Protein AF-A0AAC9MTT9-F1 (afdb_monomer)

Sequence (416 aa):
MYYHVRITQKSTKKDEVKVDLTEEQMLQRVVVPYEQGESITISGKTITPNNIDRIRINRSKENAGEIIKQIKIEDRLSPIILLGGPSDEWRAADRAEDVTDQYIKGPPGYKRHLERGGKERLYFSEREYGTRPRRIEEITKEAWNGIVAAIDRRIDNGSFGHTYPLLCDDFEEPVIVGCNNRLFKQALIAEIPQISWPLNPNEIPPTPVVLDLLEFCYRVVAMPLQREYHAFYHHYHLEFRIKEGQKNFREEINRILARNELAYELDSSGHVQRLGPEISRQQLLAVPLFQTGDKELDELLESARRKYFSPDLEIRREALEKLWDAWERLKTIEIPGNKKASVKQLLNKTAPEPTIREVLDDEARVLTDIGNNFMIRHSEIGKVPLNRSEDIDYLFHRMFALILLILRTTNRLGKP

Solvent-accessible surface area (backbone atoms only — not comparable to full-atom values): 22727 Å² total; per-residue (Å²): 106,22,32,18,38,37,39,29,27,61,87,74,74,44,69,49,66,47,69,63,28,46,66,67,55,43,38,67,48,45,44,51,27,33,36,49,44,38,65,31,66,54,92,92,41,79,45,47,48,89,42,55,65,44,77,42,35,15,41,33,83,60,48,47,69,61,48,35,50,53,52,53,52,51,53,71,72,43,94,65,86,78,86,78,77,79,53,62,66,49,53,30,34,68,73,27,49,78,47,31,76,80,70,58,84,65,61,70,23,71,48,36,65,68,56,56,62,52,65,78,67,52,53,69,64,38,72,77,73,46,76,70,77,37,72,39,81,64,76,45,66,70,40,46,40,51,50,49,55,57,48,51,54,30,51,74,65,13,17,36,14,86,74,25,55,24,68,41,82,90,45,99,68,69,42,37,53,24,36,26,62,69,58,46,49,55,52,48,42,70,77,39,71,85,58,69,82,78,77,50,75,89,59,83,66,61,47,69,61,52,50,52,49,52,32,54,48,42,75,43,31,22,33,57,39,78,65,55,72,43,72,91,82,70,43,42,37,48,47,73,39,47,72,60,17,32,51,53,49,37,56,50,51,39,48,44,29,45,76,59,21,25,20,51,41,54,48,99,87,39,52,74,40,40,51,56,57,67,72,56,40,51,61,61,63,70,50,88,62,74,44,52,88,41,72,67,46,25,53,25,46,52,50,14,57,60,27,54,39,43,84,49,66,66,50,30,48,52,12,42,26,30,44,51,50,26,49,59,50,58,30,32,69,77,30,73,95,37,48,71,61,11,40,53,54,54,46,47,58,47,31,79,54,68,70,63,30,50,54,52,51,52,49,56,49,52,56,50,51,48,40,71,48,28,53,42,74,47,88,55,93,90,41,48,76,82,88,47,70,66,60,51,55,48,52,42,44,57,53,48,52,53,52,51,50,42,29,56,58,62,69,26,48,47,81,129

Organism: Neomoorella thermoacetica (NCBI:txid1525)

Nearest PDB structures (foldseek):
  3jbk-assembly1_M  TM=4.121E-01  e=1.468E+00  Homo sapiens
  6v0a-assembly3_E  TM=3.419E-01  e=7.530E+00  Trichlorobacter lovleyi SZ

Secondary structure (DSSP, 8-state):
-EEEEEEEETTT--EEEEEEE-HHHHIIIIIHHHHHTPPEEETTEEE-GGGEEEEEEEEESS-HHHHHHHHHHHHHH-S----S-S-HHHHHHHHSEE-HHHH--SSTTTTHHHHHHHHTT--HHHHHH-PPP--B-SPPHHHHHHHHHHHHHHHHTTTTTTTSEEEE-SSSSPEEEEE-HHHHHHHHHHH-TT--SS--TTSPPPHHHHHHHHHHHHHH--EEEEEEEETTTTEEEEEEEHHHHHHHHHHHHHHHHHHTTBSEEE-TTS-EEEPPPHHHHHHHHS-SS---S-HHHHHHHHHHHHHHT-S-HHHHHHHHHHHHHHHHHHTTSSSTT-HHHHHHHHHHHH--SHHHHHHHHHHHHHHHHHHHHBTTT---TTPBP---HHHHHHHHHHHHHHHHHHHHHTT-S---

Radius of gyration: 29.02 Å; Cα contacts (8 Å, |Δi|>4): 590; chains: 1; bounding box: 62×84×82 Å

Structure (mmCIF, N/CA/C/O backbone):
data_AF-A0AAC9MTT9-F1
#
_entry.id   AF-A0AAC9MTT9-F1
#
loop_
_atom_site.group_PDB
_atom_site.id
_atom_site.type_symbol
_atom_site.label_atom_id
_atom_site.label_alt_id
_atom_site.label_comp_id
_atom_site.label_asym_id
_atom_site.label_entity_id
_atom_site.label_seq_id
_atom_site.pdbx_PDB_ins_code
_atom_site.Cartn_x
_atom_site.Cartn_y
_atom_site.Cartn_z
_atom_site.occupancy
_atom_site.B_iso_or_equiv
_atom_site.auth_seq_id
_atom_site.auth_comp_id
_atom_site.auth_asym_id
_atom_site.auth_atom_id
_atom_site.pdbx_PDB_model_num
ATOM 1 N N . MET A 1 1 ? -13.665 23.214 18.348 1.00 90.25 1 MET A N 1
ATOM 2 C CA . MET A 1 1 ? -12.561 24.072 17.874 1.00 90.25 1 MET A CA 1
ATOM 3 C C . MET A 1 1 ? -13.092 24.899 16.727 1.00 90.25 1 MET A C 1
ATOM 5 O O . MET A 1 1 ? -13.903 24.379 15.969 1.00 90.25 1 MET A O 1
ATOM 9 N N . TYR A 1 2 ? -12.657 26.147 16.630 1.00 95.50 2 TYR A N 1
ATOM 10 C CA . TYR A 1 2 ? -13.014 27.064 15.556 1.00 95.50 2 TYR A CA 1
ATOM 11 C C . TYR A 1 2 ? -11.783 27.306 14.690 1.00 95.50 2 TYR A C 1
ATOM 13 O O . TYR A 1 2 ? -10.675 27.446 15.215 1.00 95.50 2 TYR A O 1
ATOM 21 N N . TYR A 1 3 ? -11.985 27.320 13.378 1.00 96.69 3 TYR A N 1
ATOM 22 C CA . TYR A 1 3 ? -10.941 27.572 12.397 1.00 96.69 3 TYR A CA 1
ATOM 23 C C . TYR A 1 3 ? -11.173 28.918 11.724 1.00 96.69 3 TYR A C 1
ATOM 25 O O . TYR A 1 3 ? -12.290 29.254 11.327 1.00 96.69 3 TYR A O 1
ATOM 33 N N . HIS A 1 4 ? -10.090 29.669 11.564 1.00 96.94 4 HIS A N 1
ATOM 34 C CA . HIS A 1 4 ? -10.088 30.999 10.977 1.00 96.94 4 HIS A CA 1
ATOM 35 C C . HIS A 1 4 ? -9.116 31.020 9.812 1.00 96.94 4 HIS A C 1
ATOM 37 O O . HIS A 1 4 ? -7.952 30.655 9.956 1.00 96.94 4 HIS A O 1
ATOM 43 N N . VAL A 1 5 ? -9.591 31.435 8.647 1.00 96.50 5 VAL A N 1
ATOM 44 C CA . VAL A 1 5 ? -8.824 31.420 7.406 1.00 96.50 5 VAL A CA 1
ATOM 45 C C . VAL A 1 5 ? -8.579 32.845 6.944 1.00 96.50 5 VAL A C 1
ATOM 47 O O . VAL A 1 5 ? -9.500 33.662 6.906 1.00 96.50 5 VAL A O 1
ATOM 50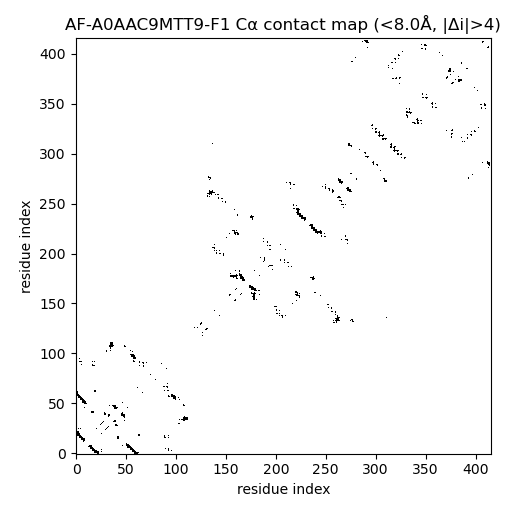 N N . ARG A 1 6 ? -7.338 33.121 6.545 1.00 95.56 6 ARG A N 1
ATOM 51 C CA . ARG A 1 6 ? -6.929 34.371 5.900 1.00 95.56 6 ARG A CA 1
ATOM 52 C C . ARG A 1 6 ? -6.265 34.054 4.569 1.00 95.56 6 ARG A C 1
ATOM 54 O O . ARG A 1 6 ? -5.259 33.346 4.538 1.00 95.56 6 ARG A O 1
ATOM 61 N N . ILE A 1 7 ? -6.819 34.568 3.474 1.00 95.62 7 ILE A N 1
ATOM 62 C CA . ILE A 1 7 ? -6.265 34.385 2.127 1.00 95.62 7 ILE A CA 1
ATOM 63 C C . ILE A 1 7 ? -5.758 35.721 1.602 1.00 95.62 7 ILE A C 1
ATOM 65 O O . ILE A 1 7 ? -6.548 36.595 1.244 1.00 95.62 7 ILE A O 1
ATOM 69 N N . THR A 1 8 ? -4.439 35.857 1.514 1.00 93.88 8 THR A N 1
ATOM 70 C CA . THR A 1 8 ? -3.775 37.000 0.889 1.00 93.88 8 THR A CA 1
ATOM 71 C C . THR A 1 8 ? -3.881 36.879 -0.630 1.00 93.88 8 THR A C 1
ATOM 73 O O . THR A 1 8 ? -3.471 35.869 -1.209 1.00 93.88 8 THR A O 1
ATOM 76 N N . GLN A 1 9 ? -4.403 37.913 -1.292 1.00 92.50 9 GLN A N 1
ATOM 77 C CA . GLN A 1 9 ? -4.467 37.977 -2.756 1.00 92.50 9 GLN A CA 1
ATOM 78 C C . GLN A 1 9 ? -3.248 38.685 -3.346 1.00 92.50 9 GLN A C 1
ATOM 80 O O . GLN A 1 9 ? -2.868 39.764 -2.889 1.00 92.50 9 GLN A O 1
ATOM 85 N N . LYS A 1 10 ? -2.682 38.134 -4.425 1.00 89.69 10 LYS A N 1
ATOM 86 C CA . LYS A 1 10 ? -1.546 38.745 -5.134 1.00 89.69 10 LYS A CA 1
ATOM 87 C C . LYS A 1 10 ? -1.903 40.110 -5.711 1.00 89.69 10 LYS A C 1
ATOM 89 O O . LYS A 1 10 ? -1.077 41.015 -5.649 1.00 89.69 10 LYS A O 1
ATOM 94 N N . SER A 1 11 ? -3.118 40.254 -6.245 1.00 89.25 11 SER A N 1
ATOM 95 C CA . SER A 1 11 ? -3.564 41.471 -6.930 1.00 89.25 11 SER A CA 1
ATOM 96 C C . SER A 1 11 ? -3.767 42.668 -6.001 1.00 89.25 11 SER A C 1
ATOM 98 O O . SER A 1 11 ? -3.410 43.785 -6.359 1.00 89.25 11 SER A O 1
ATOM 100 N N . THR A 1 12 ? -4.345 42.457 -4.817 1.00 89.12 12 THR A N 1
ATOM 101 C CA . THR A 1 12 ? -4.709 43.549 -3.897 1.00 89.12 12 THR A CA 1
ATOM 102 C C . THR A 1 12 ? -3.771 43.675 -2.708 1.00 89.12 12 THR A C 1
ATOM 104 O O . THR A 1 12 ? -3.822 44.692 -2.019 1.00 89.12 12 THR A O 1
ATOM 107 N N . LYS A 1 13 ? -2.969 42.638 -2.424 1.00 89.88 13 LYS A N 1
ATOM 108 C CA . LYS A 1 13 ? -2.185 42.496 -1.186 1.00 89.88 13 LYS A CA 1
ATOM 109 C C . LYS A 1 13 ? -3.030 42.630 0.088 1.00 89.88 13 LYS A C 1
ATOM 111 O O . LYS A 1 13 ? -2.504 42.930 1.154 1.00 89.88 13 LYS A O 1
ATOM 116 N N . LYS A 1 14 ? -4.341 42.389 -0.024 1.00 88.69 14 LYS A N 1
ATOM 117 C CA . LYS A 1 14 ? -5.285 42.347 1.094 1.00 88.69 14 LYS A CA 1
ATOM 118 C C . LYS A 1 14 ? -5.664 40.907 1.408 1.00 88.69 14 LYS A C 1
ATOM 120 O O . LYS A 1 14 ? -5.735 40.067 0.505 1.00 88.69 14 LYS A O 1
ATOM 125 N N . ASP A 1 15 ? -5.937 40.670 2.682 1.00 91.75 15 ASP A N 1
ATOM 126 C CA . ASP A 1 15 ? -6.438 39.395 3.175 1.00 91.75 15 ASP A CA 1
ATOM 127 C C . ASP A 1 15 ? -7.963 39.363 3.108 1.00 91.75 15 ASP A C 1
ATOM 129 O O . ASP A 1 15 ? -8.634 40.277 3.585 1.00 91.75 15 ASP A O 1
ATOM 133 N N . GLU A 1 16 ? -8.505 38.280 2.561 1.00 93.88 16 GLU A N 1
ATOM 134 C CA . GLU A 1 16 ? -9.899 37.901 2.783 1.00 93.88 16 GLU A CA 1
ATOM 135 C C . GLU A 1 16 ? -9.970 36.997 4.001 1.00 93.88 16 GLU A C 1
ATOM 137 O O . GLU A 1 16 ? -9.240 36.005 4.085 1.00 93.88 16 GLU A O 1
ATOM 142 N N . VAL A 1 17 ? -10.847 37.343 4.938 1.00 93.62 17 VAL A N 1
ATOM 143 C CA . VAL A 1 17 ? -10.949 36.667 6.229 1.00 93.62 17 VAL A CA 1
ATOM 144 C C . VAL A 1 17 ? -12.266 35.913 6.317 1.00 93.62 17 VAL A C 1
ATOM 146 O O . VAL A 1 17 ? -13.324 36.412 5.923 1.00 93.62 17 VAL A O 1
ATOM 149 N N . LYS A 1 18 ? -12.198 34.698 6.860 1.00 95.50 18 LYS A N 1
ATOM 150 C CA . LYS A 1 18 ? -13.367 33.957 7.317 1.00 95.50 18 LYS A CA 1
ATOM 151 C C . LYS A 1 18 ? -13.078 33.312 8.657 1.00 95.50 18 LYS A C 1
ATOM 153 O O . LYS A 1 18 ? -12.180 32.484 8.759 1.00 95.50 18 LYS A O 1
ATOM 158 N N . VAL A 1 19 ? -13.859 33.688 9.655 1.00 95.88 19 VAL A N 1
ATOM 159 C CA . VAL A 1 19 ? -13.763 33.174 11.021 1.00 95.88 19 VAL A CA 1
ATOM 160 C C . VAL A 1 19 ? -14.841 32.132 11.312 1.00 95.88 19 VAL A C 1
ATOM 162 O O . VAL A 1 19 ? -15.824 32.024 10.570 1.00 95.88 19 VAL A O 1
ATOM 165 N N . ASP A 1 20 ? -14.642 31.387 12.399 1.00 95.69 20 ASP A N 1
ATOM 166 C CA . ASP A 1 20 ? -15.608 30.456 12.998 1.00 95.69 20 ASP A CA 1
ATOM 167 C C . ASP A 1 20 ? -16.056 29.300 12.090 1.00 95.69 20 ASP A C 1
ATOM 169 O O . ASP A 1 20 ? -17.203 28.855 12.132 1.00 95.69 20 ASP A O 1
ATOM 173 N N . LEU A 1 21 ? -15.140 28.775 11.273 1.00 92.81 21 LEU A N 1
ATOM 174 C CA . LEU A 1 21 ? -15.379 27.572 10.479 1.00 92.81 21 LEU A CA 1
ATOM 175 C C . LEU A 1 21 ? -15.252 26.310 11.339 1.00 92.81 21 LEU A C 1
ATOM 177 O O . LEU A 1 21 ? -14.384 26.219 12.214 1.00 92.81 21 LEU A O 1
ATOM 181 N N . THR A 1 22 ? -16.070 25.299 11.039 1.00 93.88 22 THR A N 1
ATOM 182 C CA . THR A 1 22 ? -15.758 23.927 11.461 1.00 93.88 22 THR A CA 1
ATOM 183 C C . THR A 1 22 ? -14.552 23.407 10.678 1.00 93.88 22 THR A C 1
ATOM 185 O O . THR A 1 22 ? -14.238 23.908 9.595 1.00 93.88 22 THR A O 1
ATOM 188 N N . GLU A 1 23 ? -13.879 22.381 11.198 1.00 91.62 23 GLU A N 1
ATOM 189 C CA . GLU A 1 23 ? -12.766 21.748 10.481 1.00 91.62 23 GLU A CA 1
ATOM 190 C C . GLU A 1 23 ? -13.208 21.232 9.106 1.00 91.62 23 GLU A C 1
ATOM 192 O O . GLU A 1 23 ? -12.569 21.528 8.102 1.00 91.62 23 GLU A O 1
ATOM 197 N N . GLU A 1 24 ? -14.358 20.558 9.038 1.00 85.56 24 GLU A N 1
ATOM 198 C CA . GLU A 1 24 ? -14.934 20.070 7.782 1.00 85.56 24 GLU A CA 1
ATOM 199 C C . GLU A 1 24 ? -15.192 21.206 6.781 1.00 85.56 24 GLU A C 1
ATOM 201 O O . GLU A 1 24 ? -14.831 21.096 5.610 1.00 85.56 24 GLU A O 1
ATOM 206 N N . GLN A 1 25 ? -15.756 22.332 7.233 1.00 88.81 25 GLN A N 1
ATOM 207 C CA . GLN A 1 25 ? -15.991 23.491 6.371 1.00 88.81 25 GLN A CA 1
ATOM 208 C C . GLN A 1 25 ? -14.685 24.115 5.878 1.00 88.81 25 GLN A C 1
ATOM 210 O O . GLN A 1 25 ? -14.604 24.516 4.719 1.00 88.81 25 GLN A O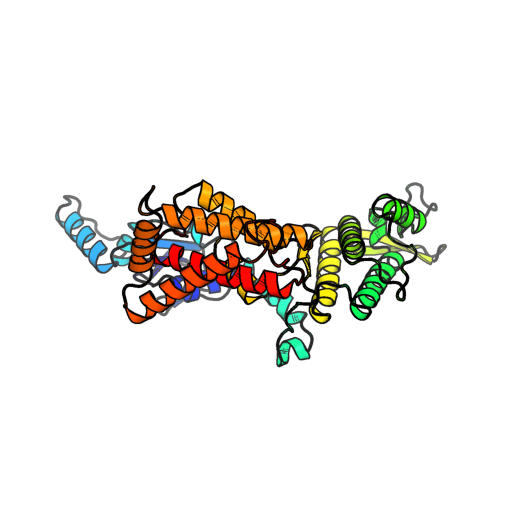 1
ATOM 215 N N . MET A 1 26 ? -13.671 24.215 6.738 1.00 93.94 26 MET A N 1
ATOM 216 C CA . MET A 1 26 ? -12.349 24.719 6.371 1.00 93.94 26 MET A CA 1
ATOM 217 C C . MET A 1 26 ? -11.689 23.799 5.333 1.00 93.94 26 MET A C 1
ATOM 219 O O . MET A 1 26 ? -11.213 24.275 4.299 1.00 93.94 26 MET A O 1
ATOM 223 N N . LEU A 1 27 ? -11.763 22.482 5.539 1.00 89.00 27 LEU A N 1
ATOM 224 C CA . LEU A 1 27 ? -11.246 21.490 4.603 1.00 89.00 27 LEU A CA 1
ATOM 225 C C . LEU A 1 27 ? -11.956 21.566 3.248 1.00 89.00 27 LEU A C 1
ATOM 227 O O . LEU A 1 27 ? -11.305 21.789 2.230 1.00 89.00 27 LEU A O 1
ATOM 231 N N . GLN A 1 28 ? -13.283 21.438 3.223 1.00 85.31 28 GLN A N 1
ATOM 232 C CA . GLN A 1 28 ? -14.061 21.369 1.981 1.00 85.31 28 GLN A CA 1
ATOM 233 C C . GLN A 1 28 ? -14.053 22.680 1.192 1.00 85.31 28 GLN A C 1
ATOM 235 O O . GLN A 1 28 ? -14.102 22.660 -0.035 1.00 85.31 28 GLN A O 1
ATOM 240 N N . ARG A 1 29 ? -14.018 23.832 1.871 1.00 90.69 29 ARG A N 1
ATOM 241 C CA . ARG A 1 29 ? -14.155 25.138 1.207 1.00 90.69 29 ARG A CA 1
ATOM 242 C C . ARG A 1 29 ? -12.828 25.799 0.874 1.00 90.69 29 ARG A C 1
ATOM 244 O O . ARG A 1 29 ? -12.824 26.704 0.043 1.00 90.69 29 ARG A O 1
ATOM 251 N N . VAL A 1 30 ? -11.737 25.409 1.535 1.00 93.12 30 VAL A N 1
ATOM 252 C CA . VAL A 1 30 ? -10.434 26.076 1.401 1.00 93.12 30 VAL A CA 1
ATOM 253 C C . VAL A 1 30 ? -9.348 25.090 1.016 1.00 93.12 30 VAL A C 1
ATOM 255 O O . VAL A 1 30 ? -8.761 25.244 -0.051 1.00 93.12 30 VAL A O 1
ATOM 258 N N . VAL A 1 31 ? -9.089 24.082 1.851 1.00 92.12 31 VAL A N 1
ATOM 259 C CA . VAL A 1 31 ? -7.943 23.181 1.656 1.00 92.12 31 VAL A CA 1
ATOM 260 C C . VAL A 1 31 ? -8.138 22.327 0.414 1.00 92.12 31 VAL A C 1
ATOM 262 O O . VAL A 1 31 ? -7.320 22.404 -0.491 1.00 92.12 31 VAL A O 1
ATOM 265 N N . VAL A 1 32 ? -9.240 21.584 0.305 1.00 87.38 32 VAL A N 1
ATOM 266 C CA . VAL A 1 32 ? -9.488 20.695 -0.841 1.00 87.38 32 VAL A CA 1
ATOM 267 C C . VAL A 1 32 ? -9.451 21.464 -2.174 1.00 87.38 32 VAL A C 1
ATOM 269 O O . VAL A 1 32 ? -8.659 21.079 -3.035 1.00 87.38 32 VAL A O 1
ATOM 272 N N . PRO A 1 33 ? -10.170 22.591 -2.359 1.00 90.00 33 PRO A N 1
ATOM 273 C CA . PRO A 1 33 ? -10.069 23.368 -3.595 1.00 90.00 33 PRO A CA 1
ATOM 274 C C . PRO A 1 33 ? -8.650 23.886 -3.858 1.00 90.00 33 PRO A C 1
ATOM 276 O O . PRO A 1 33 ? -8.175 23.843 -4.992 1.00 90.00 33 PRO A O 1
ATOM 279 N N . TYR A 1 34 ? -7.928 24.326 -2.822 1.00 92.00 34 TYR A N 1
ATOM 280 C CA . TYR A 1 34 ? -6.536 24.751 -2.958 1.00 92.00 34 TYR A CA 1
ATOM 281 C C . TYR A 1 34 ? -5.628 23.615 -3.450 1.00 92.00 34 TYR A C 1
ATOM 283 O O . TYR A 1 34 ? -4.857 23.805 -4.392 1.00 92.00 34 TYR A O 1
ATOM 291 N N . GLU A 1 35 ? -5.737 22.424 -2.858 1.00 89.19 35 GLU A N 1
ATOM 292 C CA . GLU A 1 35 ? -4.945 21.244 -3.220 1.00 89.19 35 GLU A CA 1
ATOM 293 C C . GLU A 1 35 ? -5.211 20.779 -4.658 1.00 89.19 35 GLU A C 1
ATOM 295 O O . GLU A 1 35 ? -4.285 20.335 -5.344 1.00 89.19 35 GLU A O 1
ATOM 300 N N . GLN A 1 36 ? -6.452 20.930 -5.129 1.00 84.50 36 GLN A N 1
ATOM 301 C CA . GLN A 1 36 ? -6.877 20.580 -6.490 1.00 84.50 36 GLN A CA 1
ATOM 302 C C . GLN A 1 36 ? -6.636 21.696 -7.517 1.00 84.50 36 GLN A C 1
ATOM 304 O O . GLN A 1 36 ? -6.701 21.465 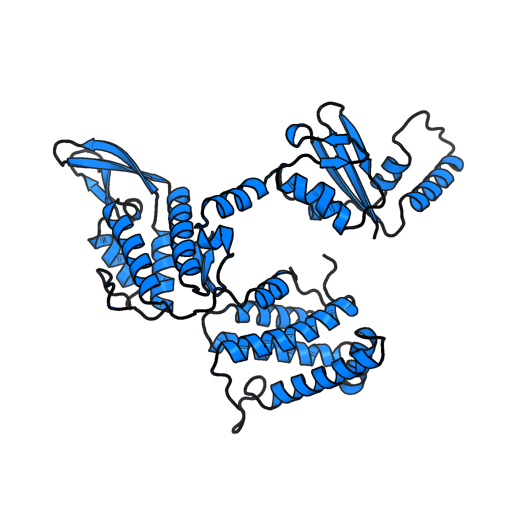-8.728 1.00 84.50 36 GLN A O 1
ATOM 309 N N . GLY A 1 37 ? -6.289 22.903 -7.063 1.00 87.56 37 GLY A N 1
ATOM 310 C CA . GLY A 1 37 ? -6.076 24.056 -7.935 1.00 87.56 37 GLY A CA 1
ATOM 311 C C . GLY A 1 37 ? -7.390 24.599 -8.498 1.00 87.56 37 GLY A C 1
ATOM 312 O O . GLY A 1 37 ? -7.444 25.017 -9.654 1.00 87.56 37 GLY A O 1
ATOM 313 N N . GLU A 1 38 ? -8.441 24.571 -7.686 1.00 90.12 38 GLU A N 1
ATOM 314 C CA . GLU A 1 38 ? -9.767 25.115 -7.957 1.00 90.12 38 GLU A CA 1
ATOM 315 C C . GLU A 1 38 ? -9.955 26.489 -7.294 1.00 90.12 38 GLU A C 1
ATOM 317 O O . GLU A 1 38 ? -9.209 26.894 -6.399 1.00 90.12 38 GLU A O 1
ATOM 322 N N . SER A 1 39 ? -10.955 27.243 -7.753 1.00 91.25 39 SER A N 1
ATOM 323 C CA . SER A 1 39 ? -11.273 28.555 -7.183 1.00 91.25 39 SER A CA 1
ATOM 324 C C . SER A 1 39 ? -11.901 28.423 -5.794 1.00 91.25 39 SER A C 1
ATOM 326 O O . SER A 1 39 ? -12.824 27.639 -5.590 1.00 91.25 39 SER A O 1
ATOM 328 N N . ILE A 1 40 ? -11.453 29.252 -4.852 1.00 92.50 40 ILE A N 1
ATOM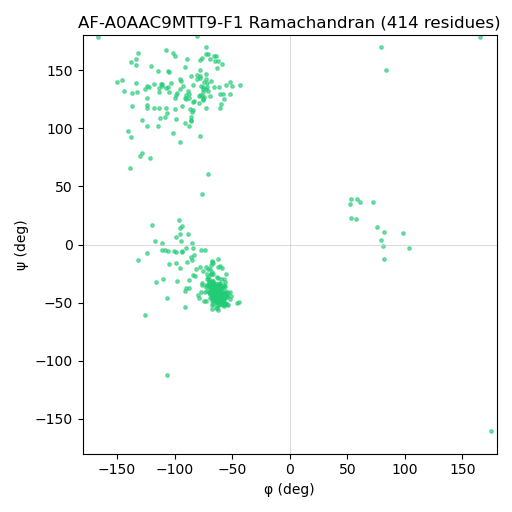 329 C CA . ILE A 1 40 ? -11.945 29.274 -3.469 1.00 92.50 40 ILE A CA 1
ATOM 330 C C . ILE A 1 40 ? -12.986 30.381 -3.320 1.00 92.50 40 ILE A C 1
ATOM 332 O O . ILE A 1 40 ? -12.720 31.527 -3.681 1.00 92.50 40 ILE A O 1
ATOM 336 N N . THR A 1 41 ? -14.153 30.069 -2.749 1.00 87.44 41 THR A N 1
ATOM 337 C CA . THR A 1 41 ? -15.192 31.074 -2.463 1.00 87.44 41 THR A CA 1
ATOM 338 C C . THR A 1 41 ? -15.312 31.336 -0.965 1.00 87.44 41 THR A C 1
ATOM 340 O O . THR A 1 41 ? -15.834 30.512 -0.205 1.00 87.44 41 THR A O 1
ATOM 343 N N . ILE A 1 42 ? -14.877 32.524 -0.542 1.00 84.75 42 ILE A N 1
ATOM 344 C CA . ILE A 1 42 ? -14.918 32.987 0.848 1.00 84.75 42 ILE A CA 1
ATOM 345 C C . ILE A 1 42 ? -15.644 34.329 0.923 1.00 84.75 42 ILE A C 1
ATOM 347 O O . ILE A 1 42 ? -15.391 35.223 0.125 1.00 84.75 42 ILE A O 1
ATOM 351 N N . SER A 1 43 ? -16.563 34.458 1.887 1.00 79.00 43 SER A N 1
ATOM 352 C CA . SER A 1 43 ? -17.296 35.706 2.169 1.00 79.00 43 SER A CA 1
ATOM 353 C C . SER A 1 43 ? -17.968 36.323 0.927 1.00 79.00 43 SER A C 1
ATOM 355 O O . SER A 1 43 ? -18.034 37.535 0.776 1.00 79.00 43 SER A O 1
ATOM 357 N N . GLY A 1 44 ? -18.457 35.468 0.015 1.00 78.88 44 GLY A N 1
ATOM 358 C CA . GLY A 1 44 ? -19.099 35.872 -1.243 1.00 78.88 44 GLY A CA 1
ATOM 359 C C . GLY A 1 44 ? -18.132 36.239 -2.376 1.00 78.88 44 GLY A C 1
ATOM 360 O O . GLY A 1 44 ? -18.577 36.519 -3.485 1.00 78.88 44 GLY A O 1
ATOM 361 N N . LYS A 1 45 ? -16.816 36.199 -2.138 1.00 85.12 45 LYS A N 1
ATOM 362 C CA . LYS A 1 45 ? -15.779 36.507 -3.124 1.00 85.12 45 LYS A CA 1
ATOM 363 C C . LYS A 1 45 ? -15.095 35.237 -3.619 1.00 85.12 45 LYS A C 1
ATOM 365 O O . LYS A 1 45 ? -14.666 34.398 -2.829 1.00 85.12 45 LYS A O 1
ATOM 370 N N . THR A 1 46 ? -14.972 35.116 -4.939 1.00 90.62 46 THR A N 1
ATOM 371 C CA . THR A 1 46 ? -14.237 34.023 -5.589 1.00 90.62 46 THR A CA 1
ATOM 372 C C . THR A 1 46 ? -12.779 34.428 -5.796 1.00 90.62 46 THR A C 1
ATOM 374 O O . THR A 1 46 ? -12.498 35.461 -6.403 1.00 90.62 46 THR A O 1
ATOM 377 N N . ILE A 1 47 ? -11.848 33.610 -5.310 1.00 90.75 47 ILE A N 1
ATOM 378 C CA . ILE A 1 47 ? -10.402 33.791 -5.442 1.00 90.75 47 ILE A CA 1
ATOM 379 C C . ILE A 1 47 ? -9.867 32.661 -6.321 1.00 90.75 47 ILE A C 1
ATOM 381 O O . ILE A 1 47 ? -9.972 31.486 -5.973 1.00 90.75 47 ILE A O 1
ATOM 385 N N . THR A 1 48 ? -9.300 33.010 -7.474 1.00 90.94 48 THR A N 1
ATOM 386 C CA . THR A 1 48 ? -8.713 32.029 -8.395 1.00 90.94 48 THR A CA 1
ATOM 387 C C . THR A 1 48 ? -7.335 31.568 -7.903 1.00 90.94 48 THR A C 1
ATOM 389 O O . THR A 1 48 ? -6.615 32.374 -7.309 1.00 90.94 48 THR A O 1
ATOM 392 N N . PRO A 1 49 ? -6.906 30.322 -8.197 1.00 88.56 49 PRO A N 1
ATOM 393 C CA . PRO A 1 49 ? -5.628 29.772 -7.724 1.00 88.56 49 PRO A CA 1
ATOM 394 C C . PRO A 1 49 ? -4.418 30.663 -8.023 1.00 88.56 49 PRO A C 1
ATOM 396 O O . PRO A 1 49 ? -3.559 30.874 -7.170 1.00 88.56 49 PRO A O 1
ATOM 399 N N . ASN A 1 50 ? -4.377 31.250 -9.222 1.00 89.12 50 ASN A N 1
ATOM 400 C CA . ASN A 1 50 ? -3.272 32.109 -9.650 1.00 89.12 50 ASN A CA 1
ATOM 401 C C . ASN A 1 50 ? -3.190 33.418 -8.851 1.00 89.12 50 ASN A C 1
ATOM 403 O O . ASN A 1 50 ? -2.104 33.988 -8.744 1.00 89.12 50 ASN A O 1
ATOM 407 N N . ASN A 1 51 ? -4.310 33.876 -8.281 1.00 91.31 51 ASN A N 1
ATOM 408 C CA . ASN A 1 51 ? -4.381 35.089 -7.472 1.00 91.31 51 ASN A CA 1
ATOM 409 C C . ASN A 1 51 ? -4.129 34.836 -5.974 1.00 91.31 51 ASN A C 1
ATOM 411 O O . ASN A 1 51 ? -4.102 35.787 -5.198 1.00 91.31 51 ASN A O 1
ATOM 415 N N . ILE A 1 52 ? -3.933 33.587 -5.546 1.00 92.50 52 ILE A N 1
ATOM 416 C CA . ILE A 1 52 ? -3.593 33.268 -4.155 1.00 92.50 52 ILE A CA 1
ATOM 417 C C . ILE A 1 52 ? -2.102 33.539 -3.938 1.00 92.50 52 ILE A C 1
ATOM 419 O O . ILE A 1 52 ? -1.258 32.972 -4.632 1.00 92.50 52 ILE A O 1
ATOM 423 N N . ASP A 1 53 ? -1.783 34.417 -2.987 1.00 92.31 53 ASP A N 1
ATOM 424 C CA . ASP A 1 53 ? -0.414 34.696 -2.533 1.00 92.31 53 ASP A CA 1
ATOM 425 C C . ASP A 1 53 ? -0.055 33.787 -1.354 1.00 92.31 53 ASP A C 1
ATOM 427 O O . ASP A 1 53 ? 0.910 33.029 -1.403 1.00 92.31 53 ASP A O 1
ATOM 431 N N . ARG A 1 54 ? -0.893 33.803 -0.310 1.00 92.81 54 ARG A N 1
ATOM 432 C CA . ARG A 1 54 ? -0.702 33.004 0.904 1.00 92.81 54 ARG A CA 1
ATOM 433 C C . ARG A 1 54 ? -2.041 32.645 1.533 1.00 92.81 54 ARG A C 1
ATOM 435 O O . ARG A 1 54 ? -2.934 33.484 1.597 1.00 92.81 54 ARG A O 1
ATOM 442 N N . ILE A 1 55 ? -2.159 31.417 2.026 1.00 95.25 55 ILE A N 1
ATOM 443 C CA . ILE A 1 55 ? -3.249 30.994 2.911 1.00 95.25 55 ILE A CA 1
ATOM 444 C C . ILE A 1 55 ? -2.670 30.876 4.317 1.00 95.25 55 ILE A C 1
ATOM 446 O O . ILE A 1 55 ? -1.573 30.346 4.478 1.00 95.25 55 ILE A O 1
ATOM 450 N N . ARG A 1 56 ? -3.390 31.385 5.315 1.00 96.94 56 ARG A N 1
ATOM 451 C CA . ARG A 1 56 ? -3.134 31.131 6.734 1.00 96.94 56 ARG A CA 1
ATOM 452 C C . ARG A 1 56 ? -4.374 30.522 7.365 1.00 96.94 56 ARG A C 1
ATOM 454 O O . ARG A 1 56 ? -5.482 30.997 7.106 1.00 96.94 56 ARG A O 1
ATOM 461 N N . ILE A 1 57 ? -4.178 29.485 8.166 1.00 96.81 57 ILE A N 1
ATOM 462 C CA . ILE A 1 57 ? -5.230 28.777 8.889 1.00 96.81 57 ILE A CA 1
ATOM 463 C C . ILE A 1 57 ? -4.855 28.813 10.362 1.00 96.81 57 ILE A C 1
ATOM 465 O O . ILE A 1 57 ? -3.832 28.266 10.762 1.00 96.81 57 ILE A O 1
ATOM 469 N N . ASN A 1 58 ? -5.695 29.453 11.163 1.00 97.62 58 ASN A N 1
ATOM 470 C CA . ASN A 1 58 ? -5.516 29.575 12.597 1.00 97.62 58 ASN A CA 1
ATOM 471 C C . ASN A 1 58 ? -6.631 28.817 13.338 1.00 97.62 58 ASN A C 1
ATOM 473 O O . ASN A 1 58 ? -7.756 28.719 12.845 1.00 97.62 58 ASN A O 1
ATOM 477 N N . ARG A 1 59 ? -6.335 28.286 14.526 1.00 97.00 59 ARG A N 1
ATOM 478 C CA . ARG A 1 59 ? -7.233 27.454 15.337 1.00 97.00 59 ARG A CA 1
ATOM 479 C C . ARG A 1 59 ? -7.414 28.038 16.735 1.00 97.00 59 ARG A C 1
ATOM 481 O O . ARG A 1 59 ? -6.450 28.425 17.393 1.00 97.00 59 ARG A O 1
ATOM 488 N N . SER A 1 60 ? -8.649 28.057 17.229 1.00 95.69 60 SER A N 1
ATOM 489 C CA . SER A 1 60 ? -8.964 28.500 18.592 1.00 95.69 60 SER A CA 1
ATOM 490 C C . SER A 1 60 ? -10.001 27.612 19.282 1.00 95.69 60 SER A C 1
ATOM 492 O O . SER A 1 60 ? -10.801 26.910 18.655 1.00 95.69 60 SER A O 1
ATOM 494 N N . LYS A 1 61 ? -9.985 27.637 20.621 1.00 94.31 61 LYS A N 1
ATOM 495 C CA . LYS A 1 61 ? -11.016 26.995 21.455 1.00 94.31 61 LYS A CA 1
ATOM 496 C C . LYS A 1 61 ? -12.301 27.818 21.494 1.00 94.31 61 LYS A C 1
ATOM 498 O O . LYS A 1 61 ? -13.388 27.252 21.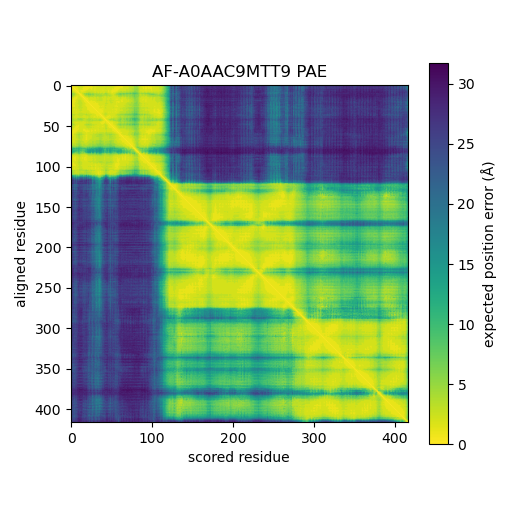430 1.00 94.31 61 LYS A O 1
ATOM 503 N N . GLU A 1 62 ? -12.149 29.132 21.587 1.00 93.94 62 GLU A N 1
ATOM 504 C CA . GLU A 1 62 ? -13.226 30.122 21.622 1.00 93.94 62 GLU A CA 1
ATOM 505 C C . GLU A 1 62 ? -13.554 30.594 20.203 1.00 93.94 62 GLU A C 1
ATOM 507 O O . GLU A 1 62 ? -12.688 30.549 19.326 1.00 93.94 62 GLU A O 1
ATOM 512 N N . ASN A 1 63 ? -14.791 31.028 19.964 1.00 95.62 63 ASN A N 1
ATOM 513 C CA . ASN A 1 63 ? -15.160 31.642 18.687 1.00 95.62 63 ASN A CA 1
ATOM 514 C C . ASN A 1 63 ? -14.527 33.040 18.552 1.00 95.62 63 ASN A C 1
ATOM 516 O O . ASN A 1 63 ? -14.081 33.635 19.537 1.00 95.62 63 ASN A O 1
ATOM 520 N N . ALA A 1 64 ? -14.499 33.586 17.338 1.00 94.31 64 ALA A N 1
ATOM 521 C CA . ALA A 1 64 ? -13.911 34.892 17.074 1.00 94.31 64 ALA A CA 1
ATOM 522 C C . ALA A 1 64 ? -14.608 36.007 17.861 1.00 94.31 64 ALA A C 1
ATOM 524 O O . ALA A 1 64 ? -13.940 36.929 18.313 1.00 94.31 64 ALA A O 1
ATOM 525 N N . GLY A 1 65 ? -15.919 35.908 18.098 1.00 94.00 65 GLY A N 1
ATOM 526 C CA . GLY A 1 65 ? -16.672 36.884 18.890 1.00 94.00 65 GLY A CA 1
ATOM 527 C C . GLY A 1 65 ? -16.123 37.088 20.307 1.00 94.00 65 GLY A C 1
ATOM 528 O O . GLY A 1 65 ? -15.981 38.230 20.746 1.00 94.00 65 GLY A O 1
ATOM 529 N N . GLU A 1 66 ? -15.771 36.011 21.013 1.00 94.06 66 GLU A N 1
ATOM 530 C CA . GLU A 1 66 ? -15.171 36.096 22.355 1.00 94.06 66 GLU A CA 1
ATOM 531 C C . GLU A 1 66 ? -13.747 36.666 22.317 1.00 94.06 66 GLU A C 1
ATOM 533 O O . GLU A 1 66 ? -13.410 37.551 23.107 1.00 94.06 66 GLU A O 1
ATOM 538 N N . ILE A 1 67 ? -12.941 36.258 21.333 1.00 92.94 67 ILE A N 1
ATOM 539 C CA . ILE A 1 67 ? -11.585 36.792 21.136 1.00 92.94 67 ILE A CA 1
ATOM 540 C C . ILE A 1 67 ? -11.643 38.302 20.841 1.00 92.94 67 ILE A C 1
ATOM 542 O O . ILE A 1 67 ? -10.873 39.083 21.400 1.00 92.94 67 ILE A O 1
ATOM 546 N N . ILE A 1 68 ? -12.601 38.745 20.021 1.00 94.62 68 ILE A N 1
ATOM 547 C CA . ILE A 1 68 ? -12.823 40.164 19.703 1.00 94.62 68 ILE A CA 1
ATOM 548 C C . ILE A 1 68 ? -13.194 40.960 20.957 1.00 94.62 68 ILE A C 1
ATOM 550 O O . ILE A 1 68 ? -12.730 42.090 21.119 1.00 94.62 68 ILE A O 1
ATOM 554 N N . LYS A 1 69 ? -14.010 40.405 21.863 1.00 93.69 69 LYS A N 1
ATOM 555 C CA . LYS A 1 69 ? -14.337 41.081 23.131 1.00 93.69 69 LYS A CA 1
ATOM 556 C C . LYS A 1 69 ? -13.084 41.316 23.968 1.00 93.69 69 LYS A C 1
ATOM 558 O O . LYS A 1 69 ? -12.907 42.426 24.463 1.00 93.69 69 LYS A O 1
ATOM 563 N N . GLN A 1 70 ? -12.217 40.310 24.088 1.00 91.62 70 GLN A N 1
ATOM 564 C CA . GLN A 1 70 ? -10.951 40.431 24.818 1.00 91.62 70 GLN A CA 1
ATOM 565 C C . GLN A 1 70 ? -10.054 41.505 24.190 1.00 91.62 70 GLN A C 1
ATOM 567 O O . GLN A 1 70 ? -9.602 42.406 24.893 1.00 91.62 70 GLN A O 1
ATOM 572 N N . ILE A 1 71 ? -9.901 41.486 22.860 1.00 90.06 71 ILE A N 1
ATOM 573 C CA . ILE A 1 71 ? -9.140 42.500 22.112 1.00 90.06 71 ILE A CA 1
ATOM 574 C C . ILE A 1 71 ? -9.681 43.913 22.386 1.00 90.06 71 ILE A C 1
ATOM 576 O O . ILE A 1 71 ? -8.915 44.825 22.675 1.00 90.06 71 ILE A O 1
ATOM 580 N N . LYS A 1 72 ? -11.005 44.107 22.362 1.00 89.06 72 LYS A N 1
ATOM 581 C CA . LYS A 1 72 ? -11.622 45.421 22.619 1.00 89.06 72 LYS A CA 1
ATOM 582 C C . LYS A 1 72 ? -11.446 45.906 24.052 1.00 89.06 72 LYS A C 1
ATOM 584 O O . LYS A 1 72 ? -11.393 47.113 24.279 1.00 89.06 72 LYS A O 1
ATOM 589 N N . ILE A 1 73 ? -11.416 44.994 25.022 1.00 89.75 73 ILE A N 1
ATOM 590 C CA . ILE A 1 73 ? -11.139 45.340 26.420 1.00 89.75 73 ILE A CA 1
ATOM 591 C C . ILE A 1 73 ? -9.688 45.811 26.549 1.00 89.75 73 ILE A C 1
ATOM 593 O O . ILE A 1 73 ? -9.452 46.864 27.133 1.00 89.75 73 ILE A O 1
ATOM 597 N N . GLU A 1 74 ? -8.740 45.086 25.955 1.00 86.19 74 GLU A N 1
ATOM 598 C CA . GLU A 1 74 ? -7.323 45.468 25.935 1.00 86.19 74 GLU A CA 1
ATOM 599 C C . GLU A 1 74 ? -7.099 46.817 25.241 1.00 86.19 74 GLU A C 1
ATOM 601 O O . GLU A 1 74 ? -6.421 47.681 25.793 1.00 86.19 74 GLU A O 1
ATOM 606 N N . ASP A 1 75 ? -7.735 47.046 24.089 1.00 86.62 75 ASP A N 1
ATOM 607 C CA . ASP A 1 75 ? -7.634 48.313 23.357 1.00 86.62 75 ASP A CA 1
ATOM 608 C C . ASP A 1 75 ? -8.149 49.502 24.187 1.00 86.62 75 ASP A C 1
ATOM 610 O O . ASP A 1 75 ? -7.566 50.581 24.146 1.00 86.62 75 ASP A O 1
ATOM 614 N N . ARG A 1 76 ? -9.221 49.317 24.975 1.00 85.69 76 ARG A N 1
ATOM 615 C CA . ARG A 1 76 ? -9.762 50.366 25.864 1.00 85.69 76 ARG A CA 1
ATOM 616 C C . ARG A 1 76 ? -8.856 50.679 27.049 1.00 85.69 76 ARG A C 1
ATOM 618 O O . ARG A 1 76 ? -8.908 51.790 27.567 1.00 85.69 76 ARG A O 1
ATOM 625 N N . LEU A 1 77 ? -8.093 49.692 27.511 1.00 86.75 77 LEU A N 1
ATOM 626 C CA . LEU A 1 77 ? -7.139 49.846 28.609 1.00 86.75 77 LEU A CA 1
ATOM 627 C C . LEU A 1 77 ? -5.779 50.369 28.120 1.00 86.75 77 LEU A C 1
ATOM 629 O O . LEU A 1 77 ? -4.959 50.793 28.933 1.00 86.75 77 LEU A O 1
ATOM 633 N N . SER A 1 78 ? -5.538 50.350 26.808 1.00 80.38 78 SER A N 1
ATOM 634 C CA . SER A 1 78 ? -4.303 50.826 26.197 1.00 80.38 78 SER A CA 1
ATOM 635 C C . SER A 1 78 ? -4.243 52.360 26.165 1.00 80.38 78 SER A C 1
ATOM 637 O O . SER A 1 78 ? -5.191 53.008 25.723 1.00 80.38 78 SER A O 1
ATOM 639 N N . PRO A 1 79 ? -3.108 52.975 26.546 1.00 74.50 79 PRO A N 1
ATOM 640 C CA . PRO A 1 79 ? -2.889 54.411 26.370 1.00 74.50 79 PRO A CA 1
ATOM 641 C C . PRO A 1 79 ? -2.622 54.803 24.901 1.00 74.50 79 PRO A C 1
ATOM 643 O O . PRO A 1 79 ? -2.476 55.987 24.600 1.00 74.50 79 PRO A O 1
ATOM 646 N N . ILE A 1 80 ? -2.529 53.830 23.983 1.00 73.12 80 ILE A N 1
ATOM 647 C CA . ILE A 1 80 ? -2.230 54.029 22.559 1.00 73.12 80 ILE A CA 1
ATOM 648 C C . ILE A 1 80 ? -3.533 53.985 21.750 1.00 73.12 80 ILE A C 1
ATOM 650 O O . ILE A 1 80 ? -4.177 52.942 21.659 1.00 73.12 80 ILE A O 1
ATOM 654 N N . ILE A 1 81 ? -3.887 55.100 21.101 1.00 67.38 81 ILE A N 1
ATOM 655 C CA . ILE A 1 81 ? -5.030 55.182 20.177 1.00 67.38 81 ILE A CA 1
ATOM 656 C C . ILE A 1 81 ? -4.575 54.749 18.778 1.00 67.38 81 ILE A C 1
ATOM 658 O O . ILE A 1 81 ? -3.825 55.463 18.111 1.00 67.38 81 ILE A O 1
ATOM 662 N N . LEU A 1 82 ? -5.042 53.586 18.320 1.00 61.69 82 LEU A N 1
ATOM 663 C CA . LEU A 1 82 ? -4.765 53.078 16.977 1.00 61.69 82 LEU A CA 1
ATOM 664 C C . LEU A 1 82 ? -5.786 53.647 15.970 1.00 61.69 82 LEU A C 1
ATOM 666 O O . LEU A 1 82 ? -6.950 53.246 15.955 1.00 61.69 82 LEU A O 1
ATOM 670 N N . LEU A 1 83 ? -5.364 54.594 15.127 1.00 55.97 83 LEU A N 1
ATOM 671 C CA . LEU A 1 83 ? -6.179 55.135 14.031 1.00 55.97 83 LEU A CA 1
ATOM 672 C C . LEU A 1 83 ? -5.939 54.330 12.746 1.00 55.97 83 LEU A C 1
ATOM 674 O O . LEU A 1 83 ? -4.924 54.501 12.073 1.00 55.97 83 LEU A O 1
ATOM 678 N N . GLY A 1 84 ? -6.905 53.475 12.403 1.00 69.06 84 GLY A N 1
ATOM 679 C CA . GLY A 1 84 ? -6.823 52.560 11.261 1.00 69.06 84 GLY A CA 1
ATOM 680 C C . GLY A 1 84 ? -6.080 51.259 11.592 1.00 69.06 84 GLY A C 1
ATOM 681 O O . GLY A 1 84 ? -5.217 51.216 12.462 1.00 69.06 84 GLY A O 1
ATOM 682 N N . GLY A 1 85 ? -6.444 50.165 10.921 1.00 77.19 85 GLY A N 1
ATOM 683 C CA . GLY A 1 85 ? -5.860 48.844 11.161 1.00 77.19 85 GLY A CA 1
ATOM 684 C C . GLY A 1 85 ? -6.674 47.707 10.534 1.00 77.19 85 GLY A C 1
ATOM 685 O O . GLY A 1 85 ? -7.708 47.965 9.910 1.00 77.19 85 GLY A O 1
ATOM 686 N N . PRO A 1 86 ? -6.210 46.452 10.668 1.00 85.81 86 PRO A N 1
ATOM 687 C CA . PRO A 1 86 ? -6.966 45.273 10.252 1.00 85.81 86 PRO A CA 1
ATOM 688 C C . PRO A 1 86 ? -8.314 45.174 10.979 1.00 85.81 86 PRO A C 1
ATOM 690 O O . PRO A 1 86 ? -8.463 45.687 12.089 1.00 85.81 86 PRO A O 1
ATOM 693 N N . SER A 1 87 ? -9.293 44.496 10.374 1.00 90.94 87 SER A N 1
ATOM 694 C CA . SER A 1 87 ? -10.605 44.296 10.999 1.00 90.94 87 SER A CA 1
ATOM 695 C C . SER A 1 87 ? -10.509 43.488 12.298 1.00 90.94 87 SER A C 1
ATOM 697 O O . SER A 1 87 ? -9.574 42.710 12.495 1.00 90.94 87 SER A O 1
ATOM 699 N N . ASP A 1 88 ? -11.514 43.622 13.167 1.00 92.38 88 ASP A N 1
ATOM 700 C CA . ASP A 1 88 ? -11.610 42.843 14.410 1.00 92.38 88 ASP A CA 1
ATOM 701 C C . ASP A 1 88 ? -11.523 41.328 14.147 1.00 92.38 88 ASP A C 1
ATOM 703 O O . ASP A 1 88 ? -10.809 40.615 14.847 1.00 92.38 88 ASP A O 1
ATOM 707 N N . GLU A 1 89 ? -12.187 40.843 13.092 1.00 92.94 89 GLU A N 1
ATOM 708 C CA . GLU A 1 89 ? -12.120 39.439 12.665 1.00 92.94 89 GLU A CA 1
ATOM 709 C C . GLU A 1 89 ? -10.714 39.033 12.217 1.00 92.94 89 GLU A C 1
ATOM 711 O O . GLU A 1 89 ? -10.253 37.942 12.546 1.00 92.94 89 GLU A O 1
ATOM 716 N N . TRP A 1 90 ? -10.007 39.912 11.495 1.00 95.00 90 TRP A N 1
ATOM 717 C CA . TRP A 1 90 ? -8.623 39.661 11.099 1.00 95.00 90 TRP A CA 1
ATOM 718 C C . TRP A 1 90 ? -7.729 39.522 12.333 1.00 95.00 90 TRP A C 1
ATOM 720 O O . TRP A 1 90 ? -6.950 38.576 12.421 1.00 95.00 90 TRP A O 1
ATOM 730 N N . ARG A 1 91 ? -7.873 40.432 13.307 1.00 94.00 91 ARG A N 1
ATOM 731 C CA . ARG A 1 91 ? -7.093 40.424 14.556 1.00 94.00 91 ARG A CA 1
ATOM 732 C C . ARG A 1 91 ? -7.404 39.192 15.403 1.00 94.00 91 ARG A C 1
ATOM 734 O O . ARG A 1 91 ? -6.495 38.604 15.980 1.00 94.00 91 ARG A O 1
ATOM 741 N N . ALA A 1 92 ? -8.667 38.771 15.445 1.00 94.44 92 ALA A N 1
ATOM 742 C CA . ALA A 1 92 ? -9.077 37.556 16.139 1.00 94.44 92 ALA A CA 1
ATOM 743 C C . ALA A 1 92 ? -8.496 36.293 15.492 1.00 94.44 92 ALA A C 1
ATOM 745 O O . ALA A 1 92 ? -7.985 35.426 16.198 1.00 94.44 92 ALA A O 1
ATOM 746 N N . ALA A 1 93 ? -8.516 36.215 14.158 1.00 94.00 93 ALA A N 1
ATOM 747 C CA . ALA A 1 93 ? -7.886 35.128 13.418 1.00 94.00 93 ALA A CA 1
ATOM 748 C C . ALA A 1 93 ? -6.364 35.092 13.635 1.00 94.00 93 ALA A C 1
ATOM 750 O O . ALA A 1 93 ? -5.804 34.016 13.811 1.00 94.00 93 ALA A O 1
ATOM 751 N N . ASP A 1 94 ? -5.696 36.249 13.650 1.00 94.81 94 ASP A N 1
ATOM 752 C CA . ASP A 1 94 ? -4.243 36.347 13.843 1.00 94.81 94 ASP A CA 1
ATOM 753 C C . ASP A 1 94 ? -3.778 35.950 15.246 1.00 94.81 94 ASP A C 1
ATOM 755 O O . ASP A 1 94 ? -2.711 35.364 15.403 1.00 94.81 94 ASP A O 1
ATOM 759 N N . ARG A 1 95 ? -4.600 36.218 16.263 1.00 93.69 95 ARG A N 1
ATOM 760 C CA . ARG A 1 95 ? -4.315 35.864 17.660 1.00 93.69 95 ARG A CA 1
ATOM 761 C C . ARG A 1 95 ? -4.447 34.363 17.948 1.00 93.69 95 ARG A C 1
ATOM 763 O O . ARG A 1 95 ? -3.949 33.889 18.967 1.00 93.69 95 ARG A O 1
ATOM 770 N N . ALA A 1 96 ? -5.150 33.628 17.091 1.00 94.69 96 ALA A N 1
ATOM 771 C CA . ALA A 1 96 ? -5.353 32.191 17.226 1.00 94.69 96 ALA A CA 1
ATOM 772 C C . ALA A 1 96 ? -4.110 31.384 16.788 1.00 94.69 96 ALA A C 1
ATOM 774 O O . ALA A 1 96 ? -3.272 31.863 16.027 1.00 94.69 96 ALA A O 1
ATOM 775 N N . GLU A 1 97 ? -3.996 30.137 17.253 1.00 96.44 97 GLU A N 1
ATOM 776 C CA . GLU A 1 97 ? -2.849 29.252 16.988 1.00 96.44 97 GLU A CA 1
ATOM 777 C C . GLU A 1 97 ? -2.680 29.020 15.480 1.00 96.44 97 GLU A C 1
ATOM 779 O O . GLU A 1 97 ? -3.604 28.521 14.844 1.00 96.44 97 GLU A O 1
ATOM 784 N N . ASP A 1 98 ? -1.530 29.367 14.894 1.00 95.00 98 ASP A N 1
ATOM 785 C CA . ASP A 1 98 ? -1.261 29.106 13.473 1.00 95.00 98 ASP A CA 1
ATOM 786 C C . ASP A 1 98 ? -1.021 27.606 13.245 1.00 95.00 98 ASP A C 1
ATOM 788 O O . ASP A 1 98 ? -0.076 27.019 13.770 1.00 95.00 98 ASP A O 1
ATOM 792 N N . VAL A 1 99 ? -1.898 26.990 12.456 1.00 95.31 99 VAL A N 1
ATOM 793 C CA . VAL A 1 99 ? -1.860 25.572 12.080 1.00 95.31 99 VAL A CA 1
ATOM 794 C C . VAL A 1 99 ? -1.736 25.400 10.564 1.00 95.31 99 VAL A C 1
ATOM 796 O O . VAL A 1 99 ? -2.003 24.325 10.033 1.00 95.31 99 VAL A O 1
ATOM 799 N N . THR A 1 100 ? -1.334 26.448 9.840 1.00 91.62 100 THR A N 1
ATOM 800 C CA . THR A 1 100 ? -1.280 26.469 8.369 1.00 91.62 100 THR A CA 1
ATOM 801 C C . THR A 1 100 ? -0.503 25.285 7.802 1.00 91.62 100 THR A C 1
ATOM 803 O O . THR A 1 100 ? -1.002 24.587 6.916 1.00 91.62 100 THR A O 1
ATOM 806 N N . ASP A 1 101 ? 0.675 25.008 8.359 1.00 89.19 101 ASP A N 1
ATOM 807 C CA . ASP A 1 101 ? 1.567 23.952 7.880 1.00 89.19 101 ASP A CA 1
ATOM 808 C C . ASP A 1 101 ? 0.997 22.546 8.100 1.00 89.19 101 ASP A C 1
ATOM 810 O O . ASP A 1 101 ? 1.478 21.593 7.491 1.00 89.19 101 ASP A O 1
ATOM 814 N N . GLN A 1 102 ? -0.040 22.380 8.930 1.00 91.12 102 GLN A N 1
ATOM 815 C CA . GLN A 1 102 ? -0.743 21.103 9.092 1.00 91.12 102 GLN A CA 1
ATOM 816 C C . GLN A 1 102 ? -1.598 20.774 7.861 1.00 91.12 102 GLN A C 1
ATOM 818 O O . GLN A 1 102 ? -1.725 19.600 7.517 1.00 91.12 102 GLN A O 1
ATOM 823 N N . TYR A 1 103 ? -2.099 21.789 7.149 1.00 90.12 103 TYR A N 1
ATOM 824 C CA . TYR A 1 103 ? -3.078 21.621 6.069 1.00 90.12 103 TYR A CA 1
ATOM 825 C C . TYR A 1 103 ? -2.561 22.034 4.680 1.00 90.12 103 TYR A C 1
ATOM 827 O O . TYR A 1 103 ? -2.949 21.437 3.681 1.00 90.12 103 TYR A O 1
ATOM 835 N N . ILE A 1 104 ? -1.675 23.029 4.581 1.00 92.31 104 ILE A N 1
ATOM 836 C CA . ILE A 1 104 ? -1.151 23.534 3.303 1.00 92.31 104 ILE A CA 1
ATOM 837 C C . ILE A 1 104 ? 0.255 22.969 3.070 1.00 92.31 104 ILE A C 1
ATOM 839 O O . ILE A 1 104 ? 1.238 23.492 3.582 1.00 92.31 104 ILE A O 1
ATOM 843 N N . LYS A 1 105 ? 0.357 21.872 2.306 1.00 88.88 105 LYS A N 1
ATOM 844 C CA . LYS A 1 105 ? 1.616 21.113 2.119 1.00 88.88 105 LYS A CA 1
ATOM 845 C C . LYS A 1 105 ? 2.368 21.396 0.816 1.00 88.88 105 LYS A C 1
ATOM 847 O O . LYS A 1 105 ? 3.456 20.866 0.609 1.00 88.88 105 LYS A O 1
ATOM 852 N N . GLY A 1 106 ? 1.799 22.188 -0.084 1.00 84.44 106 GLY A N 1
ATOM 853 C CA . GLY A 1 106 ? 2.370 22.430 -1.406 1.00 84.44 106 GLY A CA 1
ATOM 854 C C . GLY A 1 106 ? 1.716 23.617 -2.107 1.00 84.44 106 GLY A C 1
ATOM 855 O O . GLY A 1 106 ? 0.809 24.221 -1.540 1.00 84.44 106 GLY A O 1
ATOM 856 N N . PRO A 1 107 ? 2.164 23.976 -3.321 1.00 87.62 107 PRO A N 1
ATOM 857 C CA . PRO A 1 107 ? 1.569 25.062 -4.100 1.00 87.62 107 PRO A CA 1
ATOM 858 C C . PRO A 1 107 ? 0.129 24.731 -4.539 1.00 87.62 107 PRO A C 1
ATOM 860 O O . PRO A 1 107 ? -0.235 23.555 -4.583 1.00 87.62 107 PRO A O 1
ATOM 863 N N . PRO A 1 108 ? -0.690 25.726 -4.936 1.00 89.19 108 PRO A N 1
ATOM 864 C CA . PRO A 1 108 ? -2.045 25.467 -5.422 1.00 89.19 108 PRO A CA 1
ATOM 865 C C . PRO A 1 108 ? -2.053 24.407 -6.534 1.00 89.19 108 PRO A C 1
ATOM 867 O O . PRO A 1 108 ? -1.304 24.518 -7.507 1.00 89.19 108 PRO A O 1
ATOM 870 N N . GLY A 1 109 ? -2.899 23.385 -6.410 1.00 82.25 109 GLY A N 1
ATOM 871 C CA . GLY A 1 109 ? -3.009 22.311 -7.399 1.00 82.25 109 GLY A CA 1
ATOM 872 C C . GLY A 1 109 ? -1.972 21.194 -7.293 1.00 82.25 109 GLY A C 1
ATOM 873 O O . GLY A 1 109 ? -1.904 20.368 -8.203 1.00 82.25 109 GLY A O 1
ATOM 874 N N . TYR A 1 110 ? -1.179 21.116 -6.219 1.00 80.94 110 TYR A N 1
ATOM 875 C CA . TYR A 1 110 ? -0.166 20.064 -6.074 1.00 80.94 110 TYR A CA 1
ATOM 876 C C . TYR A 1 110 ? -0.736 18.628 -6.062 1.00 80.94 110 TYR A C 1
ATOM 878 O O . TYR A 1 110 ? 0.003 17.688 -6.356 1.00 80.94 110 TYR A O 1
ATOM 886 N N . LYS A 1 111 ? -2.044 18.443 -5.805 1.00 78.00 111 LYS A N 1
ATOM 887 C CA . LYS A 1 111 ? -2.743 17.147 -5.927 1.00 78.00 111 LYS A CA 1
ATOM 888 C C . LYS A 1 111 ? -3.524 16.965 -7.237 1.00 78.00 111 LYS A C 1
ATOM 890 O O . LYS A 1 111 ? -3.940 15.850 -7.543 1.00 78.00 111 LYS A O 1
ATOM 895 N N . ARG A 1 112 ? -3.631 17.994 -8.087 1.00 64.75 112 ARG A N 1
ATOM 896 C CA . ARG A 1 112 ? -4.436 17.986 -9.329 1.00 64.75 112 ARG A CA 1
ATOM 897 C C . ARG A 1 112 ? -4.071 16.862 -10.308 1.00 64.75 112 ARG A C 1
ATOM 899 O O . ARG A 1 112 ? -4.932 16.315 -10.996 1.00 64.75 112 ARG A O 1
ATOM 906 N N . HIS A 1 113 ? -2.786 16.519 -10.399 1.00 52.47 113 HIS A N 1
ATOM 907 C CA . HIS A 1 113 ? -2.299 15.460 -11.291 1.00 52.47 113 HIS A CA 1
ATOM 908 C C . HIS A 1 113 ? -2.537 14.043 -10.750 1.00 52.47 113 HIS A C 1
ATOM 910 O O . HIS A 1 113 ? -2.529 13.097 -11.539 1.00 52.47 113 HIS A O 1
ATOM 916 N N . LEU A 1 114 ? -2.774 13.892 -9.442 1.00 54.72 114 LEU A N 1
ATOM 917 C CA . LEU A 1 114 ? -3.044 12.599 -8.811 1.00 54.72 114 LEU A CA 1
ATOM 918 C C . LEU A 1 114 ? -4.452 12.093 -9.168 1.00 54.72 114 LEU A C 1
ATOM 920 O O . LEU A 1 114 ? -4.622 10.905 -9.427 1.00 54.72 114 LEU A O 1
ATOM 924 N N . GLU A 1 115 ? -5.442 12.986 -9.282 1.00 47.78 115 GLU A N 1
ATOM 925 C CA . GLU A 1 115 ? -6.835 12.604 -9.572 1.00 47.78 115 GLU A CA 1
ATOM 926 C C . GLU A 1 115 ? -7.182 12.574 -11.069 1.00 47.78 115 GLU A C 1
ATOM 928 O O . GLU A 1 115 ? -7.856 11.647 -11.531 1.00 47.78 115 GLU A O 1
ATOM 933 N N . ARG A 1 116 ? -6.688 13.536 -11.869 1.00 42.09 116 ARG A N 1
ATOM 934 C CA . ARG A 1 116 ? -6.928 13.550 -13.329 1.00 42.09 116 ARG A CA 1
ATOM 935 C C . ARG A 1 116 ? -6.312 12.342 -14.039 1.00 42.09 116 ARG A C 1
ATOM 937 O O . ARG A 1 116 ? -6.965 11.746 -14.891 1.00 42.09 116 ARG A O 1
ATOM 944 N N . GLY A 1 117 ? -5.107 11.932 -13.637 1.00 45.78 117 GLY A N 1
ATOM 945 C CA . GLY A 1 117 ? -4.457 10.737 -14.183 1.00 45.78 117 GLY A CA 1
ATOM 946 C C . GLY A 1 117 ? -5.166 9.428 -13.817 1.00 45.78 117 GLY A C 1
ATOM 947 O O . GLY A 1 117 ? -5.038 8.449 -14.546 1.00 45.78 117 GLY A O 1
ATOM 948 N N . GLY A 1 118 ? -5.932 9.406 -12.720 1.00 49.28 118 GLY A N 1
ATOM 949 C CA . GLY A 1 118 ? -6.716 8.246 -12.295 1.00 49.28 118 GLY A CA 1
ATOM 950 C C . GLY A 1 118 ? -7.968 8.031 -13.149 1.00 49.28 118 GLY A C 1
ATOM 951 O O . GLY A 1 118 ? -8.177 6.931 -13.653 1.00 49.28 118 GLY A O 1
ATOM 952 N N . LYS A 1 119 ? -8.772 9.083 -13.377 1.00 47.38 119 LYS A N 1
ATOM 953 C CA . LYS A 1 119 ? -10.046 8.982 -14.123 1.00 47.38 119 LYS A CA 1
ATOM 954 C C . LYS A 1 119 ? -9.882 8.748 -15.629 1.00 47.38 119 LYS A C 1
ATOM 956 O O . LYS A 1 119 ? -10.679 8.009 -16.200 1.00 47.38 119 LYS A O 1
ATOM 961 N N . GLU A 1 120 ? -8.856 9.311 -16.273 1.00 51.47 120 GLU A N 1
ATOM 962 C CA . GLU A 1 120 ? -8.601 9.106 -17.716 1.00 51.47 120 GLU A CA 1
ATOM 963 C C . GLU A 1 120 ? -8.181 7.666 -18.067 1.00 51.47 120 GLU A C 1
ATOM 965 O O . GLU A 1 120 ? -8.202 7.275 -19.233 1.00 51.47 120 GLU A O 1
ATOM 970 N N . ARG A 1 121 ? -7.810 6.854 -17.071 1.00 64.44 121 ARG A N 1
ATOM 971 C CA . ARG A 1 121 ? -7.260 5.503 -17.271 1.00 64.44 121 ARG A CA 1
ATOM 972 C C . ARG A 1 121 ? -8.224 4.372 -16.949 1.00 64.44 121 ARG A C 1
ATOM 974 O O . ARG A 1 121 ? -7.875 3.216 -17.200 1.00 64.44 121 ARG A O 1
ATOM 981 N N . LEU A 1 122 ? -9.398 4.703 -16.420 1.00 72.81 122 LEU A N 1
ATOM 982 C CA . LEU A 1 122 ? -10.453 3.743 -16.128 1.00 72.81 122 LEU A CA 1
ATOM 983 C C . LEU A 1 122 ? -11.143 3.309 -17.419 1.00 72.81 122 LEU A C 1
ATOM 985 O O . LEU A 1 122 ? -11.499 4.143 -18.259 1.00 72.81 122 LEU A O 1
ATOM 989 N N . TYR A 1 123 ? -11.378 2.009 -17.565 1.00 79.94 123 TYR A N 1
ATOM 990 C CA . TYR A 1 123 ? -12.218 1.488 -18.637 1.00 79.94 123 TYR A CA 1
ATOM 991 C C . TYR A 1 123 ? -13.694 1.788 -18.374 1.00 79.94 123 TYR A C 1
ATOM 993 O O . TYR A 1 123 ? -14.092 2.101 -17.255 1.00 79.94 123 TYR A O 1
ATOM 1001 N N . PHE A 1 124 ? -14.521 1.665 -19.417 1.00 81.00 124 PHE A N 1
ATOM 1002 C CA . PHE A 1 124 ? -15.960 1.937 -19.352 1.00 81.00 124 PHE A CA 1
ATOM 1003 C C . PHE A 1 124 ? -16.622 1.313 -18.116 1.00 81.00 124 PHE A C 1
ATOM 1005 O O . PHE A 1 124 ? -17.242 2.023 -17.338 1.00 81.00 124 PHE A O 1
ATOM 1012 N N . SER A 1 125 ? -16.400 0.019 -17.863 1.00 79.62 125 SER A N 1
ATOM 1013 C CA . SER A 1 125 ? -17.030 -0.671 -16.733 1.00 79.62 125 SER A CA 1
ATOM 1014 C C . SER A 1 125 ? -16.674 -0.075 -15.370 1.00 79.62 125 SER A C 1
ATOM 1016 O O . SER A 1 125 ? -17.500 -0.078 -14.472 1.00 79.62 125 SER A O 1
ATOM 1018 N N . GLU A 1 126 ? -15.452 0.428 -15.211 1.00 81.06 126 GLU A N 1
ATOM 1019 C CA . GLU A 1 126 ? -14.994 1.026 -13.954 1.00 81.06 126 GLU A CA 1
ATOM 1020 C C . GLU A 1 126 ? -15.568 2.429 -13.765 1.00 81.06 126 GLU A C 1
ATOM 1022 O O . GLU A 1 126 ? -15.851 2.829 -12.639 1.00 81.06 126 GLU A O 1
ATOM 1027 N N . ARG A 1 127 ? -15.761 3.169 -14.864 1.00 81.94 127 ARG A N 1
ATOM 1028 C CA . ARG A 1 127 ? -16.392 4.493 -14.832 1.00 81.94 127 ARG A CA 1
ATOM 1029 C C . ARG A 1 127 ? -17.891 4.410 -14.562 1.00 81.94 127 ARG A C 1
ATOM 1031 O O . ARG A 1 127 ? -18.393 5.222 -13.797 1.00 81.94 127 ARG A O 1
ATOM 1038 N N . GLU A 1 128 ? -18.574 3.434 -15.158 1.00 76.31 128 GLU A N 1
ATOM 1039 C CA . GLU A 1 128 ? -20.033 3.306 -15.051 1.00 76.31 128 GLU A CA 1
ATOM 1040 C C . GLU A 1 128 ? -20.483 2.504 -13.824 1.00 76.31 128 GLU A C 1
ATOM 1042 O O . GLU A 1 128 ? -21.486 2.839 -13.201 1.00 76.31 128 GLU A O 1
ATOM 1047 N N . TYR A 1 129 ? -19.752 1.445 -13.461 1.00 76.06 129 TYR A N 1
ATOM 1048 C CA . TYR A 1 129 ? -20.167 0.498 -12.416 1.00 76.06 129 TYR A CA 1
ATOM 1049 C C . TYR A 1 129 ? -19.216 0.460 -11.213 1.00 76.06 129 TYR A C 1
ATOM 1051 O O . TYR A 1 129 ? -19.426 -0.322 -10.287 1.00 76.06 129 TYR A O 1
ATOM 1059 N N . GLY A 1 130 ? -18.179 1.301 -11.209 1.00 74.06 130 GLY A N 1
ATOM 1060 C CA . GLY A 1 130 ? -17.152 1.314 -10.173 1.00 74.06 130 GLY A CA 1
ATOM 1061 C C . GLY A 1 130 ? -16.099 0.216 -10.339 1.00 74.06 130 GLY A C 1
ATOM 1062 O O . GLY A 1 130 ? -16.192 -0.690 -11.170 1.00 74.06 130 GLY A O 1
ATOM 1063 N N . THR A 1 131 ? -15.038 0.312 -9.542 1.00 79.62 131 THR A N 1
ATOM 1064 C CA . THR A 1 131 ? -13.957 -0.679 -9.512 1.00 79.62 131 THR A CA 1
ATOM 1065 C C . THR A 1 131 ? -14.345 -1.889 -8.674 1.00 79.62 131 THR A C 1
ATOM 1067 O O . THR A 1 131 ? -14.952 -1.747 -7.611 1.00 79.62 131 THR A O 1
ATOM 1070 N N . ARG A 1 132 ? -13.931 -3.082 -9.105 1.00 81.81 132 ARG A N 1
ATOM 1071 C CA . ARG A 1 132 ? -14.103 -4.303 -8.313 1.00 81.81 132 ARG A CA 1
ATOM 1072 C C . ARG A 1 132 ? -13.139 -4.333 -7.119 1.00 81.81 132 ARG A C 1
ATOM 1074 O O . ARG A 1 132 ? -12.019 -3.830 -7.243 1.00 81.81 132 ARG A O 1
ATOM 1081 N N . PRO A 1 133 ? -13.544 -4.916 -5.976 1.00 83.06 133 PRO A N 1
ATOM 1082 C CA . PRO A 1 133 ? -12.663 -5.054 -4.825 1.00 83.06 133 PRO A CA 1
ATOM 1083 C C . PRO A 1 133 ? -11.508 -6.004 -5.150 1.00 83.06 133 PRO A C 1
ATOM 1085 O O . PRO A 1 133 ? -11.714 -7.075 -5.718 1.00 83.06 133 PRO A O 1
ATOM 1088 N N . ARG A 1 134 ? -10.294 -5.619 -4.757 1.00 88.12 134 ARG A N 1
ATOM 1089 C CA . ARG A 1 134 ? -9.096 -6.445 -4.907 1.00 88.12 134 ARG A CA 1
ATOM 1090 C C . ARG A 1 134 ? -8.970 -7.379 -3.704 1.00 88.12 134 ARG A C 1
ATOM 1092 O O . ARG A 1 134 ? -8.697 -6.911 -2.604 1.00 88.12 134 ARG A O 1
ATOM 1099 N N . ARG A 1 135 ? -9.230 -8.669 -3.905 1.00 86.62 135 ARG A N 1
ATOM 1100 C CA . ARG A 1 135 ? -9.289 -9.695 -2.846 1.00 86.62 135 ARG A CA 1
ATOM 1101 C C . ARG A 1 135 ? -8.490 -10.961 -3.154 1.00 86.62 135 ARG A C 1
ATOM 1103 O O . ARG A 1 135 ? -8.323 -11.790 -2.273 1.00 86.62 135 ARG A O 1
ATOM 1110 N N . ILE A 1 136 ? -8.064 -11.146 -4.401 1.00 92.44 136 ILE A N 1
ATOM 1111 C CA . ILE A 1 136 ? -7.375 -12.355 -4.847 1.00 92.44 136 ILE A CA 1
ATOM 1112 C C . ILE A 1 136 ? -5.890 -12.223 -4.490 1.00 92.44 136 ILE A C 1
ATOM 1114 O O . ILE A 1 136 ? -5.244 -11.258 -4.884 1.00 92.44 136 ILE A O 1
ATOM 1118 N N . GLU A 1 137 ? -5.351 -13.175 -3.732 1.00 92.62 137 GLU A N 1
ATOM 1119 C CA . GLU A 1 137 ? -3.939 -13.176 -3.305 1.00 92.62 137 GLU A CA 1
ATOM 1120 C C . GLU A 1 137 ? -3.056 -14.083 -4.174 1.00 92.62 137 GLU A C 1
ATOM 1122 O O . GLU A 1 137 ? -1.836 -13.957 -4.188 1.00 92.62 137 GLU A O 1
ATOM 1127 N N . GLU A 1 138 ? -3.652 -14.983 -4.948 1.00 95.81 138 GLU A N 1
ATOM 1128 C CA . GLU A 1 138 ? -2.919 -15.841 -5.878 1.00 95.81 138 GLU A CA 1
ATOM 1129 C C . GLU A 1 138 ? -2.921 -15.239 -7.283 1.00 95.81 138 GLU A C 1
ATOM 1131 O O . GLU A 1 138 ? -3.966 -14.815 -7.777 1.00 95.81 138 GLU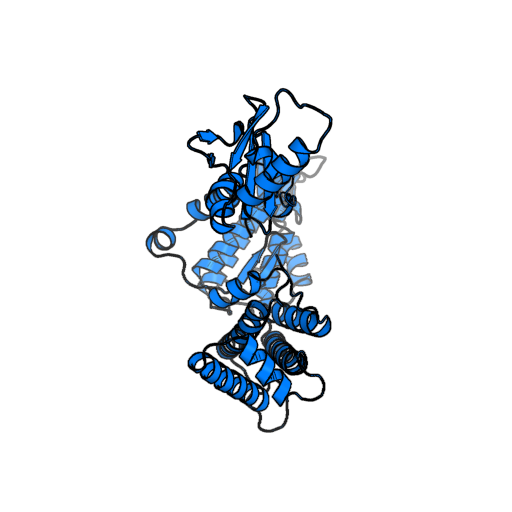 A O 1
ATOM 1136 N N . ILE A 1 139 ? -1.761 -15.199 -7.948 1.00 97.06 139 ILE A N 1
ATOM 1137 C CA . ILE A 1 139 ? -1.682 -14.726 -9.335 1.00 97.06 139 ILE A CA 1
ATOM 1138 C C . ILE A 1 139 ? -2.550 -15.622 -10.224 1.00 97.06 139 ILE A C 1
ATOM 1140 O O . ILE A 1 139 ? -2.298 -16.817 -10.372 1.00 97.06 139 ILE A O 1
ATOM 1144 N N . THR A 1 140 ? -3.574 -15.031 -10.842 1.00 96.31 140 THR A N 1
ATOM 1145 C CA . THR A 1 140 ? -4.458 -15.738 -11.774 1.00 96.31 140 THR A CA 1
ATOM 1146 C C . THR A 1 140 ? -3.783 -15.944 -13.128 1.00 96.31 140 THR A C 1
ATOM 1148 O O . THR A 1 140 ? -2.853 -15.222 -13.499 1.00 96.31 140 THR A O 1
ATOM 1151 N N . LYS A 1 141 ? -4.291 -16.892 -13.922 1.00 96.94 141 LYS A N 1
ATOM 1152 C CA . LYS A 1 141 ? -3.794 -17.148 -15.281 1.00 96.94 141 LYS A CA 1
ATOM 1153 C C . LYS A 1 141 ? -3.908 -15.914 -16.179 1.00 96.94 141 LYS A C 1
ATOM 1155 O O . LYS A 1 141 ? -2.992 -15.603 -16.934 1.00 96.94 141 LYS A O 1
ATOM 1160 N N . GLU A 1 142 ? -5.018 -15.192 -16.090 1.00 97.31 142 GLU A N 1
ATOM 1161 C CA . GLU A 1 142 ? -5.276 -13.986 -16.876 1.00 97.31 142 GLU A CA 1
ATOM 1162 C C . GLU A 1 142 ? -4.314 -12.856 -16.497 1.00 97.31 142 GLU A C 1
ATOM 1164 O O . GLU A 1 142 ? -3.782 -12.174 -17.378 1.00 97.31 142 GLU A O 1
ATOM 1169 N N . ALA A 1 143 ? -4.046 -12.687 -15.198 1.00 97.81 143 ALA A N 1
ATOM 1170 C CA . ALA A 1 143 ? -3.063 -11.726 -14.720 1.00 97.81 143 ALA A CA 1
ATOM 1171 C C . ALA A 1 143 ? -1.648 -12.106 -15.165 1.00 97.81 143 ALA A C 1
ATOM 1173 O O . ALA A 1 143 ? -0.926 -11.245 -15.666 1.00 97.81 143 ALA A O 1
ATOM 1174 N N . TRP A 1 144 ? -1.277 -13.385 -15.043 1.00 98.50 144 TRP A N 1
ATOM 1175 C CA . TRP A 1 144 ? 0.024 -13.887 -15.476 1.00 98.50 144 TRP A CA 1
ATOM 1176 C C . TRP A 1 144 ? 0.261 -13.643 -16.965 1.00 98.50 144 TRP A C 1
ATOM 1178 O O . TRP A 1 144 ? 1.264 -13.037 -17.327 1.00 98.50 144 TRP A O 1
ATOM 1188 N N . ASN A 1 145 ? -0.703 -13.987 -17.822 1.00 98.06 145 ASN A N 1
ATOM 1189 C CA . ASN A 1 145 ? -0.622 -13.716 -19.259 1.00 98.06 145 ASN A CA 1
ATOM 1190 C C . ASN A 1 145 ? -0.398 -12.226 -19.558 1.00 98.06 145 ASN A C 1
ATOM 1192 O O . ASN A 1 145 ? 0.404 -11.876 -20.424 1.00 98.06 145 ASN A O 1
ATOM 1196 N N . GLY A 1 146 ? -1.094 -11.342 -18.835 1.00 98.12 146 GLY A N 1
ATOM 1197 C CA . GLY A 1 146 ? -0.916 -9.896 -18.964 1.00 98.12 146 GLY A CA 1
ATOM 1198 C C . GLY A 1 146 ? 0.472 -9.422 -18.523 1.00 98.12 146 GLY A C 1
ATOM 1199 O O . GLY A 1 146 ? 1.065 -8.575 -19.188 1.00 98.12 146 GLY A O 1
ATOM 1200 N N . ILE A 1 147 ? 0.999 -9.976 -17.428 1.00 98.62 147 ILE A N 1
ATOM 1201 C CA . ILE A 1 147 ? 2.342 -9.672 -16.916 1.00 98.62 147 ILE A CA 1
ATOM 1202 C C . ILE A 1 147 ? 3.411 -10.134 -17.911 1.00 98.62 147 ILE A C 1
ATOM 1204 O O . ILE A 1 147 ? 4.281 -9.338 -18.262 1.00 98.62 147 ILE A O 1
ATOM 1208 N N . VAL A 1 148 ? 3.315 -11.368 -18.417 1.00 98.56 148 VAL A N 1
ATOM 1209 C CA . VAL A 1 148 ? 4.239 -11.906 -19.429 1.00 98.56 148 VAL A CA 1
ATOM 1210 C C . VAL A 1 148 ? 4.251 -11.011 -20.667 1.00 98.56 148 VAL A C 1
ATOM 1212 O O . VAL A 1 148 ? 5.307 -10.514 -21.045 1.00 98.56 148 VAL A O 1
ATOM 1215 N N . ALA A 1 149 ? 3.079 -10.675 -21.217 1.00 98.25 149 ALA A N 1
ATOM 1216 C CA . ALA A 1 149 ? 2.983 -9.786 -22.376 1.00 98.25 149 ALA A CA 1
ATOM 1217 C C . ALA A 1 149 ? 3.578 -8.386 -22.116 1.00 98.25 149 ALA A C 1
ATOM 1219 O O . ALA A 1 149 ? 4.203 -7.790 -22.996 1.00 98.25 149 ALA A O 1
ATOM 1220 N N . ALA A 1 150 ? 3.401 -7.844 -20.906 1.00 98.25 150 ALA A N 1
ATOM 1221 C CA . ALA A 1 150 ? 3.972 -6.556 -20.525 1.00 98.25 150 ALA A CA 1
ATOM 1222 C C . ALA A 1 150 ? 5.509 -6.596 -20.430 1.00 98.25 150 ALA A C 1
ATOM 1224 O O . ALA A 1 150 ? 6.156 -5.582 -20.723 1.00 98.25 150 ALA A O 1
ATOM 1225 N N . ILE A 1 151 ? 6.089 -7.725 -20.017 1.00 98.38 151 ILE A N 1
ATOM 1226 C CA . ILE A 1 151 ? 7.541 -7.926 -19.917 1.00 98.38 151 ILE A CA 1
ATOM 1227 C C . ILE A 1 151 ? 8.142 -8.214 -21.296 1.00 98.38 151 ILE A C 1
ATOM 1229 O O . ILE A 1 151 ? 9.110 -7.550 -21.666 1.00 98.38 151 ILE A O 1
ATOM 1233 N N . ASP A 1 152 ? 7.538 -9.099 -22.090 1.00 97.44 152 ASP A N 1
ATOM 1234 C CA . ASP A 1 152 ? 8.002 -9.431 -23.444 1.00 97.44 152 ASP A CA 1
ATOM 1235 C C . ASP A 1 152 ? 8.068 -8.180 -24.323 1.00 97.44 152 ASP A C 1
ATOM 1237 O O . ASP A 1 152 ? 9.112 -7.858 -24.886 1.00 97.44 152 ASP A O 1
ATOM 1241 N N . ARG A 1 153 ? 7.013 -7.353 -24.308 1.00 97.31 153 ARG A N 1
ATOM 1242 C CA . ARG A 1 153 ? 7.001 -6.071 -25.029 1.00 97.31 153 ARG A CA 1
ATOM 1243 C C . ARG A 1 153 ? 8.152 -5.139 -24.623 1.00 97.31 153 ARG A C 1
ATOM 1245 O O . ARG A 1 153 ? 8.573 -4.304 -25.423 1.00 97.31 153 ARG A O 1
ATOM 1252 N N . ARG A 1 154 ? 8.628 -5.224 -23.375 1.00 97.62 154 ARG A N 1
ATOM 1253 C CA . ARG A 1 154 ? 9.745 -4.414 -22.857 1.00 97.62 154 ARG A CA 1
ATOM 1254 C C . ARG A 1 154 ? 11.115 -4.968 -23.218 1.00 97.62 154 ARG A C 1
ATOM 1256 O O . ARG A 1 154 ? 12.069 -4.196 -23.310 1.00 97.62 154 ARG A O 1
ATOM 1263 N N . ILE A 1 155 ? 11.217 -6.275 -23.419 1.00 96.88 155 ILE A N 1
ATOM 1264 C CA . ILE A 1 155 ? 12.384 -6.880 -24.055 1.00 96.88 155 ILE A CA 1
ATOM 1265 C C . ILE A 1 155 ? 12.433 -6.414 -25.514 1.00 96.88 155 ILE A C 1
ATOM 1267 O O . ILE A 1 155 ? 13.437 -5.832 -25.927 1.00 96.88 155 ILE A O 1
ATOM 1271 N N . ASP A 1 156 ? 11.321 -6.557 -26.239 1.00 95.69 156 ASP A N 1
ATOM 1272 C CA . ASP A 1 156 ? 11.226 -6.279 -27.676 1.00 95.69 156 ASP A CA 1
ATOM 1273 C C . ASP A 1 156 ? 11.491 -4.813 -28.030 1.00 95.69 156 ASP A C 1
ATOM 1275 O O . ASP A 1 156 ? 12.202 -4.515 -28.987 1.00 95.69 156 ASP A O 1
ATOM 1279 N N . ASN A 1 157 ? 10.946 -3.869 -27.256 1.00 95.06 157 ASN A N 1
ATOM 1280 C CA . ASN A 1 157 ? 11.146 -2.442 -27.519 1.00 95.06 157 ASN A CA 1
ATOM 1281 C C . ASN A 1 157 ? 12.447 -1.879 -26.913 1.00 95.06 157 ASN A C 1
ATOM 1283 O O . ASN A 1 157 ? 12.687 -0.675 -27.000 1.00 95.06 157 ASN A O 1
ATOM 1287 N N . GLY A 1 158 ? 13.258 -2.719 -26.261 1.00 96.62 158 GLY A N 1
ATOM 1288 C CA . GLY A 1 158 ? 14.511 -2.312 -25.636 1.00 96.62 158 GLY A CA 1
ATOM 1289 C C . GLY A 1 158 ? 14.362 -1.554 -24.316 1.00 96.62 158 GLY A C 1
ATOM 1290 O O . GLY A 1 158 ? 15.338 -0.971 -23.858 1.00 96.62 158 GLY A O 1
ATOM 1291 N N . SER A 1 159 ? 13.196 -1.559 -23.665 1.00 97.88 159 SER A N 1
ATOM 1292 C CA . SER A 1 159 ? 12.952 -0.869 -22.387 1.00 97.88 159 SER A CA 1
ATOM 1293 C C . SER A 1 159 ? 13.911 -1.259 -21.257 1.00 97.88 159 SER A C 1
ATOM 1295 O O . SER A 1 159 ? 14.129 -0.457 -20.352 1.00 97.88 159 SER A O 1
ATOM 1297 N N . PHE A 1 160 ? 14.504 -2.451 -21.296 1.00 98.50 160 PHE A N 1
ATOM 1298 C CA . PHE A 1 160 ? 15.533 -2.879 -20.337 1.00 98.50 160 PHE A CA 1
ATOM 1299 C C . PHE A 1 160 ? 16.976 -2.621 -20.820 1.00 98.50 160 PHE A C 1
ATOM 1301 O O . PHE A 1 160 ? 17.939 -2.971 -20.141 1.00 98.50 160 PHE A O 1
ATOM 1308 N N . GLY A 1 161 ? 17.137 -1.996 -21.990 1.00 97.56 161 GLY A N 1
ATOM 1309 C CA . GLY A 1 161 ? 18.416 -1.729 -22.652 1.00 97.56 161 GLY A CA 1
ATOM 1310 C C . GLY A 1 161 ? 19.292 -0.690 -21.959 1.00 97.56 161 GLY A C 1
ATOM 1311 O O . GLY A 1 161 ? 20.502 -0.713 -22.135 1.00 97.56 161 GLY A O 1
ATOM 1312 N N . HIS A 1 162 ? 18.723 0.179 -21.118 1.00 97.62 162 HIS A N 1
ATOM 1313 C CA . HIS A 1 162 ? 19.527 1.105 -20.316 1.00 97.62 162 HIS A CA 1
ATOM 1314 C C . HIS A 1 162 ? 20.461 0.361 -19.349 1.00 97.62 162 HIS A C 1
ATOM 1316 O O . HIS A 1 162 ? 21.625 0.721 -19.208 1.00 97.62 162 HIS A O 1
ATOM 1322 N N . THR A 1 163 ? 19.946 -0.679 -18.688 1.00 98.00 163 THR A N 1
ATOM 1323 C CA . THR A 1 163 ? 20.706 -1.496 -17.732 1.00 98.00 163 THR A CA 1
ATOM 1324 C C . THR A 1 163 ? 21.400 -2.673 -18.414 1.00 98.00 163 THR A C 1
ATOM 1326 O O . THR A 1 163 ? 22.523 -3.013 -18.054 1.00 98.00 163 THR A O 1
ATOM 1329 N N . TYR A 1 164 ? 20.754 -3.283 -19.412 1.00 97.94 164 TYR A N 1
ATOM 1330 C CA . TYR A 1 164 ? 21.273 -4.439 -20.147 1.00 97.94 164 TYR A CA 1
ATOM 1331 C C . TYR A 1 164 ? 21.369 -4.114 -21.643 1.00 97.94 164 TYR A C 1
ATOM 1333 O O . TYR A 1 164 ? 20.528 -4.574 -22.424 1.00 97.94 164 TYR A O 1
ATOM 1341 N N . PRO A 1 165 ? 22.356 -3.303 -22.059 1.00 97.56 165 PRO A N 1
ATOM 1342 C CA . PRO A 1 165 ? 22.411 -2.772 -23.413 1.00 97.56 165 PRO A CA 1
ATOM 1343 C C . PRO A 1 165 ? 22.754 -3.845 -24.442 1.00 97.56 165 PRO A C 1
ATOM 1345 O O . PRO A 1 165 ? 23.712 -4.607 -24.290 1.00 97.56 165 PRO A O 1
ATOM 1348 N N . LEU A 1 166 ? 21.973 -3.875 -25.521 1.00 96.81 166 LEU A N 1
ATOM 1349 C CA . LEU A 1 166 ? 22.425 -4.387 -26.810 1.00 96.81 166 LEU A CA 1
ATOM 1350 C C . LEU A 1 166 ? 23.087 -3.224 -27.552 1.00 96.81 166 LEU A C 1
ATOM 1352 O O . LEU A 1 166 ? 22.469 -2.166 -27.672 1.00 96.81 166 LEU A O 1
ATOM 1356 N N . LEU A 1 167 ? 24.323 -3.414 -28.006 1.00 95.25 167 LEU A N 1
ATOM 1357 C CA . LEU A 1 167 ? 25.142 -2.368 -28.616 1.00 95.25 167 LEU A CA 1
ATOM 1358 C C . LEU A 1 167 ? 25.239 -2.555 -30.135 1.00 95.25 167 LEU A C 1
ATOM 1360 O O . LEU A 1 167 ? 25.179 -3.683 -30.628 1.00 95.25 167 LEU A O 1
ATOM 1364 N N . CYS A 1 168 ? 25.378 -1.444 -30.855 1.00 91.31 168 CYS A N 1
ATOM 1365 C CA . CYS A 1 168 ? 25.842 -1.411 -32.237 1.00 91.31 168 CYS A CA 1
ATOM 1366 C C . CYS A 1 168 ? 27.322 -1.025 -32.261 1.00 91.31 168 CYS A C 1
ATOM 1368 O O . CYS A 1 168 ? 27.696 0.020 -31.728 1.00 91.31 168 CYS A O 1
ATOM 1370 N N . ASP A 1 169 ? 28.128 -1.861 -32.914 1.00 87.75 169 ASP A N 1
ATOM 1371 C CA . ASP A 1 169 ? 29.590 -1.742 -32.953 1.00 87.75 169 ASP A CA 1
ATOM 1372 C C . ASP A 1 169 ? 30.097 -0.981 -34.200 1.00 87.75 169 ASP A C 1
ATOM 1374 O O . ASP A 1 169 ? 31.277 -1.044 -34.530 1.00 87.75 169 ASP A O 1
ATOM 1378 N N . ASP A 1 170 ? 29.211 -0.285 -34.926 1.00 87.31 170 ASP A N 1
ATOM 1379 C CA . ASP A 1 170 ? 29.546 0.436 -36.174 1.00 87.31 170 ASP A CA 1
ATOM 1380 C C . ASP A 1 170 ? 30.129 1.842 -35.943 1.00 87.31 170 ASP A C 1
ATOM 1382 O O . ASP A 1 170 ? 30.496 2.545 -36.883 1.00 87.31 170 ASP A O 1
ATOM 1386 N N . PHE A 1 171 ? 30.210 2.266 -34.683 1.00 81.81 171 PHE A N 1
ATOM 1387 C CA . PHE A 1 171 ? 30.708 3.573 -34.264 1.00 81.81 171 PHE A CA 1
ATOM 1388 C C . PHE A 1 171 ? 31.905 3.400 -33.326 1.00 81.81 171 PHE A C 1
ATOM 1390 O O . PHE A 1 171 ? 32.007 2.388 -32.634 1.00 81.81 171 PHE A O 1
ATOM 1397 N N . GLU A 1 172 ? 32.794 4.400 -33.270 1.00 81.31 172 GLU A N 1
ATOM 1398 C CA . GLU A 1 172 ? 33.923 4.400 -32.321 1.00 81.31 172 GLU A CA 1
ATOM 1399 C C . GLU A 1 172 ? 33.446 4.275 -30.864 1.00 81.31 172 GLU A C 1
ATOM 1401 O O . GLU A 1 172 ? 34.072 3.578 -30.068 1.00 81.31 172 GLU A O 1
ATOM 1406 N N . GLU A 1 173 ? 32.308 4.899 -30.540 1.00 83.62 173 GLU A N 1
ATOM 1407 C CA . GLU A 1 173 ? 31.623 4.776 -29.252 1.00 83.62 173 GLU A CA 1
ATOM 1408 C C . GLU A 1 173 ? 30.347 3.927 -29.421 1.00 83.62 173 GLU A C 1
ATOM 1410 O O . GLU A 1 173 ? 29.440 4.344 -30.151 1.00 83.62 173 GLU A O 1
ATOM 1415 N N . PRO A 1 174 ? 30.234 2.754 -28.763 1.00 86.00 174 PRO A N 1
ATOM 1416 C CA . PRO A 1 174 ? 29.092 1.859 -28.931 1.00 86.00 174 PRO A CA 1
ATOM 1417 C C . PRO A 1 174 ? 27.762 2.508 -28.537 1.00 86.00 174 PRO A C 1
ATOM 1419 O O . PRO A 1 174 ? 27.603 3.028 -27.429 1.00 86.00 174 PRO A O 1
ATOM 1422 N N . VAL A 1 175 ? 26.766 2.416 -29.421 1.00 92.38 175 VAL A N 1
ATOM 1423 C CA . VAL A 1 175 ? 25.437 3.010 -29.205 1.00 92.38 175 VAL A CA 1
ATOM 1424 C C . VAL A 1 175 ? 24.428 1.931 -28.821 1.00 92.38 175 VAL A C 1
ATOM 1426 O O . VAL A 1 175 ? 24.423 0.839 -29.388 1.00 92.38 175 VAL A O 1
ATOM 1429 N N . ILE A 1 176 ? 23.552 2.221 -27.855 1.00 95.88 176 ILE A N 1
ATOM 1430 C CA . ILE A 1 176 ? 22.520 1.276 -27.411 1.00 95.88 176 ILE A CA 1
ATOM 1431 C C . ILE A 1 176 ? 21.399 1.209 -28.451 1.00 95.88 176 ILE A C 1
ATOM 1433 O O . ILE A 1 176 ? 20.852 2.233 -28.853 1.00 95.88 176 ILE A O 1
ATOM 1437 N N . VAL A 1 177 ? 21.015 -0.005 -28.838 1.00 95.62 177 VAL A N 1
ATOM 1438 C CA . VAL A 1 177 ? 19.992 -0.266 -29.870 1.00 95.62 177 VAL A CA 1
ATOM 1439 C C . VAL A 1 177 ? 18.850 -1.148 -29.380 1.00 95.62 177 VAL A C 1
ATOM 1441 O O . VAL A 1 177 ? 17.854 -1.334 -30.074 1.00 95.62 177 VAL A O 1
ATOM 1444 N N . GLY A 1 178 ? 18.967 -1.692 -28.169 1.00 96.44 178 GLY A N 1
ATOM 1445 C CA . GLY A 1 178 ? 17.938 -2.544 -27.591 1.00 96.44 178 GLY A CA 1
ATOM 1446 C C . GLY A 1 178 ? 18.342 -3.161 -26.260 1.00 96.44 178 GLY A C 1
ATOM 1447 O O . GLY A 1 178 ? 19.265 -2.698 -25.587 1.00 96.44 178 GLY A O 1
ATOM 1448 N N . CYS A 1 179 ? 17.643 -4.235 -25.891 1.00 97.44 179 CYS A N 1
ATOM 1449 C CA . CYS A 1 179 ? 17.943 -5.032 -24.710 1.00 97.44 179 CYS A CA 1
ATOM 1450 C C . CYS A 1 179 ? 18.750 -6.281 -25.082 1.00 97.44 179 CYS A C 1
ATOM 1452 O O . CYS A 1 179 ? 18.354 -7.075 -25.935 1.00 97.44 179 CYS A O 1
ATOM 1454 N N . ASN A 1 180 ? 19.867 -6.496 -24.392 1.00 97.69 180 ASN A N 1
ATOM 1455 C CA . ASN A 1 180 ? 20.611 -7.740 -24.469 1.00 97.69 180 ASN A CA 1
ATOM 1456 C C . ASN A 1 180 ? 19.912 -8.813 -23.624 1.00 97.69 180 ASN A C 1
ATOM 1458 O O . ASN A 1 180 ? 20.165 -8.948 -22.425 1.00 97.69 180 ASN A O 1
ATOM 1462 N N . ASN A 1 181 ? 19.052 -9.600 -24.273 1.00 96.00 181 ASN A N 1
ATOM 1463 C CA . ASN A 1 181 ? 18.261 -10.653 -23.627 1.00 96.00 181 ASN A CA 1
ATOM 1464 C C . ASN A 1 181 ? 19.140 -11.678 -22.878 1.00 96.00 181 ASN A C 1
ATOM 1466 O O . ASN A 1 181 ? 18.759 -12.173 -21.822 1.00 96.00 181 ASN A O 1
ATOM 1470 N N . ARG A 1 182 ? 20.363 -11.960 -23.354 1.00 97.31 182 ARG A N 1
ATOM 1471 C CA . ARG A 1 182 ? 21.285 -12.865 -22.648 1.00 97.31 182 ARG A CA 1
ATOM 1472 C C . ARG A 1 182 ? 21.712 -12.292 -21.294 1.00 97.31 182 ARG A C 1
ATOM 1474 O O . ARG A 1 182 ? 21.682 -13.025 -20.309 1.00 97.31 182 ARG A O 1
ATOM 1481 N N . LEU A 1 183 ? 22.113 -11.019 -21.244 1.00 97.88 183 LEU A N 1
ATOM 1482 C CA . LEU A 1 183 ? 22.522 -10.364 -19.994 1.00 97.88 183 LEU A CA 1
ATOM 1483 C C . LEU A 1 183 ? 21.334 -10.159 -19.051 1.00 97.88 183 LEU A C 1
ATOM 1485 O O . LEU A 1 183 ? 21.454 -10.455 -17.864 1.00 97.88 183 LEU A O 1
ATOM 1489 N N . PHE A 1 184 ? 20.184 -9.737 -19.587 1.00 98.19 184 PHE A N 1
ATOM 1490 C CA . PHE A 1 184 ? 18.939 -9.627 -18.826 1.00 98.19 184 PHE A CA 1
ATOM 1491 C C . PHE A 1 184 ? 18.578 -10.965 -18.169 1.00 98.19 184 PHE A C 1
ATOM 1493 O O . PHE A 1 184 ? 18.408 -11.026 -16.954 1.00 98.19 184 PHE A O 1
ATOM 1500 N N . LYS A 1 185 ? 18.559 -12.055 -18.952 1.00 97.44 185 LYS A N 1
ATOM 1501 C CA . LYS A 1 185 ? 18.320 -13.418 -18.459 1.00 97.44 185 LYS A CA 1
ATOM 1502 C C . LYS A 1 185 ? 19.286 -13.781 -17.337 1.00 97.44 185 LYS A C 1
ATOM 1504 O O . LYS A 1 185 ? 18.845 -14.278 -16.310 1.00 97.44 185 LYS A O 1
ATOM 1509 N N . GLN A 1 186 ? 20.590 -13.590 -17.551 1.00 97.94 186 GLN A N 1
ATOM 1510 C CA . GLN A 1 186 ? 21.620 -13.974 -16.582 1.00 97.94 186 GLN A CA 1
ATOM 1511 C C . GLN A 1 186 ? 21.460 -13.240 -15.248 1.00 97.94 186 GLN A C 1
ATOM 1513 O O . GLN A 1 186 ? 21.611 -13.869 -14.206 1.00 97.94 186 GLN A O 1
ATOM 1518 N N . ALA A 1 187 ? 21.121 -11.949 -15.275 1.00 98.19 187 ALA A N 1
ATOM 1519 C CA . ALA A 1 187 ? 20.843 -11.188 -14.062 1.00 98.19 187 ALA A CA 1
ATOM 1520 C C . ALA A 1 187 ? 19.538 -11.639 -13.388 1.00 98.19 187 ALA A C 1
ATOM 1522 O O . ALA A 1 187 ? 19.530 -11.890 -12.186 1.00 98.19 187 ALA A O 1
ATOM 1523 N N . LEU A 1 188 ? 18.464 -11.817 -14.165 1.00 98.00 188 LEU A N 1
ATOM 1524 C CA . LEU A 1 188 ? 17.161 -12.237 -13.652 1.00 98.00 188 LEU A CA 1
ATOM 1525 C C . LEU A 1 188 ? 17.242 -13.580 -12.913 1.00 98.00 188 LEU A C 1
ATOM 1527 O O . LEU A 1 188 ? 16.814 -13.670 -11.770 1.00 98.00 188 LEU A O 1
ATOM 1531 N N . ILE A 1 189 ? 17.819 -14.615 -13.533 1.00 97.31 189 ILE A N 1
ATOM 1532 C CA . ILE A 1 189 ? 17.902 -15.952 -12.915 1.00 97.31 189 ILE A CA 1
ATOM 1533 C C . ILE A 1 189 ? 18.888 -16.007 -11.740 1.00 97.31 189 ILE A C 1
ATOM 1535 O O . ILE A 1 189 ? 18.808 -16.919 -10.922 1.00 97.31 189 ILE A O 1
ATOM 1539 N N . ALA A 1 190 ? 19.836 -15.066 -11.662 1.00 97.81 190 ALA A N 1
ATOM 1540 C CA . ALA A 1 190 ? 20.752 -14.963 -10.530 1.00 97.81 190 ALA A CA 1
ATOM 1541 C C . ALA A 1 190 ? 20.069 -14.347 -9.300 1.00 97.81 190 ALA A C 1
ATOM 1543 O O . ALA A 1 190 ? 20.375 -14.742 -8.178 1.00 97.81 190 ALA A O 1
ATOM 1544 N N . GLU A 1 191 ? 19.148 -13.403 -9.508 1.00 97.75 191 GLU A N 1
ATOM 1545 C CA . GLU A 1 191 ? 18.388 -12.757 -8.432 1.00 97.75 191 GLU A CA 1
ATOM 1546 C C . GLU A 1 191 ? 17.117 -13.532 -8.057 1.00 97.75 191 GLU A C 1
ATOM 1548 O O . GLU A 1 191 ? 16.728 -13.532 -6.893 1.00 97.75 191 GLU A O 1
ATOM 1553 N N . ILE A 1 192 ? 16.506 -14.238 -9.015 1.00 97.81 192 ILE A N 1
ATOM 1554 C CA . ILE A 1 192 ? 15.264 -15.000 -8.832 1.00 97.81 192 ILE A CA 1
ATOM 1555 C C . ILE A 1 192 ? 15.449 -16.424 -9.387 1.00 97.81 192 ILE A C 1
ATOM 1557 O O . ILE A 1 192 ? 14.958 -16.743 -10.470 1.00 97.81 192 ILE A O 1
ATOM 1561 N N . PRO A 1 193 ? 16.157 -17.324 -8.682 1.00 96.12 193 PRO A N 1
ATOM 1562 C CA . PRO A 1 193 ? 16.495 -18.651 -9.209 1.00 96.12 193 PRO A CA 1
ATOM 1563 C C . PRO A 1 193 ? 15.289 -19.549 -9.516 1.00 96.12 193 PRO A C 1
ATOM 1565 O O . PRO A 1 193 ? 15.423 -20.527 -10.249 1.00 96.12 193 PRO A O 1
ATOM 1568 N N . GLN A 1 194 ? 14.120 -19.248 -8.941 1.00 95.62 194 GLN A N 1
ATOM 1569 C CA . GLN A 1 194 ? 12.887 -20.010 -9.139 1.00 95.62 194 GLN A CA 1
ATOM 1570 C C . GLN A 1 194 ? 12.122 -19.610 -10.412 1.00 95.62 194 GLN A C 1
ATOM 1572 O O . GLN A 1 194 ? 11.149 -20.282 -10.753 1.00 95.62 194 GLN A O 1
ATOM 1577 N N . ILE A 1 195 ? 12.514 -18.533 -11.109 1.00 95.62 195 ILE A N 1
ATOM 1578 C CA . ILE A 1 195 ? 11.847 -18.104 -12.345 1.00 95.62 195 ILE A CA 1
ATOM 1579 C C . ILE A 1 195 ? 12.382 -18.877 -13.558 1.00 95.62 195 ILE A C 1
ATOM 1581 O O . ILE A 1 195 ? 13.589 -19.068 -13.725 1.00 95.62 195 ILE A O 1
ATOM 1585 N N . SER A 1 196 ? 11.486 -19.297 -14.449 1.00 93.19 196 SER A N 1
ATOM 1586 C CA . SER A 1 196 ? 11.854 -19.836 -15.759 1.00 93.19 196 SER A CA 1
ATOM 1587 C C . SER A 1 196 ? 12.035 -18.707 -16.783 1.00 93.19 196 SER A C 1
ATOM 1589 O O . SER A 1 196 ? 11.350 -17.687 -16.735 1.00 93.19 196 SER A O 1
ATOM 1591 N N . TRP A 1 197 ? 12.981 -18.868 -17.718 1.00 93.69 197 TRP A N 1
ATOM 1592 C CA . TRP A 1 197 ? 13.186 -17.923 -18.824 1.00 93.69 197 TRP A CA 1
ATOM 1593 C C . TRP A 1 197 ? 13.423 -18.650 -20.160 1.00 93.69 197 TRP A C 1
ATOM 1595 O O . TRP A 1 197 ? 14.327 -19.496 -20.222 1.00 93.69 197 TRP A O 1
ATOM 1605 N N . PRO A 1 198 ? 12.720 -18.292 -21.254 1.00 94.44 198 PRO A N 1
ATOM 1606 C CA . PRO A 1 198 ? 11.704 -17.234 -21.347 1.00 94.44 198 PRO A CA 1
ATOM 1607 C C . PRO A 1 198 ? 10.469 -17.533 -20.488 1.00 94.44 198 PRO A C 1
ATOM 1609 O O . PRO A 1 198 ? 10.231 -18.687 -20.131 1.00 94.44 198 PRO A O 1
ATOM 1612 N N . LEU A 1 199 ? 9.717 -16.489 -20.129 1.00 96.38 199 LEU A N 1
ATOM 1613 C CA . LEU A 1 199 ? 8.502 -16.651 -19.333 1.00 96.38 199 LEU A CA 1
ATOM 1614 C C . LEU A 1 199 ? 7.487 -17.507 -20.104 1.00 96.38 199 LEU A C 1
ATOM 1616 O O . LEU A 1 199 ? 7.268 -17.305 -21.298 1.00 96.38 199 LEU A O 1
ATOM 1620 N N . ASN A 1 200 ? 6.854 -18.459 -19.419 1.00 94.50 200 ASN A N 1
ATOM 1621 C CA . ASN A 1 200 ? 5.861 -19.350 -20.012 1.00 94.50 200 ASN A CA 1
ATOM 1622 C C . ASN A 1 200 ? 4.444 -18.958 -19.547 1.00 94.50 200 ASN A C 1
ATOM 1624 O O . ASN A 1 200 ? 4.119 -19.159 -18.377 1.00 94.50 200 ASN A O 1
ATOM 1628 N N . PRO A 1 201 ? 3.556 -18.472 -20.438 1.00 94.38 201 PRO A N 1
ATOM 1629 C CA . PRO A 1 201 ? 2.177 -18.113 -20.077 1.00 94.38 201 PRO A CA 1
ATOM 1630 C C . PRO A 1 201 ? 1.343 -19.270 -19.493 1.00 94.38 201 PRO A C 1
ATOM 1632 O O . PRO A 1 201 ? 0.334 -19.045 -18.828 1.00 94.38 201 PRO A O 1
ATOM 1635 N N . ASN A 1 202 ? 1.736 -20.524 -19.738 1.00 93.94 202 ASN A N 1
ATOM 1636 C CA . ASN A 1 202 ? 1.016 -21.704 -19.250 1.00 93.94 202 ASN A CA 1
ATOM 1637 C C . ASN A 1 202 ? 1.543 -22.248 -17.916 1.00 93.94 202 ASN A C 1
ATOM 1639 O O . ASN A 1 202 ? 0.945 -23.171 -17.368 1.00 93.94 202 ASN A O 1
ATOM 1643 N N . GLU A 1 203 ? 2.636 -21.696 -17.399 1.00 95.06 203 GLU A N 1
ATOM 1644 C CA . GLU A 1 203 ? 3.272 -22.128 -16.159 1.00 95.06 203 GLU A CA 1
ATOM 1645 C C . GLU A 1 203 ? 3.374 -20.924 -15.228 1.00 95.06 203 GLU A C 1
ATOM 1647 O O . GLU A 1 203 ? 4.206 -20.044 -15.428 1.00 95.06 203 GLU A O 1
ATOM 1652 N N . ILE A 1 204 ? 2.468 -20.859 -14.251 1.00 96.12 204 ILE A N 1
ATOM 1653 C CA . ILE A 1 204 ? 2.392 -19.744 -13.305 1.00 96.12 204 ILE A CA 1
ATOM 1654 C C . ILE A 1 204 ? 3.350 -20.052 -12.145 1.00 96.12 204 ILE A C 1
ATOM 1656 O O . ILE A 1 204 ? 3.126 -21.040 -11.438 1.00 96.12 204 ILE A O 1
ATOM 1660 N N . PRO A 1 205 ? 4.404 -19.246 -11.924 1.00 96.81 205 PRO A N 1
ATOM 1661 C CA . PRO A 1 205 ? 5.257 -19.394 -10.751 1.00 96.81 205 PRO A CA 1
ATOM 1662 C C . PRO A 1 205 ? 4.469 -19.123 -9.459 1.00 96.81 205 PRO A C 1
ATOM 1664 O O . PRO A 1 205 ? 3.427 -18.463 -9.501 1.00 96.81 205 PRO A O 1
ATOM 1667 N N . PRO A 1 206 ? 4.967 -19.551 -8.285 1.00 96.50 206 PRO A N 1
ATOM 1668 C CA . PRO A 1 206 ? 4.394 -19.131 -7.008 1.00 96.50 206 PRO A CA 1
ATOM 1669 C C . PRO A 1 206 ? 4.276 -17.603 -6.932 1.00 96.50 206 PRO A C 1
ATOM 1671 O O . PRO A 1 206 ? 5.203 -16.905 -7.344 1.00 96.50 206 PRO A O 1
ATOM 1674 N N . THR A 1 207 ? 3.179 -17.081 -6.368 1.00 96.25 207 THR A N 1
ATOM 1675 C CA . THR A 1 207 ? 2.930 -15.628 -6.285 1.00 96.25 207 THR A CA 1
ATOM 1676 C C . THR A 1 207 ? 4.161 -14.826 -5.852 1.00 96.25 207 THR A C 1
ATOM 1678 O O . THR A 1 207 ? 4.491 -13.890 -6.575 1.00 96.25 207 THR A O 1
ATOM 1681 N N . PRO A 1 208 ? 4.894 -15.177 -4.771 1.00 95.62 208 PRO A N 1
ATOM 1682 C CA . PRO A 1 208 ? 6.070 -14.407 -4.355 1.00 95.62 208 PRO A CA 1
ATOM 1683 C C . PRO A 1 208 ? 7.128 -14.251 -5.457 1.00 95.62 208 PRO A C 1
ATOM 1685 O O . PRO A 1 208 ? 7.626 -13.153 -5.663 1.00 95.62 208 PRO A O 1
ATOM 1688 N N . VAL A 1 209 ? 7.374 -15.304 -6.246 1.00 98.00 209 VAL A N 1
ATOM 1689 C CA . VAL A 1 209 ? 8.327 -15.290 -7.371 1.00 98.00 209 VAL A CA 1
ATOM 1690 C C . VAL A 1 209 ? 7.872 -14.321 -8.468 1.00 98.00 209 VAL A C 1
ATOM 1692 O O . VAL A 1 209 ? 8.685 -13.630 -9.080 1.00 98.00 209 VAL A O 1
ATOM 1695 N N . VAL A 1 210 ? 6.560 -14.237 -8.715 1.00 98.38 210 VAL A N 1
ATOM 1696 C CA . VAL A 1 210 ? 5.990 -13.253 -9.647 1.00 98.38 210 VAL A CA 1
ATOM 1697 C C . VAL A 1 210 ? 6.133 -11.833 -9.097 1.00 98.38 210 VAL A C 1
ATOM 1699 O O . VAL A 1 210 ? 6.421 -10.922 -9.868 1.00 98.38 210 VAL A O 1
ATOM 1702 N N . LEU A 1 211 ? 5.952 -11.622 -7.789 1.00 98.06 211 LEU A N 1
ATOM 1703 C CA . LEU A 1 211 ? 6.118 -10.299 -7.180 1.00 98.06 211 LEU A CA 1
ATOM 1704 C C . LEU A 1 211 ? 7.581 -9.833 -7.255 1.00 98.06 211 LEU A C 1
ATOM 1706 O O . LEU A 1 211 ? 7.814 -8.710 -7.700 1.00 98.06 211 LEU A O 1
ATOM 1710 N N . ASP A 1 212 ? 8.546 -10.711 -6.961 1.00 98.31 212 ASP A N 1
ATOM 1711 C CA . ASP A 1 212 ? 9.982 -10.433 -7.125 1.00 98.31 212 ASP A CA 1
ATOM 1712 C C . ASP A 1 212 ? 10.316 -10.051 -8.576 1.00 98.31 212 ASP A C 1
ATOM 1714 O O . ASP A 1 212 ? 11.053 -9.095 -8.830 1.00 98.31 212 ASP A O 1
ATOM 1718 N N . LEU A 1 213 ? 9.725 -10.749 -9.557 1.00 98.62 213 LEU A N 1
ATOM 1719 C CA . LEU A 1 213 ? 9.892 -10.436 -10.979 1.00 98.62 213 LEU A CA 1
ATOM 1720 C C . LEU A 1 213 ? 9.401 -9.017 -11.310 1.00 98.62 213 LEU A C 1
ATOM 1722 O O . LEU A 1 213 ? 10.050 -8.305 -12.081 1.00 98.62 213 LEU A O 1
ATOM 1726 N N . LEU A 1 214 ? 8.274 -8.583 -10.736 1.00 98.69 214 LEU A N 1
ATOM 1727 C CA . LEU A 1 214 ? 7.757 -7.227 -10.939 1.00 98.69 214 LEU A CA 1
ATOM 1728 C C . LEU A 1 214 ? 8.700 -6.170 -10.349 1.00 98.69 214 LEU A C 1
ATOM 1730 O O . LEU A 1 214 ? 8.961 -5.165 -11.015 1.00 98.69 214 LEU A O 1
ATOM 1734 N N . GLU A 1 215 ? 9.239 -6.394 -9.150 1.00 98.62 215 GLU A N 1
ATOM 1735 C CA . GLU A 1 215 ? 10.207 -5.481 -8.525 1.00 98.62 215 GLU A CA 1
ATOM 1736 C C . GLU A 1 215 ? 11.522 -5.420 -9.318 1.00 98.62 215 GLU A C 1
ATOM 1738 O O . GLU A 1 215 ? 12.021 -4.329 -9.619 1.00 98.62 215 GLU A O 1
ATOM 1743 N N . PHE A 1 216 ? 12.038 -6.574 -9.757 1.00 98.69 216 PHE A N 1
ATOM 1744 C CA . PHE A 1 216 ? 13.209 -6.666 -10.631 1.00 98.69 216 PHE A CA 1
ATOM 1745 C C . PHE A 1 216 ? 13.004 -5.858 -11.918 1.00 98.69 216 PHE A C 1
ATOM 1747 O O . PHE A 1 216 ? 13.819 -4.997 -12.260 1.00 98.69 216 PHE A O 1
ATOM 1754 N N . CYS A 1 217 ? 11.882 -6.073 -12.613 1.00 98.69 217 CYS A N 1
ATOM 1755 C CA . CYS A 1 217 ? 11.561 -5.339 -13.832 1.00 98.69 217 CYS A CA 1
ATOM 1756 C C . CYS A 1 217 ? 11.413 -3.833 -13.575 1.00 98.69 217 CYS A C 1
ATOM 1758 O O . CYS A 1 217 ? 11.918 -3.036 -14.364 1.00 98.69 217 CYS A O 1
ATOM 1760 N N . TYR A 1 218 ? 10.776 -3.415 -12.477 1.00 98.62 218 TYR A N 1
ATOM 1761 C CA . TYR A 1 218 ? 10.666 -1.996 -12.122 1.00 98.62 218 TYR A CA 1
ATOM 1762 C C . TYR A 1 218 ? 12.038 -1.344 -11.901 1.00 98.62 218 TYR A C 1
ATOM 1764 O O . TYR A 1 218 ? 12.268 -0.204 -12.318 1.00 98.62 218 TYR A O 1
ATOM 1772 N N . ARG A 1 219 ? 12.968 -2.061 -11.265 1.00 98.25 219 ARG A N 1
ATOM 1773 C CA . ARG A 1 219 ? 14.316 -1.557 -10.979 1.00 98.25 219 ARG A CA 1
ATOM 1774 C C . ARG A 1 219 ? 15.102 -1.233 -12.251 1.00 98.25 219 ARG A C 1
ATOM 1776 O O . ARG A 1 219 ? 15.859 -0.265 -12.251 1.00 98.25 219 ARG A O 1
ATOM 1783 N N . VAL A 1 220 ? 14.908 -2.007 -13.320 1.00 98.12 220 VAL A N 1
ATOM 1784 C CA . VAL A 1 220 ? 15.739 -1.956 -14.540 1.00 98.12 220 VAL A CA 1
ATOM 1785 C C . VAL A 1 220 ? 15.022 -1.389 -15.775 1.00 98.12 220 VAL A C 1
ATOM 1787 O O . VAL A 1 220 ? 15.637 -1.216 -16.826 1.00 98.12 220 VAL A O 1
ATOM 1790 N N . VAL A 1 221 ? 13.723 -1.081 -15.681 1.00 98.50 221 VAL A N 1
ATOM 1791 C CA . VAL A 1 221 ? 12.943 -0.526 -16.799 1.00 98.50 221 VAL A CA 1
ATOM 1792 C C . VAL A 1 221 ? 13.220 0.961 -17.028 1.00 98.50 221 VAL A C 1
ATOM 1794 O O . VAL A 1 221 ? 13.202 1.784 -16.112 1.00 98.50 221 VAL A O 1
ATOM 1797 N N . ALA A 1 222 ? 13.364 1.331 -18.296 1.00 97.75 222 ALA A N 1
ATOM 1798 C CA . ALA A 1 222 ? 13.376 2.706 -18.767 1.00 97.75 222 ALA A CA 1
ATOM 1799 C C . ALA A 1 222 ? 12.481 2.870 -20.008 1.00 97.75 222 ALA A C 1
ATOM 1801 O O . ALA A 1 222 ? 12.128 1.906 -20.692 1.00 97.75 222 ALA A O 1
ATOM 1802 N N . MET A 1 223 ? 12.067 4.106 -20.293 1.00 97.12 223 MET A N 1
ATOM 1803 C CA . MET A 1 223 ? 11.348 4.426 -21.526 1.00 97.12 223 MET A CA 1
ATOM 1804 C C . MET A 1 223 ? 12.368 4.673 -22.646 1.00 97.12 223 MET A C 1
ATOM 1806 O O . MET A 1 223 ? 13.111 5.652 -22.535 1.00 97.12 223 MET A O 1
ATOM 1810 N N . PRO A 1 224 ? 12.418 3.825 -23.689 1.00 94.38 224 PRO A N 1
ATOM 1811 C CA . PRO A 1 224 ? 13.302 4.023 -24.824 1.00 94.38 224 PRO A CA 1
ATOM 1812 C C . PRO A 1 224 ? 12.764 5.150 -25.712 1.00 94.38 224 PRO A C 1
ATOM 1814 O O . PRO A 1 224 ? 11.558 5.260 -25.949 1.00 94.38 224 PRO A O 1
ATOM 1817 N N . LEU A 1 225 ? 13.668 5.983 -26.208 1.00 93.38 225 LEU A N 1
ATOM 1818 C CA . LEU A 1 225 ? 13.417 7.039 -27.176 1.00 93.38 225 LEU A CA 1
ATOM 1819 C C . LEU A 1 225 ? 14.217 6.719 -28.429 1.00 93.38 225 LEU A C 1
ATOM 1821 O O . LEU A 1 225 ? 15.445 6.684 -28.385 1.00 93.38 225 LEU A O 1
ATOM 1825 N N . GLN A 1 226 ? 13.518 6.503 -29.539 1.00 91.75 226 GLN A N 1
ATOM 1826 C CA . GLN A 1 226 ? 14.165 6.342 -30.833 1.00 91.75 226 GLN A CA 1
ATOM 1827 C C . GLN A 1 226 ? 14.773 7.678 -31.266 1.00 91.75 226 GLN A C 1
ATOM 1829 O O . GLN A 1 226 ? 14.099 8.714 -31.253 1.00 91.75 226 GLN A O 1
ATOM 1834 N N . ARG A 1 227 ? 16.057 7.644 -31.617 1.00 89.62 227 ARG A N 1
ATOM 1835 C CA . ARG A 1 227 ? 16.797 8.773 -32.174 1.00 89.62 227 ARG A CA 1
ATOM 1836 C C . ARG A 1 227 ? 17.028 8.536 -33.658 1.00 89.62 227 ARG A C 1
ATOM 1838 O O . ARG A 1 227 ? 16.082 8.545 -34.441 1.00 89.62 227 ARG A O 1
ATOM 1845 N N . GLU A 1 228 ? 18.273 8.332 -34.040 1.00 87.00 228 GLU A N 1
ATOM 1846 C CA . GLU A 1 228 ? 18.670 8.134 -35.422 1.00 87.00 228 GLU A CA 1
ATOM 1847 C C . GLU A 1 228 ? 18.358 6.710 -35.873 1.00 87.00 228 GLU A C 1
ATOM 1849 O O . GLU A 1 228 ? 18.463 5.756 -35.098 1.00 87.00 228 GLU A O 1
ATOM 1854 N N . TYR A 1 229 ? 17.950 6.581 -37.133 1.00 90.88 229 TYR A N 1
ATOM 1855 C CA . TYR A 1 229 ? 17.761 5.287 -37.767 1.00 90.88 229 TYR A CA 1
ATOM 1856 C C . TYR A 1 229 ? 19.036 4.893 -38.503 1.00 90.88 229 TYR A C 1
ATOM 1858 O O . TYR A 1 229 ? 19.449 5.560 -39.454 1.00 90.88 229 TYR A O 1
ATOM 1866 N N . HIS A 1 230 ? 19.625 3.781 -38.091 1.00 87.00 230 HIS A N 1
ATOM 1867 C CA . HIS A 1 230 ? 20.772 3.191 -38.741 1.00 87.00 230 HIS A CA 1
ATOM 1868 C C . HIS A 1 230 ? 20.311 2.241 -39.853 1.00 87.00 230 HIS A C 1
ATOM 1870 O O . HIS A 1 230 ? 19.903 1.106 -39.606 1.00 87.00 230 HIS A O 1
ATOM 1876 N N . ALA A 1 231 ? 20.385 2.711 -41.101 1.00 89.81 231 ALA A N 1
ATOM 1877 C CA . ALA A 1 231 ? 19.856 1.990 -42.256 1.00 89.81 231 ALA A CA 1
ATOM 1878 C C . ALA A 1 231 ? 20.573 0.664 -42.560 1.00 89.81 231 ALA A C 1
ATOM 1880 O O . ALA A 1 231 ? 19.901 -0.281 -42.955 1.00 89.81 231 ALA A O 1
ATOM 1881 N N . PHE A 1 232 ? 21.896 0.575 -42.371 1.00 85.38 232 PHE A N 1
ATOM 1882 C CA . PHE A 1 232 ? 22.666 -0.629 -42.710 1.00 85.38 232 PHE A CA 1
ATOM 1883 C C . PHE A 1 232 ? 22.276 -1.836 -41.844 1.00 85.38 232 PHE A C 1
ATOM 1885 O O . PHE A 1 232 ? 22.056 -2.927 -42.362 1.00 85.38 232 PHE A O 1
ATOM 1892 N N . TYR A 1 233 ? 22.113 -1.628 -40.535 1.00 85.19 233 TYR A N 1
ATOM 1893 C CA . TYR A 1 233 ? 21.683 -2.670 -39.591 1.00 85.19 233 TYR A CA 1
ATOM 1894 C C . TYR A 1 233 ? 20.183 -2.621 -39.252 1.00 85.19 233 TYR A C 1
ATOM 1896 O O . TYR A 1 233 ? 19.724 -3.364 -38.385 1.00 85.19 233 TYR A O 1
ATOM 1904 N N . HIS A 1 234 ? 19.420 -1.755 -39.921 1.00 88.81 234 HIS A N 1
ATOM 1905 C CA . HIS A 1 234 ? 17.968 -1.621 -39.802 1.00 88.81 234 HIS A CA 1
ATOM 1906 C C . HIS A 1 234 ? 17.421 -1.422 -38.375 1.00 88.81 234 HIS A C 1
ATOM 1908 O O . HIS A 1 234 ? 16.354 -1.943 -38.044 1.00 88.81 234 HIS A O 1
ATOM 1914 N N . HIS A 1 235 ? 18.098 -0.640 -37.532 1.00 90.88 235 HIS A N 1
ATOM 1915 C CA . HIS A 1 235 ? 17.654 -0.370 -36.158 1.00 90.88 235 HIS A CA 1
ATOM 1916 C C . HIS A 1 235 ? 17.697 1.117 -35.803 1.00 90.88 235 HIS A C 1
ATOM 1918 O O . HIS A 1 235 ? 18.332 1.919 -36.479 1.00 90.88 235 HIS A O 1
ATOM 1924 N N . TYR A 1 236 ? 17.028 1.485 -34.711 1.00 90.81 236 TYR A N 1
ATOM 1925 C CA . TYR A 1 236 ? 17.138 2.819 -34.127 1.00 90.81 236 TYR A CA 1
ATOM 1926 C C . TYR A 1 236 ? 18.167 2.833 -33.004 1.00 90.81 236 TYR A C 1
ATOM 1928 O O . TYR A 1 236 ? 18.227 1.907 -32.196 1.00 90.81 236 TYR A O 1
ATOM 1936 N N . HIS A 1 237 ? 18.914 3.924 -32.908 1.00 93.12 237 HIS A N 1
ATOM 1937 C CA . HIS A 1 237 ? 19.667 4.256 -31.707 1.00 93.12 237 HIS A CA 1
ATOM 1938 C C . HIS A 1 237 ? 18.703 4.692 -30.602 1.00 93.12 237 HIS A C 1
ATOM 1940 O O . HIS A 1 237 ? 17.733 5.417 -30.860 1.00 93.12 237 HIS A O 1
ATOM 1946 N N . LEU A 1 238 ? 18.961 4.242 -29.376 1.00 93.94 238 LEU A N 1
ATOM 1947 C CA . LEU A 1 238 ? 18.080 4.443 -28.236 1.00 93.94 238 LEU A CA 1
ATOM 1948 C C . LEU A 1 238 ? 18.715 5.341 -27.177 1.00 93.94 238 LEU A C 1
ATOM 1950 O O . LEU A 1 238 ? 19.820 5.104 -26.696 1.00 93.94 238 LEU A O 1
ATOM 1954 N N . GLU A 1 239 ? 17.934 6.322 -26.740 1.00 93.19 239 GLU A N 1
ATOM 1955 C CA . GLU A 1 239 ? 18.129 7.020 -25.471 1.00 93.19 239 GLU A CA 1
ATOM 1956 C C . GLU A 1 239 ? 17.052 6.609 -24.464 1.00 93.19 239 GLU A C 1
ATOM 1958 O O . GLU A 1 239 ? 16.044 6.007 -24.830 1.00 93.19 239 GLU A O 1
ATOM 1963 N N . PHE A 1 240 ? 17.228 6.953 -23.184 1.00 96.12 240 PHE A N 1
ATOM 1964 C CA . PHE A 1 240 ? 16.366 6.438 -22.121 1.00 96.12 240 PHE A CA 1
ATOM 1965 C C . PHE A 1 240 ? 15.882 7.502 -21.141 1.00 96.12 240 PHE A C 1
ATOM 1967 O O . PHE A 1 240 ? 16.645 8.338 -20.660 1.00 96.12 240 PHE A O 1
ATOM 1974 N N . ARG A 1 241 ? 14.604 7.403 -20.760 1.00 94.69 241 ARG A N 1
ATOM 1975 C CA . ARG A 1 241 ? 14.019 8.122 -19.620 1.00 94.69 241 ARG A CA 1
ATOM 1976 C C . ARG A 1 241 ? 13.598 7.138 -18.538 1.00 94.69 241 ARG A C 1
ATOM 1978 O O . ARG A 1 241 ? 12.548 6.501 -18.625 1.00 94.69 241 ARG A O 1
ATOM 1985 N N . ILE A 1 242 ? 14.413 7.037 -17.491 1.00 94.81 242 ILE A N 1
ATOM 1986 C CA . ILE A 1 242 ? 14.230 6.050 -16.416 1.00 94.81 242 ILE A CA 1
ATOM 1987 C C . ILE A 1 242 ? 12.919 6.295 -15.658 1.00 94.81 242 ILE A C 1
ATOM 1989 O O . ILE A 1 242 ? 12.064 5.417 -15.594 1.00 94.81 242 ILE A O 1
ATOM 1993 N N . LYS A 1 243 ? 12.708 7.514 -15.139 1.00 93.88 243 LYS A N 1
ATOM 1994 C CA . LYS A 1 243 ? 11.526 7.840 -14.318 1.00 93.88 243 LYS A CA 1
ATOM 1995 C C . LYS A 1 243 ? 10.204 7.689 -15.072 1.00 93.88 243 LYS A C 1
ATOM 1997 O O . LYS A 1 243 ? 9.220 7.240 -14.490 1.00 93.88 243 LYS A O 1
ATOM 2002 N N . GLU A 1 244 ? 10.179 8.028 -16.361 1.00 91.69 244 GLU A N 1
ATOM 2003 C CA . GLU A 1 244 ? 9.000 7.812 -17.209 1.00 91.69 244 GLU A CA 1
ATOM 2004 C C . GLU A 1 244 ? 8.763 6.317 -17.465 1.00 91.69 244 GLU A C 1
ATOM 2006 O O . GLU A 1 244 ? 7.628 5.860 -17.358 1.00 91.69 244 GLU A O 1
ATOM 2011 N N . GLY A 1 245 ? 9.821 5.532 -17.705 1.00 93.44 245 GLY A N 1
ATOM 2012 C CA . GLY A 1 245 ? 9.731 4.074 -17.843 1.00 93.44 245 GLY A CA 1
ATOM 2013 C C . GLY A 1 245 ? 9.169 3.386 -16.600 1.00 93.44 245 GLY A C 1
ATOM 2014 O O . GLY A 1 245 ? 8.213 2.617 -16.705 1.00 93.44 245 GLY A O 1
ATOM 2015 N N . GLN A 1 246 ? 9.705 3.729 -15.426 1.00 97.06 246 GLN A N 1
ATOM 2016 C CA . GLN A 1 246 ? 9.246 3.242 -14.121 1.00 97.06 246 GLN A CA 1
ATOM 2017 C C . GLN A 1 246 ? 7.777 3.588 -13.871 1.00 97.06 246 GLN A C 1
ATOM 2019 O O . GLN A 1 246 ? 6.972 2.720 -13.528 1.00 97.06 246 GLN A O 1
ATOM 2024 N N . LYS A 1 247 ? 7.396 4.849 -14.113 1.00 93.56 247 LYS A N 1
ATOM 2025 C CA . LYS A 1 247 ? 6.007 5.300 -13.996 1.00 93.56 247 LYS A CA 1
ATOM 2026 C C . LYS A 1 247 ? 5.080 4.507 -14.923 1.00 93.56 247 LYS A C 1
ATOM 2028 O O . LYS A 1 247 ? 4.063 4.005 -14.452 1.00 93.56 247 LYS A O 1
ATOM 2033 N N . ASN A 1 248 ? 5.437 4.364 -16.200 1.00 93.00 248 ASN A N 1
ATOM 2034 C CA . ASN A 1 248 ? 4.619 3.668 -17.195 1.00 93.00 248 ASN A CA 1
ATOM 2035 C C . ASN A 1 248 ? 4.483 2.168 -16.886 1.00 93.00 248 ASN A C 1
ATOM 2037 O O . ASN A 1 248 ? 3.395 1.614 -17.026 1.00 93.00 248 ASN A O 1
ATOM 2041 N N . PHE A 1 249 ? 5.561 1.507 -16.442 1.00 97.31 249 PHE A N 1
ATOM 2042 C CA . PHE A 1 249 ? 5.518 0.109 -15.998 1.00 97.31 249 PHE A CA 1
ATOM 2043 C C . PHE A 1 249 ? 4.601 -0.074 -14.801 1.00 97.31 249 PHE A C 1
ATOM 2045 O O . PHE A 1 249 ? 3.661 -0.861 -14.871 1.00 97.31 249 PHE A O 1
ATOM 2052 N N . ARG A 1 250 ? 4.793 0.725 -13.752 1.00 96.62 250 ARG A N 1
ATOM 2053 C CA . ARG A 1 250 ? 3.944 0.686 -12.563 1.00 96.62 250 ARG A CA 1
ATOM 2054 C C . ARG A 1 250 ? 2.464 0.867 -12.888 1.00 96.62 250 ARG A C 1
ATOM 2056 O O . ARG A 1 250 ? 1.625 0.135 -12.381 1.00 96.62 250 ARG A O 1
ATOM 2063 N N . GLU A 1 251 ? 2.133 1.830 -13.741 1.00 92.94 251 GLU A N 1
ATOM 2064 C CA . GLU A 1 251 ? 0.745 2.116 -14.119 1.00 92.94 251 GLU A CA 1
ATOM 2065 C C . GLU A 1 251 ? 0.093 0.991 -14.929 1.00 92.94 251 GLU A C 1
ATOM 2067 O O . GLU A 1 251 ? -1.106 0.752 -14.801 1.00 92.94 251 GLU A O 1
ATOM 2072 N N . GLU A 1 252 ? 0.857 0.304 -15.773 1.00 95.69 252 GLU A N 1
ATOM 2073 C CA . GLU A 1 252 ? 0.375 -0.853 -16.524 1.00 95.69 252 GLU A CA 1
ATOM 2074 C C . GLU A 1 252 ? 0.197 -2.077 -15.626 1.00 95.69 252 GLU A C 1
ATOM 2076 O O . GLU A 1 252 ? -0.883 -2.666 -15.621 1.00 95.69 252 GLU A O 1
ATOM 2081 N N . ILE A 1 253 ? 1.205 -2.403 -14.810 1.00 97.94 253 ILE A N 1
ATOM 2082 C CA . ILE A 1 253 ? 1.150 -3.522 -13.864 1.00 97.94 253 ILE A CA 1
ATOM 2083 C C . ILE A 1 253 ? 0.001 -3.330 -12.875 1.00 97.94 253 ILE A C 1
ATOM 2085 O O . ILE A 1 253 ? -0.847 -4.209 -12.754 1.00 97.94 253 ILE A O 1
ATOM 2089 N N . ASN A 1 254 ? -0.130 -2.156 -12.251 1.00 95.38 254 ASN A N 1
ATOM 2090 C CA . ASN A 1 254 ? -1.226 -1.900 -11.312 1.00 95.38 254 ASN A CA 1
ATOM 2091 C C . ASN A 1 254 ? -2.606 -1.970 -11.970 1.00 95.38 254 ASN A C 1
ATOM 2093 O O . ASN A 1 254 ? -3.573 -2.331 -11.304 1.00 95.38 254 ASN A O 1
ATOM 2097 N N . ARG A 1 255 ? -2.719 -1.674 -13.269 1.00 93.00 255 ARG A N 1
ATOM 2098 C CA . ARG A 1 255 ? -3.969 -1.868 -14.014 1.00 93.00 255 ARG A CA 1
ATOM 2099 C C . ARG A 1 255 ? -4.283 -3.349 -14.204 1.00 93.00 255 ARG A C 1
ATOM 2101 O O . ARG A 1 255 ? -5.436 -3.734 -14.032 1.00 93.00 255 ARG A O 1
ATOM 2108 N N . ILE A 1 256 ? -3.283 -4.171 -14.530 1.00 95.94 256 ILE A N 1
ATOM 2109 C CA . ILE A 1 256 ? -3.437 -5.631 -14.632 1.00 95.94 256 ILE A CA 1
ATOM 2110 C C . ILE A 1 256 ? -3.862 -6.200 -13.275 1.00 95.94 256 ILE A C 1
ATOM 2112 O O . ILE A 1 256 ? -4.869 -6.904 -13.212 1.00 95.94 256 ILE A O 1
ATOM 2116 N N . LEU A 1 257 ? -3.164 -5.838 -12.193 1.00 95.56 257 LEU A N 1
ATOM 2117 C CA . LEU A 1 257 ? -3.488 -6.280 -10.834 1.00 95.56 257 LEU A CA 1
ATOM 2118 C C . LEU A 1 257 ? -4.920 -5.882 -10.446 1.00 95.56 257 LEU A C 1
ATOM 2120 O O . LEU A 1 257 ? -5.718 -6.730 -10.052 1.00 95.56 257 LEU A O 1
ATOM 2124 N N . ALA A 1 258 ? -5.290 -4.613 -10.647 1.00 92.06 258 ALA A N 1
ATOM 2125 C CA . ALA A 1 258 ? -6.618 -4.109 -10.306 1.00 92.06 258 ALA A CA 1
ATOM 2126 C C . ALA A 1 258 ? -7.749 -4.852 -11.009 1.00 92.06 258 ALA A C 1
ATOM 2128 O O . ALA A 1 258 ? -8.751 -5.209 -10.391 1.00 92.06 258 ALA A O 1
ATOM 2129 N N . ARG A 1 259 ? -7.594 -5.063 -12.316 1.00 91.12 259 ARG A N 1
ATOM 2130 C CA . ARG A 1 259 ? -8.646 -5.634 -13.160 1.00 91.12 259 ARG A CA 1
ATOM 2131 C C . ARG A 1 259 ? -8.818 -7.129 -12.971 1.00 91.12 259 ARG A C 1
ATOM 2133 O O . ARG A 1 259 ? -9.900 -7.636 -13.246 1.00 91.12 259 ARG A O 1
ATOM 2140 N N . ASN A 1 260 ? -7.781 -7.794 -12.479 1.00 94.31 260 ASN A N 1
ATOM 2141 C CA . ASN A 1 260 ? -7.828 -9.190 -12.069 1.00 94.31 260 ASN A CA 1
ATOM 2142 C C . ASN A 1 260 ? -8.133 -9.344 -10.571 1.00 94.31 260 ASN A C 1
ATOM 2144 O O . ASN A 1 260 ? -7.920 -10.415 -10.022 1.00 94.31 260 ASN A O 1
ATOM 2148 N N . GLU A 1 261 ? -8.628 -8.289 -9.907 1.00 92.94 261 GLU A N 1
ATOM 2149 C CA . GLU A 1 261 ? -9.018 -8.312 -8.491 1.00 92.94 261 GLU A CA 1
ATOM 2150 C C . GLU A 1 261 ? -7.861 -8.726 -7.555 1.00 92.94 261 GLU A C 1
ATOM 2152 O O . GLU A 1 261 ? -8.111 -9.145 -6.426 1.00 92.94 261 GLU A O 1
ATOM 2157 N N . LEU A 1 262 ? -6.603 -8.584 -7.993 1.00 95.69 262 LEU A N 1
ATOM 2158 C CA . LEU A 1 262 ? -5.426 -8.982 -7.224 1.00 95.69 262 LEU A CA 1
ATOM 2159 C C . LEU A 1 262 ? -5.139 -7.974 -6.118 1.00 95.69 262 LEU A C 1
ATOM 2161 O O . LEU A 1 262 ? -5.011 -6.777 -6.377 1.00 95.69 262 LEU A O 1
ATOM 2165 N N . ALA A 1 263 ? -5.001 -8.463 -4.890 1.00 93.81 263 ALA A N 1
ATOM 2166 C CA . ALA A 1 263 ? -4.792 -7.695 -3.668 1.00 93.81 263 ALA A CA 1
ATOM 2167 C C . ALA A 1 263 ? -3.354 -7.166 -3.536 1.00 93.81 263 ALA A C 1
ATOM 2169 O O . ALA A 1 263 ? -2.771 -7.220 -2.459 1.00 93.81 263 ALA A O 1
ATOM 2170 N N . TYR A 1 264 ? -2.784 -6.639 -4.621 1.00 95.38 264 TYR A N 1
ATOM 2171 C CA . TYR A 1 264 ? -1.430 -6.097 -4.663 1.00 95.38 264 TYR A CA 1
ATOM 2172 C C . TYR A 1 264 ? -1.378 -4.743 -5.373 1.00 95.38 264 TYR A C 1
ATOM 2174 O O . TYR A 1 264 ? -2.213 -4.420 -6.230 1.00 95.38 264 TYR A O 1
ATOM 2182 N N . GLU A 1 265 ? -0.368 -3.956 -5.022 1.00 94.06 265 GLU A N 1
ATOM 2183 C CA . GLU A 1 265 ? -0.008 -2.712 -5.692 1.00 94.06 265 GLU A CA 1
ATOM 2184 C C . GLU A 1 265 ? 1.513 -2.537 -5.713 1.00 94.06 265 GLU A C 1
ATOM 2186 O O . GLU A 1 265 ? 2.167 -2.676 -4.687 1.00 94.06 265 GLU A O 1
ATOM 2191 N N . LEU A 1 266 ? 2.061 -2.203 -6.881 1.00 94.19 266 LEU A N 1
ATOM 2192 C CA . LEU A 1 266 ? 3.432 -1.735 -7.046 1.00 94.19 266 LEU A CA 1
ATOM 2193 C C . LEU A 1 266 ? 3.477 -0.227 -6.762 1.00 94.19 266 LEU A C 1
ATOM 2195 O O . LEU A 1 266 ? 2.852 0.570 -7.473 1.00 94.19 266 LEU A O 1
ATOM 2199 N N . ASP A 1 267 ? 4.191 0.180 -5.720 1.00 87.50 267 ASP A N 1
ATOM 2200 C CA . ASP A 1 267 ? 4.237 1.574 -5.282 1.00 87.50 267 ASP A CA 1
ATOM 2201 C C . ASP A 1 267 ? 5.215 2.442 -6.110 1.00 87.50 267 ASP A C 1
ATOM 2203 O O . ASP A 1 267 ? 5.851 1.994 -7.063 1.00 87.50 267 ASP A O 1
ATOM 2207 N N . SER A 1 268 ? 5.321 3.743 -5.804 1.00 87.94 268 SER A N 1
ATOM 2208 C CA . SER A 1 268 ? 6.259 4.663 -6.491 1.00 87.94 268 SER A CA 1
ATOM 2209 C C . SER A 1 268 ? 7.740 4.383 -6.246 1.00 87.94 268 SER A C 1
ATOM 2211 O O . SER A 1 268 ? 8.581 4.951 -6.944 1.00 87.94 268 SER A O 1
ATOM 2213 N N . SER A 1 269 ? 8.071 3.598 -5.228 1.00 86.19 269 SER A N 1
ATOM 2214 C CA . SER A 1 269 ? 9.444 3.190 -4.935 1.00 86.19 269 SER A CA 1
ATOM 2215 C C . SER A 1 269 ? 9.833 1.897 -5.646 1.00 86.19 269 SER A C 1
ATOM 2217 O O . SER A 1 269 ? 11.025 1.658 -5.814 1.00 86.19 269 SER A O 1
ATOM 2219 N N . GLY A 1 270 ? 8.853 1.147 -6.157 1.00 90.12 270 GLY A N 1
ATOM 2220 C CA . GLY A 1 270 ? 9.080 -0.117 -6.845 1.00 90.12 270 GLY A CA 1
ATOM 2221 C C . GLY A 1 270 ? 8.862 -1.346 -5.983 1.00 90.12 270 GLY A C 1
ATOM 2222 O O . GLY A 1 270 ? 9.203 -2.427 -6.444 1.00 90.12 270 GLY A O 1
ATOM 2223 N N . HIS A 1 271 ? 8.301 -1.187 -4.783 1.00 92.56 271 HIS A N 1
ATOM 2224 C CA . HIS A 1 271 ? 7.966 -2.305 -3.910 1.00 92.56 271 HIS A CA 1
ATOM 2225 C C . HIS A 1 271 ? 6.510 -2.715 -4.111 1.00 92.56 271 HIS A C 1
ATOM 2227 O O . HIS A 1 271 ? 5.626 -1.861 -4.264 1.00 92.56 271 HIS A O 1
ATOM 2233 N N . VAL A 1 272 ? 6.253 -4.018 -4.100 1.00 94.38 272 VAL A N 1
ATOM 2234 C CA . VAL A 1 272 ? 4.902 -4.564 -4.124 1.00 94.38 272 VAL A CA 1
ATOM 2235 C C . VAL A 1 272 ? 4.367 -4.674 -2.699 1.00 94.38 272 VAL A C 1
ATOM 2237 O O . VAL A 1 272 ? 4.994 -5.241 -1.811 1.00 94.38 272 VAL A O 1
ATOM 2240 N N . GLN A 1 273 ? 3.164 -4.153 -2.480 1.00 89.31 273 GLN A N 1
ATOM 2241 C CA . GLN A 1 273 ? 2.476 -4.197 -1.193 1.00 89.31 273 GLN A CA 1
ATOM 2242 C C . GLN A 1 273 ? 1.170 -4.982 -1.319 1.00 89.31 273 GLN A C 1
ATOM 2244 O O . GLN A 1 273 ? 0.427 -4.792 -2.287 1.00 89.31 273 GLN A O 1
ATOM 2249 N N . ARG A 1 274 ? 0.857 -5.838 -0.333 1.00 90.19 274 ARG A N 1
ATOM 2250 C CA . ARG A 1 274 ? -0.478 -6.447 -0.229 1.00 90.19 274 ARG A CA 1
ATOM 2251 C C . ARG A 1 274 ? -1.473 -5.385 0.233 1.00 90.19 274 ARG A C 1
ATOM 2253 O O . ARG A 1 274 ? -1.254 -4.668 1.208 1.00 90.19 274 ARG A O 1
ATOM 2260 N N . LEU A 1 275 ? -2.614 -5.337 -0.434 1.00 84.69 275 LEU A N 1
ATOM 2261 C CA . LEU A 1 275 ? -3.762 -4.540 -0.042 1.00 84.69 275 LEU A CA 1
ATOM 2262 C C . LEU A 1 275 ? -4.660 -5.374 0.879 1.00 84.69 275 LEU A C 1
ATOM 2264 O O . LEU A 1 275 ? -5.091 -6.464 0.516 1.00 84.69 275 LEU A O 1
ATOM 2268 N N . GLY A 1 276 ? -4.961 -4.858 2.072 1.00 73.38 276 GLY A N 1
ATOM 2269 C CA . GLY A 1 276 ? -6.053 -5.397 2.888 1.00 73.38 276 GLY A CA 1
ATOM 2270 C C . GLY A 1 276 ? -7.428 -5.025 2.307 1.00 73.38 276 GLY A C 1
ATOM 2271 O O . GLY A 1 276 ? -7.505 -4.151 1.436 1.00 73.38 276 GLY A O 1
ATOM 2272 N N . PRO A 1 277 ? -8.528 -5.616 2.813 1.00 77.31 277 PRO A N 1
ATOM 2273 C CA . PRO A 1 277 ? -9.886 -5.214 2.458 1.00 77.31 277 PRO A CA 1
ATOM 2274 C C . PRO A 1 277 ? -10.069 -3.701 2.597 1.00 77.31 277 PRO A C 1
ATOM 2276 O O . PRO A 1 277 ? -9.635 -3.115 3.588 1.00 77.31 277 PRO A O 1
ATOM 2279 N N . GLU A 1 278 ? -10.732 -3.066 1.629 1.00 71.94 278 GLU A N 1
ATOM 2280 C CA . GLU A 1 278 ? -10.732 -1.601 1.495 1.00 71.94 278 GLU A CA 1
ATOM 2281 C C . GLU A 1 278 ? -11.201 -0.872 2.763 1.00 71.94 278 GLU A C 1
ATOM 2283 O O . GLU A 1 278 ? -10.574 0.096 3.182 1.00 71.94 278 GLU A O 1
ATOM 2288 N N . ILE A 1 279 ? -12.248 -1.372 3.425 1.00 70.06 279 ILE A N 1
ATOM 2289 C CA . ILE A 1 279 ? -12.769 -0.779 4.668 1.00 70.06 279 ILE A CA 1
ATOM 2290 C C . ILE A 1 279 ? -11.734 -0.879 5.800 1.00 70.06 279 ILE A C 1
ATOM 2292 O O . ILE A 1 279 ? -11.459 0.112 6.477 1.00 70.06 279 ILE A O 1
ATOM 2296 N N . SER A 1 280 ? -11.119 -2.051 5.986 1.00 69.94 280 SER A N 1
ATOM 2297 C CA . SER A 1 280 ? -10.061 -2.261 6.984 1.00 69.94 280 SER A CA 1
ATOM 2298 C C . SER A 1 280 ? -8.840 -1.394 6.686 1.00 69.94 280 SER A C 1
ATOM 2300 O O . SER A 1 280 ? -8.308 -0.733 7.577 1.00 69.94 280 SER A O 1
ATOM 2302 N N . ARG A 1 281 ? -8.430 -1.337 5.415 1.00 69.50 281 ARG A N 1
ATOM 2303 C CA . ARG A 1 281 ? -7.306 -0.531 4.938 1.00 69.50 281 ARG A CA 1
ATOM 2304 C C . ARG A 1 281 ? -7.538 0.953 5.214 1.00 69.50 281 ARG A C 1
ATOM 2306 O O . ARG A 1 281 ? -6.670 1.598 5.790 1.00 69.50 281 ARG A O 1
ATOM 2313 N N . GLN A 1 282 ? -8.709 1.488 4.873 1.00 70.94 282 GLN A N 1
ATOM 2314 C CA . GLN A 1 282 ? -9.053 2.888 5.135 1.00 70.94 282 GLN A CA 1
ATOM 2315 C C . GLN A 1 282 ? -9.015 3.220 6.629 1.00 70.94 282 GLN A C 1
ATOM 2317 O O . GLN A 1 282 ? -8.451 4.242 7.007 1.00 70.94 282 GLN A O 1
ATOM 2322 N N . GLN A 1 283 ? -9.560 2.358 7.491 1.00 70.00 283 GLN A N 1
ATOM 2323 C CA . GLN A 1 283 ? -9.534 2.583 8.939 1.00 70.00 283 GLN A CA 1
ATOM 2324 C C . GLN A 1 283 ? -8.113 2.556 9.518 1.00 70.00 283 GLN A C 1
ATOM 2326 O O . GLN A 1 283 ? -7.785 3.393 10.357 1.00 70.00 283 GLN A O 1
ATOM 2331 N N . LEU A 1 284 ? -7.270 1.628 9.055 1.00 69.06 284 LEU A N 1
ATOM 2332 C CA . LEU A 1 284 ? -5.874 1.506 9.486 1.00 69.06 284 LEU A CA 1
ATOM 2333 C C . LEU A 1 284 ? -5.001 2.670 9.010 1.00 69.06 284 LEU A C 1
ATOM 2335 O O . LEU A 1 284 ? -4.115 3.113 9.740 1.00 69.06 284 LEU A O 1
ATOM 2339 N N . LEU A 1 285 ? -5.257 3.169 7.798 1.00 69.19 285 LEU A N 1
ATOM 2340 C CA . LEU A 1 285 ? -4.540 4.303 7.214 1.00 69.19 285 LEU A CA 1
ATOM 2341 C C . LEU A 1 285 ? -5.057 5.661 7.710 1.00 69.19 285 LEU A C 1
ATOM 2343 O O . LEU A 1 285 ? -4.326 6.645 7.644 1.00 69.19 285 LEU A O 1
ATOM 2347 N N . ALA A 1 286 ? -6.289 5.734 8.224 1.00 66.88 286 ALA A N 1
ATOM 2348 C CA . ALA A 1 286 ? -6.856 6.967 8.772 1.00 66.88 286 ALA A CA 1
ATOM 2349 C C . ALA A 1 286 ? -6.176 7.424 10.074 1.00 66.88 286 ALA A C 1
ATOM 2351 O O . ALA A 1 286 ? -6.329 8.580 10.465 1.00 66.88 286 ALA A O 1
ATOM 2352 N N . VAL A 1 287 ? -5.448 6.537 10.759 1.00 69.12 287 VAL A N 1
ATOM 2353 C CA . VAL A 1 287 ? -4.645 6.887 11.936 1.00 69.12 287 VAL A CA 1
ATOM 2354 C C . VAL A 1 287 ? -3.193 7.048 11.485 1.00 69.12 287 VAL A C 1
ATOM 2356 O O . VAL A 1 287 ? -2.563 6.041 11.172 1.00 69.12 287 VAL A O 1
ATOM 2359 N N . PRO A 1 288 ? -2.630 8.269 11.424 1.00 60.16 288 PRO A N 1
ATOM 2360 C CA . PRO A 1 288 ? -1.263 8.454 10.939 1.00 60.16 288 PRO A CA 1
ATOM 2361 C C . PRO A 1 288 ? -0.247 7.749 11.851 1.00 60.16 288 PRO A C 1
ATOM 2363 O O . PRO A 1 288 ? 0.573 6.963 11.371 1.00 60.16 288 PRO A O 1
ATOM 2366 N N . LEU A 1 289 ? -0.363 7.954 13.165 1.00 74.25 289 LEU A N 1
ATOM 2367 C CA . LEU A 1 289 ? 0.469 7.348 14.207 1.00 74.25 289 LEU A CA 1
ATOM 2368 C C . LEU A 1 289 ? -0.376 7.087 15.457 1.00 74.25 289 LEU A C 1
ATOM 2370 O O . LEU A 1 289 ? -1.212 7.921 15.820 1.00 74.25 289 LEU A O 1
ATOM 2374 N N . PHE A 1 290 ? -0.137 5.963 16.133 1.00 81.75 290 PHE A N 1
ATOM 2375 C CA . PHE A 1 290 ? -0.668 5.762 17.482 1.00 81.75 290 PHE A CA 1
ATOM 2376 C C . PHE A 1 290 ? 0.135 6.602 18.485 1.00 81.75 290 PHE A C 1
ATOM 2378 O O . PHE A 1 290 ? 1.365 6.596 18.482 1.00 81.75 290 PHE A O 1
ATOM 2385 N N . GLN A 1 291 ? -0.586 7.399 19.275 1.00 83.00 291 GLN A N 1
ATOM 2386 C CA . GLN A 1 291 ? -0.047 8.219 20.361 1.00 83.00 291 GLN A CA 1
ATOM 2387 C C . GLN A 1 291 ? -1.006 8.132 21.550 1.00 83.00 291 GLN A C 1
ATOM 2389 O O . GLN A 1 291 ? -1.677 9.101 21.915 1.00 83.00 291 GLN A O 1
ATOM 2394 N N . THR A 1 292 ? -1.118 6.941 22.128 1.00 87.62 292 THR A N 1
ATOM 2395 C CA . THR A 1 292 ? -2.074 6.644 23.200 1.00 87.62 292 THR A CA 1
ATOM 2396 C C . THR A 1 292 ? -1.658 7.174 24.561 1.00 87.62 292 THR A C 1
ATOM 2398 O O . THR A 1 292 ? -2.425 7.065 25.520 1.00 87.62 292 THR A O 1
ATOM 2401 N N . GLY A 1 293 ? -0.454 7.744 24.653 1.00 87.12 293 GLY A N 1
ATOM 2402 C CA . GLY A 1 293 ? 0.191 8.112 25.911 1.00 87.12 293 GLY A CA 1
ATOM 2403 C C . GLY A 1 293 ? 0.828 6.919 26.631 1.00 87.12 293 GLY A C 1
ATOM 2404 O O . GLY A 1 293 ? 1.352 7.091 27.727 1.00 87.12 293 GLY A O 1
ATOM 2405 N N . ASP A 1 294 ? 0.808 5.730 26.018 1.00 91.81 294 ASP A N 1
ATOM 2406 C CA . ASP A 1 294 ? 1.459 4.514 26.506 1.00 91.81 294 ASP A CA 1
ATOM 2407 C C . ASP A 1 294 ? 2.324 3.948 25.378 1.00 91.81 294 ASP A C 1
ATOM 2409 O O . ASP A 1 294 ? 1.813 3.425 24.392 1.00 91.81 294 ASP A O 1
ATOM 2413 N N . LYS A 1 295 ? 3.645 4.083 25.523 1.00 91.69 295 LYS A N 1
ATOM 2414 C CA . LYS A 1 295 ? 4.600 3.749 24.460 1.00 91.69 295 LYS A CA 1
ATOM 2415 C C . LYS A 1 295 ? 4.530 2.274 24.047 1.00 91.69 295 LYS A C 1
ATOM 2417 O O . LYS A 1 295 ? 4.657 1.968 22.868 1.00 91.69 295 LYS A O 1
ATOM 2422 N N . GLU A 1 296 ? 4.324 1.371 25.005 1.00 94.00 296 GLU A N 1
ATOM 2423 C CA . GLU A 1 296 ? 4.205 -0.065 24.724 1.00 94.00 296 GLU A CA 1
ATOM 2424 C C . GLU A 1 296 ? 2.944 -0.368 23.904 1.00 94.00 296 GLU A C 1
ATOM 2426 O O . GLU A 1 296 ? 3.005 -1.128 22.940 1.00 94.00 296 GLU A O 1
ATOM 2431 N N . LEU A 1 297 ? 1.807 0.252 24.238 1.00 93.75 297 LEU A N 1
ATOM 2432 C CA . LEU A 1 297 ? 0.582 0.137 23.448 1.00 93.75 297 LEU A CA 1
ATOM 2433 C C . LEU A 1 297 ? 0.774 0.674 22.024 1.00 93.75 297 LEU A C 1
ATOM 2435 O O . LEU A 1 297 ? 0.366 0.007 21.073 1.00 93.75 297 LEU A O 1
ATOM 2439 N N . ASP A 1 298 ? 1.420 1.832 21.873 1.00 92.12 298 ASP A N 1
ATOM 2440 C CA . ASP A 1 298 ? 1.733 2.405 20.561 1.00 92.12 298 ASP A CA 1
ATOM 2441 C C . ASP A 1 298 ? 2.585 1.431 19.725 1.00 92.12 298 ASP A C 1
ATOM 2443 O O . ASP A 1 298 ? 2.239 1.120 18.585 1.00 92.12 298 ASP A O 1
ATOM 2447 N N . GLU A 1 299 ? 3.650 0.864 20.300 1.00 93.81 299 GLU A N 1
ATOM 2448 C CA . GLU A 1 299 ? 4.520 -0.109 19.625 1.00 93.81 299 GLU A CA 1
ATOM 2449 C C . GLU A 1 299 ? 3.781 -1.393 19.210 1.00 93.81 299 GLU A C 1
ATOM 2451 O O . GLU A 1 299 ? 4.002 -1.904 18.105 1.00 93.81 299 GLU A O 1
ATOM 2456 N N . LEU A 1 300 ? 2.879 -1.902 20.057 1.00 95.75 300 LEU A N 1
ATOM 2457 C CA . LEU A 1 300 ? 2.059 -3.078 19.753 1.00 95.75 300 LEU A CA 1
ATOM 2458 C C . LEU A 1 300 ? 1.094 -2.812 18.592 1.00 95.75 300 LEU A C 1
ATOM 2460 O O . LEU A 1 300 ? 1.025 -3.617 17.659 1.00 95.75 300 LEU A O 1
ATOM 2464 N N . LEU A 1 301 ? 0.391 -1.674 18.610 1.00 93.56 301 LEU A N 1
ATOM 2465 C CA . LEU A 1 301 ? -0.551 -1.287 17.555 1.00 93.56 301 LEU A CA 1
ATOM 2466 C C . LEU A 1 301 ? 0.164 -1.029 16.225 1.00 93.56 301 LEU A C 1
ATOM 2468 O O . LEU A 1 301 ? -0.298 -1.479 15.175 1.00 93.56 301 LEU A O 1
ATOM 2472 N N . GLU A 1 302 ? 1.324 -0.375 16.264 1.00 91.56 302 GLU A N 1
ATOM 2473 C CA . GLU A 1 302 ? 2.164 -0.161 15.087 1.00 91.56 302 GLU A CA 1
ATOM 2474 C C . GLU A 1 302 ? 2.704 -1.473 14.513 1.00 91.56 302 GLU A C 1
ATOM 2476 O O . GLU A 1 302 ? 2.683 -1.697 13.299 1.00 91.56 302 GLU A O 1
ATOM 2481 N N . SER A 1 303 ? 3.150 -2.385 15.378 1.00 92.88 303 SER A N 1
ATOM 2482 C CA . SER A 1 303 ? 3.590 -3.712 14.957 1.00 92.88 303 SER A CA 1
ATOM 2483 C C . SER A 1 303 ? 2.454 -4.509 14.317 1.00 92.88 303 SER A C 1
ATOM 2485 O O . SER A 1 303 ? 2.656 -5.084 13.247 1.00 92.88 303 SER A O 1
ATOM 2487 N N . ALA A 1 304 ? 1.271 -4.530 14.937 1.00 94.12 304 ALA A N 1
ATOM 2488 C CA . ALA A 1 304 ? 0.093 -5.201 14.396 1.00 94.12 304 ALA A CA 1
ATOM 2489 C C . ALA A 1 304 ? -0.276 -4.636 13.015 1.00 94.12 304 ALA A C 1
ATOM 2491 O O . ALA A 1 304 ? -0.426 -5.389 12.054 1.00 94.12 304 ALA A O 1
ATOM 2492 N N . ARG A 1 305 ? -0.324 -3.303 12.887 1.00 89.94 305 ARG A N 1
ATOM 2493 C CA . ARG A 1 305 ? -0.630 -2.599 11.634 1.00 89.94 305 ARG A CA 1
ATOM 2494 C C . ARG A 1 305 ? 0.343 -2.941 10.506 1.00 89.94 305 ARG A C 1
ATOM 2496 O O . ARG A 1 305 ? -0.102 -3.220 9.398 1.00 89.94 305 ARG A O 1
ATOM 2503 N N . ARG A 1 306 ? 1.655 -2.935 10.765 1.00 89.19 306 ARG A N 1
ATOM 2504 C CA . ARG A 1 306 ? 2.665 -3.274 9.742 1.00 89.19 306 ARG A CA 1
ATOM 2505 C C . ARG A 1 306 ? 2.532 -4.720 9.270 1.00 89.19 306 ARG A C 1
ATOM 2507 O O . ARG A 1 306 ? 2.517 -4.972 8.072 1.00 89.19 306 ARG A O 1
ATOM 2514 N N . LYS A 1 307 ? 2.415 -5.660 10.212 1.00 92.44 307 LYS A N 1
ATOM 2515 C CA . LYS A 1 307 ? 2.338 -7.098 9.913 1.00 92.44 307 LYS A CA 1
ATOM 2516 C C . LYS A 1 307 ? 1.061 -7.481 9.168 1.00 92.44 307 LYS A C 1
ATOM 2518 O O . LYS A 1 307 ? 1.089 -8.384 8.339 1.00 92.44 307 LYS A O 1
ATOM 2523 N N . TYR A 1 308 ? -0.036 -6.767 9.414 1.00 90.81 308 TYR A N 1
ATOM 2524 C CA . TYR A 1 308 ? -1.326 -6.997 8.764 1.00 90.81 308 TYR A CA 1
ATOM 2525 C C . TYR A 1 308 ? -1.269 -6.922 7.225 1.00 90.81 308 TYR A C 1
ATOM 2527 O O . TYR A 1 308 ? -1.951 -7.681 6.536 1.00 90.81 308 TYR A O 1
ATOM 2535 N N . PHE A 1 309 ? -0.421 -6.047 6.676 1.00 86.56 309 PHE A N 1
ATOM 2536 C CA . PHE A 1 309 ? -0.238 -5.888 5.229 1.00 86.56 309 PHE A CA 1
ATOM 2537 C C . PHE A 1 309 ? 0.829 -6.823 4.634 1.00 86.56 309 PHE A C 1
ATOM 2539 O O . PHE A 1 309 ? 1.184 -6.678 3.467 1.00 86.56 309 PHE A O 1
ATOM 2546 N N . SER A 1 310 ? 1.343 -7.789 5.401 1.00 88.62 310 SER A N 1
ATOM 2547 C CA . SER A 1 310 ? 2.276 -8.785 4.871 1.00 88.62 310 SER A CA 1
ATOM 2548 C C . SER A 1 310 ? 1.578 -9.731 3.879 1.00 88.62 310 SER A C 1
ATOM 2550 O O . SER A 1 310 ? 0.438 -10.137 4.131 1.00 88.62 310 SER A O 1
ATOM 2552 N N . PRO A 1 311 ? 2.233 -10.131 2.772 1.00 82.50 311 PRO A N 1
ATOM 2553 C CA . PRO A 1 311 ? 1.751 -11.227 1.932 1.00 82.50 311 PRO A CA 1
ATOM 2554 C C . PRO A 1 311 ? 1.846 -12.592 2.634 1.00 82.50 311 PRO A C 1
ATOM 2556 O O . PRO A 1 311 ? 1.075 -13.494 2.316 1.00 82.50 311 PRO A O 1
ATOM 2559 N N . ASP A 1 312 ? 2.753 -12.746 3.603 1.00 85.19 312 ASP A N 1
ATOM 2560 C CA . ASP A 1 312 ? 2.935 -13.986 4.360 1.00 85.19 312 ASP A CA 1
ATOM 2561 C C . ASP A 1 312 ? 1.815 -14.168 5.399 1.00 85.19 312 ASP A C 1
ATOM 2563 O O . ASP A 1 312 ? 1.570 -13.307 6.252 1.00 85.19 312 ASP A O 1
ATOM 2567 N N . LEU A 1 313 ? 1.129 -15.309 5.327 1.00 87.50 313 LEU A N 1
ATOM 2568 C CA . LEU A 1 313 ? 0.026 -15.663 6.212 1.00 87.50 313 LEU A CA 1
ATOM 2569 C C . LEU A 1 313 ? 0.465 -15.841 7.678 1.00 87.50 313 LEU A C 1
ATOM 2571 O O . LEU A 1 313 ? -0.294 -15.467 8.571 1.00 87.50 313 LEU A O 1
ATOM 2575 N N . GLU A 1 314 ? 1.668 -16.358 7.943 1.00 89.25 314 GLU A N 1
ATOM 2576 C CA . GLU A 1 314 ? 2.192 -16.509 9.310 1.00 89.25 314 GLU A CA 1
ATOM 2577 C C . GLU A 1 314 ? 2.451 -15.144 9.946 1.00 89.25 314 GLU A C 1
ATOM 2579 O O . GLU A 1 314 ? 1.993 -14.867 11.055 1.00 89.25 314 GLU A O 1
ATOM 2584 N N . ILE A 1 315 ? 3.078 -14.229 9.201 1.00 90.38 315 ILE A N 1
ATOM 2585 C CA . ILE A 1 315 ? 3.304 -12.852 9.666 1.00 90.38 315 ILE A CA 1
ATOM 2586 C C . ILE A 1 315 ? 1.964 -12.159 9.955 1.00 90.38 315 ILE A C 1
ATOM 2588 O O . ILE A 1 315 ? 1.841 -11.395 10.915 1.00 90.38 315 ILE A O 1
ATOM 2592 N N . ARG A 1 316 ? 0.919 -12.445 9.172 1.00 91.50 316 ARG A N 1
ATOM 2593 C CA . ARG A 1 316 ? -0.429 -11.931 9.452 1.00 91.50 316 ARG A CA 1
ATOM 2594 C C . ARG A 1 316 ? -1.077 -12.561 10.685 1.00 91.50 316 ARG A C 1
ATOM 2596 O O . ARG A 1 316 ? -1.794 -11.859 11.396 1.00 91.50 316 ARG A O 1
ATOM 2603 N N . ARG A 1 317 ? -0.804 -13.831 11.003 1.00 91.62 317 ARG A N 1
ATOM 2604 C CA . ARG A 1 317 ? -1.200 -14.417 12.297 1.00 91.62 317 ARG A CA 1
ATOM 2605 C C . ARG A 1 317 ? -0.522 -13.694 13.461 1.00 91.62 317 ARG A C 1
ATOM 2607 O O . ARG A 1 317 ? -1.197 -13.334 14.422 1.00 91.62 317 ARG A O 1
ATOM 2614 N N . GLU A 1 318 ? 0.761 -13.360 13.336 1.00 92.62 318 GLU A N 1
ATOM 2615 C CA . GLU A 1 318 ? 1.458 -12.536 14.335 1.00 92.62 318 GLU A CA 1
ATOM 2616 C C . GLU A 1 318 ? 0.853 -11.126 14.468 1.00 92.62 318 GLU A C 1
ATOM 2618 O O . GLU A 1 318 ? 0.924 -10.511 15.534 1.00 92.62 318 GLU A O 1
ATOM 2623 N N . ALA A 1 319 ? 0.248 -10.583 13.405 1.00 94.00 319 ALA A N 1
ATOM 2624 C CA . ALA A 1 319 ? -0.473 -9.313 13.477 1.00 94.00 319 ALA A CA 1
ATOM 2625 C C . ALA A 1 319 ? -1.670 -9.394 14.441 1.00 94.00 319 ALA A C 1
ATOM 2627 O O . ALA A 1 319 ? -1.890 -8.459 15.213 1.00 94.00 319 ALA A O 1
ATOM 2628 N N . LEU A 1 320 ? -2.408 -10.514 14.433 1.00 94.62 320 LEU A N 1
ATOM 2629 C CA . LEU A 1 320 ? -3.488 -10.770 15.393 1.00 94.62 320 LEU A CA 1
ATOM 2630 C C . LEU A 1 320 ? -2.950 -10.884 16.816 1.00 94.62 320 LEU A C 1
ATOM 2632 O O . LEU A 1 320 ? -3.506 -10.257 17.712 1.00 94.62 320 LEU A O 1
ATOM 2636 N N . GLU A 1 321 ? -1.866 -11.634 17.024 1.00 94.69 321 GLU A N 1
ATOM 2637 C CA . GLU A 1 321 ? -1.231 -11.757 18.342 1.00 94.69 321 GLU A CA 1
ATOM 2638 C C . GLU A 1 321 ? -0.905 -10.370 18.911 1.00 94.69 321 GLU A C 1
ATOM 2640 O O . GLU A 1 321 ? -1.366 -10.020 19.995 1.00 94.69 321 GLU A O 1
ATOM 2645 N N . LYS A 1 322 ? -0.206 -9.526 18.138 1.00 96.31 322 LYS A N 1
ATOM 2646 C CA . LYS A 1 322 ? 0.168 -8.169 18.574 1.00 96.31 322 LYS A CA 1
ATOM 2647 C C . LYS A 1 322 ? -1.045 -7.280 18.837 1.00 96.31 322 LYS A C 1
ATOM 2649 O O . LYS A 1 322 ? -1.015 -6.460 19.754 1.00 96.31 322 LYS A O 1
ATOM 2654 N N . LEU A 1 323 ? -2.124 -7.448 18.075 1.00 96.12 323 LEU A N 1
ATOM 2655 C CA . LEU A 1 323 ? -3.368 -6.717 18.301 1.00 96.12 323 LEU A CA 1
ATOM 2656 C C . LEU A 1 323 ? -4.083 -7.173 19.587 1.00 96.12 323 LEU A C 1
ATOM 2658 O O . LEU A 1 323 ? -4.638 -6.349 20.314 1.00 96.12 323 LEU A O 1
ATOM 2662 N N . TRP A 1 324 ? -4.038 -8.467 19.912 1.00 96.38 324 TRP A N 1
ATOM 2663 C CA . TRP A 1 324 ? -4.560 -8.996 21.175 1.00 96.38 324 TRP A CA 1
ATOM 2664 C C . TRP A 1 324 ? -3.673 -8.639 22.375 1.00 96.38 324 TRP A C 1
ATOM 2666 O O . TRP A 1 324 ? -4.202 -8.358 23.451 1.00 96.38 324 TRP A O 1
ATOM 2676 N N . ASP A 1 325 ? -2.354 -8.575 22.200 1.00 95.25 325 ASP A N 1
ATOM 2677 C CA . ASP A 1 325 ? -1.428 -8.031 23.199 1.00 95.25 325 ASP A CA 1
ATOM 2678 C C . ASP A 1 325 ? -1.746 -6.554 23.482 1.00 95.25 325 ASP A C 1
ATOM 2680 O O . ASP A 1 325 ? -1.822 -6.138 24.641 1.00 95.25 325 ASP A O 1
ATOM 2684 N N . ALA A 1 326 ? -2.016 -5.762 22.434 1.00 95.75 326 ALA A N 1
ATOM 2685 C CA . ALA A 1 326 ? -2.456 -4.374 22.572 1.00 95.75 326 ALA A CA 1
ATOM 2686 C C . ALA A 1 326 ? -3.770 -4.279 23.362 1.00 95.75 326 ALA A C 1
ATOM 2688 O O . ALA A 1 326 ? -3.899 -3.444 24.262 1.00 95.75 326 ALA A O 1
ATOM 2689 N N . TRP A 1 327 ? -4.729 -5.172 23.092 1.00 95.50 327 TRP A N 1
ATOM 2690 C CA . TRP A 1 327 ? -5.952 -5.273 23.887 1.00 95.50 327 TRP A CA 1
ATOM 2691 C C . TRP A 1 327 ? -5.652 -5.589 25.359 1.00 95.50 327 TRP A C 1
ATOM 2693 O O . TRP A 1 327 ? -6.168 -4.916 26.248 1.00 95.50 327 TRP A O 1
ATOM 2703 N N . GLU A 1 328 ? -4.776 -6.552 25.656 1.00 94.31 328 GLU A N 1
ATOM 2704 C CA . GLU A 1 328 ? -4.370 -6.863 27.034 1.00 94.31 328 GLU A CA 1
ATOM 2705 C C . GLU A 1 328 ? -3.727 -5.684 27.758 1.00 94.31 328 GLU A C 1
ATOM 2707 O O . GLU A 1 328 ? -4.046 -5.449 28.930 1.00 94.31 328 GLU A O 1
ATOM 2712 N N . ARG A 1 329 ? -2.869 -4.925 27.068 1.00 94.19 329 ARG A N 1
ATOM 2713 C CA . ARG A 1 329 ? -2.263 -3.705 27.605 1.00 94.19 329 ARG A CA 1
ATOM 2714 C C . ARG A 1 329 ? -3.335 -2.666 27.917 1.00 94.19 329 ARG A C 1
ATOM 2716 O O . ARG A 1 329 ? -3.388 -2.151 29.038 1.00 94.19 329 ARG A O 1
ATOM 2723 N N . LEU A 1 330 ? -4.254 -2.437 26.980 1.00 92.94 330 LEU A N 1
ATOM 2724 C CA . LEU A 1 330 ? -5.355 -1.484 27.114 1.00 92.94 330 LEU A CA 1
ATOM 2725 C C . LEU A 1 330 ? -6.254 -1.801 28.323 1.00 92.94 330 LEU A C 1
ATOM 2727 O O . LEU A 1 330 ? -6.651 -0.893 29.056 1.00 92.94 330 LEU A O 1
ATOM 2731 N N . LYS A 1 331 ? -6.482 -3.089 28.619 1.00 92.50 331 LYS A N 1
ATOM 2732 C CA . LYS A 1 331 ? -7.228 -3.534 29.812 1.00 92.50 331 LYS A CA 1
ATOM 2733 C C . LYS A 1 331 ? -6.582 -3.140 31.144 1.00 92.50 331 LYS A C 1
ATOM 2735 O O . LYS A 1 331 ? -7.247 -3.232 32.174 1.00 92.50 331 LYS A O 1
ATOM 2740 N N . THR A 1 332 ? -5.335 -2.674 31.163 1.00 93.00 332 THR A N 1
ATOM 2741 C CA . THR A 1 332 ? -4.632 -2.237 32.387 1.00 93.00 332 THR A CA 1
ATOM 2742 C C . THR A 1 332 ? -4.417 -0.729 32.508 1.00 93.00 332 THR A C 1
ATOM 2744 O O . THR A 1 332 ? -3.959 -0.286 33.557 1.00 93.00 332 THR A O 1
ATOM 2747 N N . ILE A 1 333 ? -4.776 0.062 31.490 1.00 89.19 333 ILE A N 1
ATOM 2748 C CA . ILE A 1 333 ? -4.413 1.489 31.424 1.00 89.19 333 ILE A CA 1
ATOM 2749 C C . ILE A 1 333 ? -5.143 2.362 32.453 1.00 89.19 333 ILE A C 1
ATOM 2751 O O . ILE A 1 333 ? -4.560 3.319 32.954 1.00 89.19 333 ILE A O 1
ATOM 2755 N N . GLU A 1 334 ? -6.407 2.077 32.772 1.00 89.12 334 GLU A N 1
ATOM 2756 C CA . GLU A 1 334 ? -7.173 2.922 33.702 1.00 89.12 334 GLU A CA 1
ATOM 2757 C C . GLU A 1 334 ? -6.831 2.620 35.164 1.00 89.12 334 GLU A C 1
ATOM 2759 O O . GLU A 1 334 ? -6.673 3.533 35.973 1.00 89.12 334 GLU A O 1
ATOM 2764 N N . ILE A 1 335 ? -6.726 1.331 35.506 1.00 90.62 335 ILE A N 1
ATOM 2765 C CA . ILE A 1 335 ? -6.441 0.866 36.868 1.00 90.62 335 ILE A CA 1
ATOM 2766 C C . ILE A 1 335 ? -5.419 -0.281 36.802 1.00 90.62 335 ILE A C 1
ATOM 2768 O O . ILE A 1 335 ? -5.807 -1.452 36.672 1.00 90.62 335 ILE A O 1
ATOM 2772 N N . PRO A 1 336 ? -4.112 0.023 36.911 1.00 87.56 336 PRO A N 1
ATOM 2773 C CA . PRO A 1 336 ? -3.068 -0.994 36.974 1.00 87.56 336 PRO A CA 1
ATOM 2774 C C . PRO A 1 336 ? -3.319 -1.989 38.117 1.00 87.56 336 PRO A C 1
ATOM 2776 O O . PRO A 1 336 ? -3.715 -1.611 39.218 1.00 87.56 336 PRO A O 1
ATOM 2779 N N . GLY A 1 337 ? -3.126 -3.284 37.856 1.00 84.94 337 GLY A N 1
ATOM 2780 C CA . GLY A 1 337 ? -3.333 -4.354 38.844 1.00 84.94 337 GLY A CA 1
ATOM 2781 C C . GLY A 1 337 ? -4.786 -4.819 39.032 1.00 84.94 337 GLY A C 1
ATOM 2782 O O . GLY A 1 337 ? -4.999 -5.894 39.587 1.00 84.94 337 GLY A O 1
ATOM 2783 N N . ASN A 1 338 ? -5.790 -4.098 38.512 1.00 90.25 338 ASN A N 1
ATOM 2784 C CA . ASN A 1 338 ? -7.190 -4.539 38.531 1.00 90.25 338 ASN A CA 1
ATOM 2785 C C . ASN A 1 338 ? -7.828 -4.470 37.135 1.00 90.25 338 ASN A C 1
ATOM 2787 O O . ASN A 1 338 ? -8.608 -3.567 36.824 1.00 90.25 338 ASN A O 1
ATOM 2791 N N . LYS A 1 339 ? -7.524 -5.477 36.301 1.00 89.69 339 LYS A N 1
ATOM 2792 C CA . LYS A 1 339 ? -8.008 -5.580 34.910 1.00 89.69 339 LYS A CA 1
ATOM 2793 C C . LYS A 1 339 ? -9.528 -5.421 34.798 1.00 89.69 339 LYS A C 1
ATOM 2795 O O . LYS A 1 339 ? -10.006 -4.690 33.940 1.00 89.69 339 LYS A O 1
ATOM 2800 N N . LYS A 1 340 ? -10.300 -6.069 35.677 1.00 90.19 340 LYS A N 1
ATOM 2801 C CA . LYS A 1 340 ? -11.771 -6.038 35.616 1.00 90.19 340 LYS A CA 1
ATOM 2802 C C . LYS A 1 340 ? -12.321 -4.635 35.886 1.00 90.19 340 LYS A C 1
ATOM 2804 O O . LYS A 1 340 ? -13.194 -4.170 35.156 1.00 90.19 340 LYS A O 1
ATOM 2809 N N . ALA A 1 341 ? -11.805 -3.953 36.910 1.00 91.62 341 ALA A N 1
ATOM 2810 C CA . ALA A 1 341 ? -12.217 -2.586 37.222 1.00 91.62 341 ALA A CA 1
ATOM 2811 C C . ALA A 1 341 ? -11.763 -1.593 36.139 1.00 91.62 341 ALA A C 1
ATOM 2813 O O . ALA A 1 341 ? -12.546 -0.736 35.732 1.00 91.62 341 ALA A O 1
ATOM 2814 N N . SER A 1 342 ? -10.538 -1.760 35.634 1.00 92.56 342 SER A N 1
ATOM 2815 C CA . SER A 1 342 ? -9.960 -0.948 34.561 1.00 92.56 342 SER A CA 1
ATOM 2816 C C . SER A 1 342 ? -10.795 -1.024 33.277 1.00 92.56 342 SER A C 1
ATOM 2818 O O . SER A 1 342 ? -11.225 0.007 32.764 1.00 92.56 342 SER A O 1
ATOM 2820 N N . VAL A 1 343 ? -11.141 -2.232 32.812 1.00 92.44 343 VAL A N 1
ATOM 2821 C CA . VAL A 1 343 ? -12.020 -2.425 31.642 1.00 92.44 343 VAL A CA 1
ATOM 2822 C C . VAL A 1 343 ? -13.389 -1.801 31.860 1.00 92.44 343 VAL A C 1
ATOM 2824 O O . VAL A 1 343 ? -13.887 -1.094 30.986 1.00 92.44 343 VAL A O 1
ATOM 2827 N N . LYS A 1 344 ? -13.990 -2.000 33.039 1.00 93.25 344 LYS A N 1
ATOM 2828 C CA . LYS A 1 344 ? -15.288 -1.399 33.357 1.00 93.25 344 LYS A CA 1
ATOM 2829 C C . LYS A 1 344 ? -15.237 0.126 33.234 1.00 93.25 344 LYS A C 1
ATOM 2831 O O . LYS A 1 344 ? -16.124 0.708 32.615 1.00 93.25 344 LYS A O 1
ATOM 2836 N N .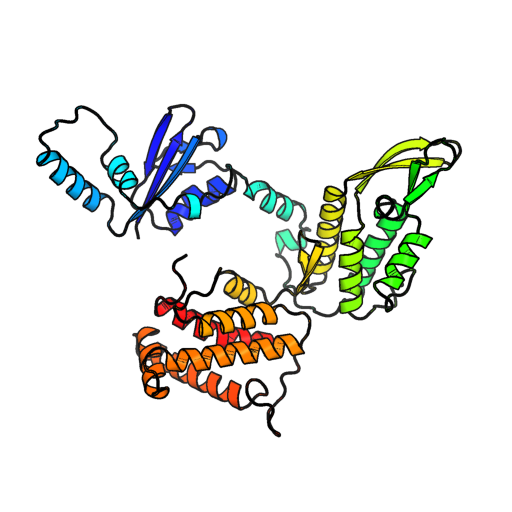 GLN A 1 345 ? -14.209 0.764 33.793 1.00 93.06 345 GLN A N 1
ATOM 2837 C CA . GLN A 1 345 ? -14.028 2.214 33.712 1.00 93.06 345 GLN A CA 1
ATOM 2838 C C . GLN A 1 345 ? -13.784 2.680 32.273 1.00 93.06 345 GLN A C 1
ATOM 2840 O O . GLN A 1 345 ? -14.373 3.672 31.844 1.00 93.06 345 GLN A O 1
ATOM 2845 N N . LEU A 1 346 ? -12.957 1.955 31.522 1.00 93.44 346 LEU A N 1
ATOM 2846 C CA . LEU A 1 346 ? -12.637 2.260 30.133 1.00 93.44 346 LEU A CA 1
ATOM 2847 C C . LEU A 1 346 ? -13.882 2.218 29.238 1.00 93.44 346 LEU A C 1
ATOM 2849 O O . LEU A 1 346 ? -14.143 3.154 28.480 1.00 93.44 346 LEU A O 1
ATOM 2853 N N . LEU A 1 347 ? -14.692 1.168 29.365 1.00 94.31 347 LEU A N 1
ATOM 2854 C CA . LEU A 1 347 ? -15.923 1.017 28.594 1.00 94.31 347 LEU A CA 1
ATOM 2855 C C . LEU A 1 347 ? -16.999 2.023 29.026 1.00 94.31 347 LEU A C 1
ATOM 2857 O O . LEU A 1 347 ? -17.696 2.554 28.169 1.00 94.31 347 LEU A O 1
ATOM 2861 N N . ASN A 1 348 ? -17.080 2.378 30.316 1.00 93.75 348 ASN A N 1
ATOM 2862 C CA . ASN A 1 348 ? -17.971 3.452 30.782 1.00 93.75 348 ASN A CA 1
ATOM 2863 C C . ASN A 1 348 ? -17.617 4.814 30.159 1.00 93.75 348 ASN A C 1
ATOM 2865 O O . ASN A 1 348 ? -18.510 5.588 29.830 1.00 93.75 348 ASN A O 1
ATOM 2869 N N . LYS A 1 349 ? -16.321 5.112 29.985 1.00 92.25 349 LYS A N 1
ATOM 2870 C CA . LYS A 1 349 ? -15.871 6.317 29.264 1.00 92.25 349 LYS A CA 1
ATOM 2871 C C . LYS A 1 349 ? -16.151 6.230 27.762 1.00 92.25 349 LYS A C 1
ATOM 2873 O O . LYS A 1 349 ? -16.356 7.254 27.123 1.00 92.25 349 LYS A O 1
ATOM 2878 N N . THR A 1 350 ? -16.119 5.022 27.206 1.00 93.00 350 THR A N 1
ATOM 2879 C CA . THR A 1 350 ? -16.322 4.775 25.773 1.00 93.00 350 THR A CA 1
ATOM 2880 C C . THR A 1 350 ? -17.780 4.943 25.371 1.00 93.00 350 THR A C 1
ATOM 2882 O O . THR A 1 350 ? -18.065 5.532 2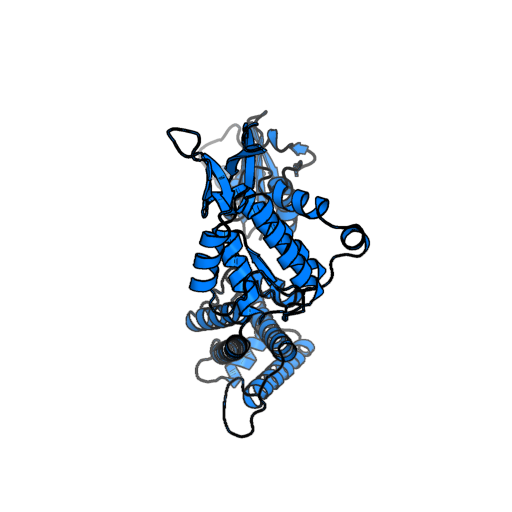4.332 1.00 93.00 350 THR A O 1
ATOM 2885 N N . ALA A 1 351 ? -18.702 4.469 26.206 1.00 93.12 351 ALA A N 1
ATOM 2886 C CA . ALA A 1 351 ? -20.121 4.473 25.909 1.00 93.12 351 ALA A CA 1
ATOM 2887 C C . ALA A 1 351 ? -20.934 4.838 27.167 1.00 93.12 351 ALA A C 1
ATOM 2889 O O . ALA A 1 351 ? -21.162 3.981 28.020 1.00 93.12 351 ALA A O 1
ATOM 2890 N N . PRO A 1 352 ? -21.344 6.114 27.313 1.00 89.62 352 PRO A N 1
ATOM 2891 C CA . PRO A 1 352 ? -22.120 6.567 28.470 1.00 89.62 352 PRO A CA 1
ATOM 2892 C C . PRO A 1 352 ? -23.569 6.064 28.492 1.00 89.62 352 PRO A C 1
ATOM 2894 O O . PRO A 1 352 ? -24.170 5.993 29.561 1.00 89.62 352 PRO A O 1
ATOM 2897 N N . GLU A 1 353 ? -24.147 5.755 27.326 1.00 94.88 353 GLU A N 1
ATOM 2898 C CA . GLU A 1 353 ? -25.515 5.237 27.234 1.00 94.88 353 GLU A CA 1
ATOM 2899 C C . GLU A 1 353 ? -25.535 3.736 27.609 1.00 94.88 353 GLU A C 1
ATOM 2901 O O . GLU A 1 353 ? -24.712 2.973 27.092 1.00 94.88 353 GLU A O 1
ATOM 2906 N N . PRO A 1 354 ? -26.419 3.298 28.530 1.00 94.62 354 PRO A N 1
ATOM 2907 C CA . PRO A 1 354 ? -26.388 1.942 29.083 1.00 94.62 354 PRO A CA 1
ATOM 2908 C C . PRO A 1 354 ? -26.523 0.802 28.067 1.00 94.62 354 PRO A C 1
ATOM 2910 O O . PRO A 1 354 ? -25.839 -0.210 28.205 1.00 94.62 354 PRO A O 1
ATOM 2913 N N . THR A 1 355 ? -27.370 0.955 27.050 1.00 95.06 355 THR A N 1
ATOM 2914 C CA . THR A 1 355 ? -27.656 -0.098 26.064 1.00 95.06 355 THR A CA 1
ATOM 2915 C C . THR A 1 355 ? -26.431 -0.383 25.199 1.00 95.06 355 THR A C 1
ATOM 2917 O O . THR A 1 355 ? -26.002 -1.528 25.067 1.00 95.06 355 THR A O 1
ATOM 2920 N N . ILE A 1 356 ? -25.798 0.657 24.650 1.00 93.00 356 ILE A N 1
ATOM 2921 C CA . ILE A 1 356 ? -24.552 0.492 23.891 1.00 93.00 356 ILE A CA 1
ATOM 2922 C C . ILE A 1 356 ? -23.397 0.052 24.800 1.00 93.00 356 ILE A C 1
ATOM 2924 O O . ILE A 1 356 ? -22.518 -0.698 24.374 1.00 93.00 356 ILE A O 1
ATOM 2928 N N . ARG A 1 357 ? -23.398 0.463 26.073 1.00 96.31 357 ARG A N 1
ATOM 2929 C CA . ARG A 1 357 ? -22.398 0.026 27.047 1.00 96.31 357 ARG A CA 1
ATOM 2930 C C . ARG A 1 357 ? -22.457 -1.480 27.282 1.00 96.31 357 ARG A C 1
ATOM 2932 O O . ARG A 1 357 ? -21.392 -2.088 27.381 1.00 96.31 357 ARG A O 1
ATOM 2939 N N . GLU A 1 358 ? -23.649 -2.062 27.373 1.00 95.88 358 GLU A N 1
ATOM 2940 C CA . GLU A 1 358 ? -23.850 -3.510 27.503 1.00 95.88 358 GLU A CA 1
ATOM 2941 C C . GLU A 1 358 ? -23.346 -4.255 26.260 1.00 95.88 358 GLU A C 1
ATOM 2943 O O . GLU A 1 358 ? -22.539 -5.175 26.390 1.00 95.88 358 GLU A O 1
ATOM 2948 N N . VAL A 1 359 ? -23.682 -3.766 25.058 1.00 96.06 359 VAL A N 1
ATOM 2949 C CA . VAL A 1 359 ? -23.175 -4.314 23.784 1.00 96.06 359 VAL A CA 1
ATOM 2950 C C . VAL A 1 359 ? -21.643 -4.355 23.752 1.00 96.06 359 VAL A C 1
ATOM 2952 O O . VAL A 1 359 ? -21.057 -5.360 23.352 1.00 96.06 359 VAL A O 1
ATOM 2955 N N . LEU A 1 360 ? -20.971 -3.287 24.197 1.00 95.69 360 LEU A N 1
ATOM 2956 C CA . LEU A 1 360 ? -19.505 -3.258 24.247 1.00 95.69 360 LEU A CA 1
ATOM 2957 C C . LEU A 1 360 ? -18.912 -4.173 25.328 1.00 95.69 360 LEU A C 1
ATOM 2959 O O . LEU A 1 360 ? -17.779 -4.626 25.169 1.00 95.69 360 LEU A O 1
ATOM 2963 N N . ASP A 1 361 ? -19.636 -4.439 26.421 1.00 95.44 361 ASP A N 1
ATOM 2964 C CA . ASP A 1 361 ? -19.199 -5.404 27.440 1.00 95.44 361 ASP A CA 1
ATOM 2965 C C . ASP A 1 361 ? -19.183 -6.820 26.864 1.00 95.44 361 ASP A C 1
ATOM 2967 O O . ASP A 1 361 ? -18.183 -7.535 26.977 1.00 95.44 361 ASP A O 1
ATOM 2971 N N . ASP A 1 362 ? -20.273 -7.191 26.189 1.00 96.50 362 ASP A N 1
ATOM 2972 C CA . ASP A 1 362 ? -20.403 -8.484 25.530 1.00 96.50 362 ASP A CA 1
ATOM 2973 C C . ASP A 1 362 ? -19.368 -8.654 24.421 1.00 96.50 362 ASP A C 1
ATOM 2975 O O . ASP A 1 362 ? -18.703 -9.688 24.359 1.00 96.50 362 ASP A O 1
ATOM 2979 N N . GLU A 1 363 ? -19.155 -7.626 23.601 1.00 96.06 363 GLU A N 1
ATOM 2980 C CA . GLU A 1 363 ? -18.142 -7.651 22.545 1.00 96.06 363 GLU A CA 1
ATOM 2981 C C . GLU A 1 363 ? -16.726 -7.833 23.117 1.00 96.06 363 GLU A C 1
ATOM 2983 O O . GLU A 1 363 ? -15.974 -8.701 22.666 1.00 96.06 363 GLU A O 1
ATOM 2988 N N . ALA A 1 364 ? -16.368 -7.080 24.162 1.00 95.25 364 ALA A N 1
ATOM 2989 C CA . ALA A 1 364 ? -15.077 -7.198 24.840 1.00 95.25 364 ALA A CA 1
ATOM 2990 C C . ALA A 1 364 ? -14.855 -8.595 25.451 1.00 95.25 364 ALA A C 1
ATOM 2992 O O . ALA A 1 364 ? -13.729 -9.118 25.436 1.00 95.25 364 ALA A O 1
ATOM 2993 N N . ARG A 1 365 ? -15.918 -9.211 25.983 1.00 95.00 365 ARG A N 1
ATOM 2994 C CA . ARG A 1 365 ? -15.899 -10.582 26.506 1.00 95.00 365 ARG A CA 1
ATOM 2995 C C . ARG A 1 365 ? -15.694 -11.594 25.383 1.00 95.00 365 ARG A C 1
ATOM 2997 O O . ARG A 1 365 ? -14.735 -12.359 25.444 1.00 95.00 365 ARG A O 1
ATOM 3004 N N . VAL A 1 366 ? -16.506 -11.532 24.329 1.00 96.62 366 VAL A N 1
ATOM 3005 C CA . VAL A 1 366 ? -16.414 -12.440 23.175 1.00 96.62 366 VAL A CA 1
ATOM 3006 C C . VAL A 1 366 ? -15.036 -12.363 22.516 1.00 96.62 366 VAL A C 1
ATOM 3008 O O . VAL A 1 366 ? -14.431 -13.395 22.237 1.00 96.62 366 VAL A O 1
ATOM 3011 N N . LEU A 1 367 ? -14.487 -11.164 22.316 1.00 95.44 367 LEU A N 1
ATOM 3012 C CA . LEU A 1 367 ? -13.148 -10.986 21.746 1.00 95.44 367 LEU A CA 1
ATOM 3013 C C . LEU A 1 367 ? -12.030 -11.522 22.652 1.00 95.44 367 LEU A C 1
ATOM 3015 O O . LEU A 1 367 ? -11.018 -12.035 22.164 1.00 95.44 367 LEU A O 1
ATOM 3019 N N . THR A 1 368 ? -12.211 -11.446 23.972 1.00 91.50 368 THR A N 1
ATOM 3020 C CA . THR A 1 368 ? -11.286 -12.069 24.928 1.00 91.50 368 THR A CA 1
ATOM 3021 C C . THR A 1 368 ? -11.345 -13.596 24.821 1.00 91.50 368 THR A C 1
ATOM 3023 O O . THR A 1 368 ? -10.296 -14.238 24.767 1.00 91.50 368 THR A O 1
ATOM 3026 N N . ASP A 1 369 ? -12.543 -14.172 24.714 1.00 92.00 369 ASP A N 1
ATOM 3027 C CA . ASP A 1 369 ? -12.736 -15.619 24.572 1.00 92.00 369 ASP A CA 1
ATOM 3028 C C . ASP A 1 369 ? -12.180 -16.146 23.241 1.00 92.00 369 ASP A C 1
ATOM 3030 O O . ASP A 1 369 ? -11.500 -17.171 23.218 1.00 92.00 369 ASP A O 1
ATOM 3034 N N . ILE A 1 370 ? -12.380 -15.413 22.139 1.00 93.00 370 ILE A N 1
ATOM 3035 C CA . ILE A 1 370 ? -11.777 -15.716 20.831 1.00 93.00 370 ILE A CA 1
ATOM 3036 C C . ILE A 1 370 ? -10.250 -15.793 20.953 1.00 93.00 370 ILE A C 1
ATOM 3038 O O . ILE A 1 370 ? -9.656 -16.798 20.564 1.00 93.00 370 ILE A O 1
ATOM 3042 N N . GLY A 1 371 ? -9.613 -14.784 21.556 1.00 89.75 371 GLY A N 1
ATOM 3043 C CA . GLY A 1 371 ? -8.156 -14.764 21.735 1.00 89.75 371 GLY A CA 1
ATOM 3044 C C . GLY A 1 371 ? -7.609 -15.940 22.542 1.00 89.75 371 GLY A C 1
ATOM 3045 O O . GLY A 1 371 ? -6.478 -16.364 22.322 1.00 89.75 371 GLY A O 1
ATOM 3046 N N . ASN A 1 372 ? -8.415 -16.471 23.464 1.00 87.06 372 ASN A N 1
ATOM 3047 C CA . ASN A 1 372 ? -8.050 -17.610 24.297 1.00 87.06 372 ASN A CA 1
ATOM 3048 C C . ASN A 1 372 ? -8.295 -18.961 23.615 1.00 87.06 372 ASN A C 1
ATOM 3050 O O . ASN A 1 372 ? -7.651 -19.934 24.000 1.00 87.06 372 ASN A O 1
ATOM 3054 N N . ASN A 1 373 ? -9.232 -19.057 22.669 1.00 86.62 373 ASN A N 1
ATOM 3055 C CA . ASN A 1 373 ? -9.662 -20.324 22.062 1.00 86.62 373 ASN A CA 1
ATOM 3056 C C . ASN A 1 373 ? -8.993 -20.621 20.712 1.00 86.62 373 ASN A C 1
ATOM 3058 O O . ASN A 1 373 ? -8.754 -21.787 20.389 1.00 86.62 373 ASN A O 1
ATOM 3062 N N . PHE A 1 374 ? -8.665 -19.586 19.942 1.00 86.12 374 PHE A N 1
ATOM 3063 C CA . PHE A 1 374 ? -7.881 -19.715 18.715 1.00 86.12 374 PHE A CA 1
ATOM 3064 C C . PHE A 1 374 ? -6.382 -19.606 19.015 1.00 86.12 374 PHE A C 1
ATOM 3066 O O . PHE A 1 374 ? -5.987 -19.047 20.041 1.00 86.12 374 PHE A O 1
ATOM 3073 N N . MET A 1 375 ? -5.539 -20.108 18.107 1.00 83.38 375 MET A N 1
ATOM 3074 C CA . MET A 1 375 ? -4.079 -19.924 18.150 1.00 83.38 375 MET A CA 1
ATOM 3075 C C . MET A 1 375 ? -3.693 -18.473 17.809 1.00 83.38 375 MET A C 1
ATOM 3077 O O . MET A 1 375 ? -3.037 -18.209 16.807 1.00 83.38 375 MET A O 1
ATOM 3081 N N . ILE A 1 376 ? -4.169 -17.526 18.621 1.00 81.50 376 ILE A N 1
ATOM 3082 C CA . ILE A 1 376 ? -3.853 -16.094 18.545 1.00 81.50 376 ILE A CA 1
ATOM 3083 C C . ILE A 1 376 ? -2.913 -15.715 19.689 1.00 81.50 376 ILE A C 1
ATOM 3085 O O . ILE A 1 376 ? -1.938 -15.015 19.463 1.00 81.50 376 ILE A O 1
ATOM 3089 N N . ARG A 1 377 ? -3.201 -16.170 20.918 1.00 73.50 377 ARG A N 1
ATOM 3090 C CA . ARG A 1 377 ? -2.372 -15.880 22.105 1.00 73.50 377 ARG A CA 1
ATOM 3091 C C . ARG A 1 377 ? -1.615 -17.076 22.655 1.00 73.50 377 ARG A C 1
ATOM 3093 O O . ARG A 1 377 ? -0.575 -16.902 23.279 1.00 73.50 377 ARG A O 1
ATOM 3100 N N . HIS A 1 378 ? -2.164 -18.275 22.488 1.00 73.12 378 HIS A N 1
ATOM 3101 C CA . HIS A 1 378 ? -1.599 -19.496 23.046 1.00 73.12 378 HIS A CA 1
ATOM 3102 C C . HIS A 1 378 ? -1.559 -20.575 21.965 1.00 73.12 378 HIS A C 1
ATOM 3104 O O . HIS A 1 378 ? -2.564 -20.832 21.303 1.00 73.12 378 HIS A O 1
ATOM 3110 N N . SER A 1 379 ? -0.408 -21.229 21.827 1.00 70.12 379 SER A N 1
ATOM 3111 C CA . SER A 1 379 ? -0.177 -22.326 20.872 1.00 70.12 379 SER A CA 1
ATOM 3112 C C . SER A 1 379 ? -0.350 -23.707 21.516 1.00 70.12 379 SER A C 1
ATOM 3114 O O . SER A 1 379 ? 0.208 -24.696 21.048 1.00 70.12 379 SER A O 1
ATOM 3116 N N . GLU A 1 380 ? -1.071 -23.770 22.636 1.00 73.25 380 GLU A N 1
ATOM 3117 C CA . GLU A 1 380 ? -1.312 -25.002 23.386 1.00 73.25 380 GLU A CA 1
ATOM 3118 C C . GLU A 1 380 ? -2.115 -26.023 22.563 1.00 73.25 380 GLU A C 1
ATOM 3120 O O . GLU A 1 380 ? -2.934 -25.671 21.708 1.00 73.25 380 GLU A O 1
ATOM 3125 N N . ILE A 1 381 ? -1.910 -27.310 22.858 1.00 60.31 381 ILE A N 1
ATOM 3126 C CA . ILE A 1 381 ? -2.636 -28.415 22.220 1.00 60.31 381 ILE A CA 1
ATOM 3127 C C . ILE A 1 381 ? -4.147 -28.222 22.437 1.00 60.31 381 ILE A C 1
ATOM 3129 O O . ILE A 1 381 ? -4.608 -28.095 23.569 1.00 60.31 381 ILE A O 1
ATOM 3133 N N . GLY A 1 382 ? -4.919 -28.217 21.345 1.00 63.66 382 GLY A N 1
ATOM 3134 C CA . GLY A 1 382 ? -6.381 -28.073 21.364 1.00 63.66 382 GLY A CA 1
ATOM 3135 C C . GLY A 1 382 ? -6.911 -26.694 20.955 1.00 63.66 382 GLY A C 1
ATOM 3136 O O . GLY A 1 382 ? -8.126 -26.525 20.865 1.00 63.66 382 GLY A O 1
ATOM 3137 N N . LYS A 1 383 ? -6.039 -25.717 20.676 1.00 78.31 383 LYS A N 1
ATOM 3138 C CA . LYS A 1 383 ? -6.436 -24.429 20.084 1.00 78.31 383 LYS A CA 1
ATOM 3139 C C . LYS A 1 383 ? -6.625 -24.551 18.571 1.00 78.31 383 LYS A C 1
ATOM 3141 O O . LYS A 1 383 ? -5.926 -25.314 17.909 1.00 78.31 383 LYS A O 1
ATOM 3146 N N . VAL A 1 384 ? -7.580 -23.798 18.022 1.00 79.75 384 VAL A N 1
ATOM 3147 C CA . VAL A 1 384 ? -7.905 -23.853 16.586 1.00 79.75 384 VAL A CA 1
ATOM 3148 C C . VAL A 1 384 ? -6.945 -22.947 15.796 1.00 79.75 384 VAL A C 1
ATOM 3150 O O . VAL A 1 384 ? -6.890 -21.748 16.090 1.00 79.75 384 VAL A O 1
ATOM 3153 N N . PRO A 1 385 ? -6.198 -23.470 14.803 1.00 82.75 385 PRO A N 1
ATOM 3154 C CA . PRO A 1 385 ? -5.341 -22.653 13.946 1.00 82.75 385 PRO A CA 1
ATOM 3155 C C . PRO A 1 385 ? -6.167 -21.814 12.961 1.00 82.75 385 PRO A C 1
ATOM 3157 O O . PRO A 1 385 ? -7.172 -22.275 12.418 1.00 82.75 385 PRO A O 1
ATOM 3160 N N . LEU A 1 386 ? -5.721 -20.584 12.697 1.00 86.62 386 LEU A N 1
ATOM 3161 C CA . LEU A 1 386 ? -6.351 -19.676 11.732 1.00 86.62 386 LEU A CA 1
ATOM 3162 C C . LEU A 1 386 ? -5.652 -19.769 10.380 1.00 86.62 386 LEU A C 1
ATOM 3164 O O . LEU A 1 386 ? -4.722 -19.015 10.121 1.00 86.62 386 LEU A O 1
ATOM 3168 N N . ASN A 1 387 ? -6.094 -20.689 9.524 1.00 85.94 387 ASN A N 1
ATOM 3169 C CA . ASN A 1 387 ? -5.424 -20.997 8.252 1.00 85.94 387 ASN A CA 1
ATOM 3170 C C . ASN A 1 387 ? -5.970 -20.231 7.040 1.00 85.94 387 ASN A C 1
ATOM 3172 O O . ASN A 1 387 ? -5.413 -20.348 5.953 1.00 85.94 387 ASN A O 1
ATOM 3176 N N . ARG A 1 388 ? -7.055 -19.472 7.204 1.00 89.00 388 ARG A N 1
ATOM 3177 C CA . ARG A 1 388 ? -7.694 -18.735 6.112 1.00 89.00 388 ARG A CA 1
ATOM 3178 C C . ARG A 1 388 ? -7.432 -17.244 6.244 1.00 89.00 388 ARG A C 1
ATOM 3180 O O . ARG A 1 388 ? -7.595 -16.675 7.323 1.00 89.00 388 ARG A O 1
ATOM 3187 N N . SER A 1 389 ? -7.067 -16.624 5.125 1.00 86.88 389 SER A N 1
ATOM 3188 C CA . SER A 1 389 ? -6.823 -15.184 5.021 1.00 86.88 389 SER A CA 1
ATOM 3189 C C . SER A 1 389 ? -8.043 -14.377 5.480 1.00 86.88 389 SER A C 1
ATOM 3191 O O . SER A 1 389 ? -7.914 -13.441 6.268 1.00 86.88 389 SER A O 1
ATOM 3193 N N . GLU A 1 390 ? -9.244 -14.800 5.073 1.00 88.31 390 GLU A N 1
ATOM 3194 C CA . GLU A 1 390 ? -10.481 -14.078 5.374 1.00 88.31 390 GLU A CA 1
ATOM 3195 C C . GLU A 1 390 ? -10.811 -14.081 6.869 1.00 88.31 390 GLU A C 1
ATOM 3197 O O . GLU A 1 390 ? -11.299 -13.080 7.394 1.00 88.31 390 GLU A O 1
ATOM 3202 N N . ASP A 1 391 ? -10.515 -15.184 7.562 1.00 91.69 391 ASP A N 1
ATOM 3203 C CA . ASP A 1 391 ? -10.754 -15.305 9.001 1.00 91.69 391 ASP A CA 1
ATOM 3204 C C . ASP A 1 391 ? -9.809 -14.371 9.776 1.00 91.69 391 ASP A C 1
ATOM 3206 O O . ASP A 1 391 ? -10.228 -13.706 10.727 1.00 91.69 391 ASP A O 1
ATOM 3210 N N . ILE A 1 392 ? -8.550 -14.262 9.331 1.00 91.69 392 ILE A N 1
ATOM 3211 C CA . ILE A 1 392 ? -7.572 -13.323 9.894 1.00 91.69 392 ILE A CA 1
ATOM 3212 C C . ILE A 1 392 ? -8.020 -11.878 9.662 1.00 91.69 392 ILE A C 1
ATOM 3214 O O . ILE A 1 392 ? -8.061 -11.096 10.612 1.00 91.69 392 ILE A O 1
ATOM 3218 N N . ASP A 1 393 ? -8.398 -11.529 8.430 1.00 90.25 393 ASP A N 1
ATOM 3219 C CA . ASP A 1 393 ? -8.853 -10.181 8.081 1.00 90.25 393 ASP A CA 1
ATOM 3220 C C . ASP A 1 393 ? -10.107 -9.778 8.879 1.00 90.25 393 ASP A C 1
ATOM 3222 O O . ASP A 1 393 ? -10.180 -8.658 9.395 1.00 90.25 393 ASP A O 1
ATOM 3226 N N . TYR A 1 394 ? -11.065 -10.697 9.049 1.00 92.19 394 TYR A N 1
ATOM 3227 C CA . TYR A 1 394 ? -12.266 -10.480 9.857 1.00 92.19 394 TYR A CA 1
ATOM 3228 C C . TYR A 1 394 ? -11.939 -10.247 11.337 1.00 92.19 394 TYR A C 1
ATOM 3230 O O . TYR A 1 394 ? -12.389 -9.258 11.922 1.00 92.19 394 TYR A O 1
ATOM 3238 N N . LEU A 1 395 ? -11.156 -11.138 11.954 1.00 94.50 395 LEU A N 1
ATOM 3239 C CA . LEU A 1 395 ? -10.831 -11.049 13.380 1.00 94.50 395 LEU A CA 1
ATOM 3240 C C . LEU A 1 395 ? -9.970 -9.828 13.697 1.00 94.50 395 LEU A C 1
ATOM 3242 O O . LEU A 1 395 ? -10.202 -9.165 14.712 1.00 94.50 395 LEU A O 1
ATOM 3246 N N . PHE A 1 396 ? -9.026 -9.498 12.811 1.00 94.00 396 PHE A N 1
ATOM 3247 C CA . PHE A 1 396 ? -8.218 -8.293 12.931 1.00 94.00 396 PHE A CA 1
ATOM 3248 C C . PHE A 1 396 ? -9.115 -7.059 12.904 1.00 94.00 396 PHE A C 1
ATOM 3250 O O . PHE A 1 396 ? -9.057 -6.239 13.818 1.00 94.00 396 PHE A O 1
ATOM 3257 N N . HIS A 1 397 ? -9.996 -6.951 11.902 1.00 91.94 397 HIS A N 1
ATOM 3258 C CA . HIS A 1 397 ? -10.918 -5.824 11.781 1.00 91.94 397 HIS A CA 1
ATOM 3259 C C . HIS A 1 397 ? -11.820 -5.685 13.009 1.00 91.94 397 HIS A C 1
ATOM 3261 O O . HIS A 1 397 ? -11.958 -4.591 13.552 1.00 91.94 397 HIS A O 1
ATOM 3267 N N . ARG A 1 398 ? -12.401 -6.793 13.479 1.00 93.94 398 ARG A N 1
ATOM 3268 C CA . ARG A 1 398 ? -13.319 -6.803 14.621 1.00 93.94 398 ARG A CA 1
ATOM 3269 C C . ARG A 1 398 ? -12.652 -6.294 15.904 1.00 93.94 398 ARG A C 1
ATOM 3271 O O . ARG A 1 398 ? -13.181 -5.393 16.551 1.00 93.94 398 ARG A O 1
ATOM 3278 N N . MET A 1 399 ? -11.470 -6.814 16.243 1.00 95.31 399 MET A N 1
ATOM 3279 C CA . MET A 1 399 ? -10.713 -6.350 17.412 1.00 95.31 399 MET A CA 1
ATOM 3280 C C . MET A 1 399 ? -10.223 -4.907 17.234 1.00 95.31 399 MET A C 1
ATOM 3282 O O . MET A 1 399 ? -10.336 -4.086 18.147 1.00 95.31 399 MET A O 1
ATOM 3286 N N . PHE A 1 400 ? -9.708 -4.573 16.048 1.00 93.81 400 PHE A N 1
ATOM 3287 C CA . PHE A 1 400 ? -9.190 -3.240 15.761 1.00 93.81 400 PHE A CA 1
ATOM 3288 C C . PHE A 1 400 ? -10.285 -2.173 15.854 1.00 93.81 400 PHE A C 1
ATOM 3290 O O . PHE A 1 400 ? -10.041 -1.105 16.409 1.00 93.81 400 PHE A O 1
ATOM 3297 N N . ALA A 1 401 ? -11.502 -2.467 15.390 1.00 92.00 401 ALA A N 1
ATOM 3298 C CA . ALA A 1 401 ? -12.644 -1.565 15.487 1.00 92.00 401 ALA A CA 1
ATOM 3299 C C . ALA A 1 401 ? -12.997 -1.229 16.947 1.00 92.00 401 ALA A C 1
ATOM 3301 O O . ALA A 1 401 ? -13.212 -0.056 17.263 1.00 92.00 401 ALA A O 1
ATOM 3302 N N . LEU A 1 402 ? -12.994 -2.224 17.847 1.00 94.62 402 LEU A N 1
ATOM 3303 C CA . LEU A 1 402 ? -13.217 -1.999 19.280 1.00 94.62 402 LEU A CA 1
ATOM 3304 C C . LEU A 1 402 ? -12.116 -1.118 19.886 1.00 94.62 402 LEU A C 1
ATOM 3306 O O . LEU A 1 402 ? -12.417 -0.126 20.551 1.00 94.62 402 LEU A O 1
ATOM 3310 N N . ILE A 1 403 ? -10.844 -1.450 19.637 1.00 94.50 403 ILE A N 1
ATOM 3311 C CA . ILE A 1 403 ? -9.705 -0.666 20.136 1.00 94.50 403 ILE A CA 1
ATOM 3312 C C . ILE A 1 403 ? -9.793 0.773 19.624 1.00 94.50 403 ILE A C 1
ATOM 3314 O O . ILE A 1 403 ? -9.692 1.716 20.406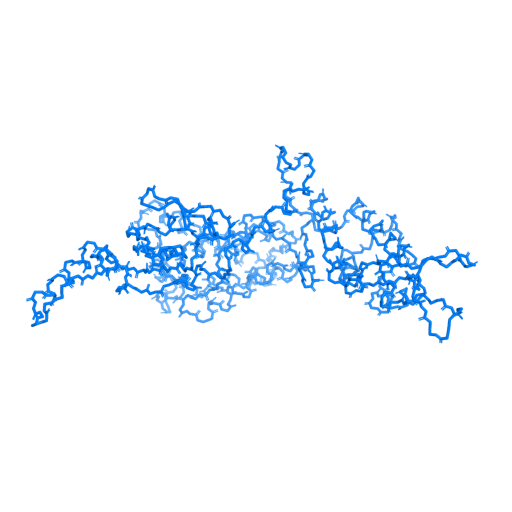 1.00 94.50 403 ILE A O 1
ATOM 3318 N N . LEU A 1 404 ? -10.026 0.959 18.326 1.00 91.06 404 LEU A N 1
ATOM 3319 C CA . LEU A 1 404 ? -10.084 2.276 17.706 1.00 91.06 404 LEU A CA 1
ATOM 3320 C C . LEU A 1 404 ? -11.223 3.127 18.277 1.00 91.06 404 LEU A C 1
ATOM 3322 O O . LEU A 1 404 ? -11.017 4.314 18.538 1.00 91.06 404 LEU A O 1
ATOM 3326 N N . LEU A 1 405 ? -12.399 2.531 18.501 1.00 91.62 405 LEU A N 1
ATOM 3327 C CA . LEU A 1 405 ? -13.518 3.196 19.167 1.00 91.62 405 LEU A CA 1
ATOM 3328 C C . LEU A 1 405 ? -13.097 3.690 20.553 1.00 91.62 405 LEU A C 1
ATOM 3330 O O . LEU A 1 405 ? -13.220 4.882 20.826 1.00 91.62 405 LEU A O 1
ATOM 3334 N N . ILE A 1 406 ? -12.538 2.801 21.378 1.00 93.25 406 ILE A N 1
ATOM 3335 C CA . ILE A 1 406 ? -12.080 3.126 22.733 1.00 93.25 406 ILE A CA 1
ATOM 3336 C C . ILE A 1 406 ? -11.045 4.254 22.708 1.00 93.25 406 ILE A C 1
ATOM 3338 O O . ILE A 1 406 ? -11.142 5.210 23.480 1.00 93.25 406 ILE A O 1
ATOM 3342 N N . LEU A 1 407 ? -10.045 4.174 21.828 1.00 91.38 407 LEU A N 1
ATOM 3343 C CA . LEU A 1 407 ? -9.004 5.196 21.738 1.00 91.38 407 LEU A CA 1
ATOM 3344 C C . LEU A 1 407 ? -9.587 6.556 21.330 1.00 91.38 407 LEU A C 1
ATOM 3346 O O . LEU A 1 407 ? -9.212 7.575 21.910 1.00 91.38 407 LEU A O 1
ATOM 3350 N N . ARG A 1 408 ? -10.542 6.588 20.392 1.00 88.56 408 ARG A N 1
ATOM 3351 C CA . ARG A 1 408 ? -11.223 7.824 19.969 1.00 88.56 408 ARG A CA 1
ATOM 3352 C C . ARG A 1 408 ? -12.019 8.457 21.101 1.00 88.56 408 ARG A C 1
ATOM 3354 O O . ARG A 1 408 ? -11.803 9.620 21.427 1.00 88.56 408 ARG A O 1
ATOM 3361 N N . THR A 1 409 ? -12.920 7.700 21.715 1.00 89.31 409 THR A N 1
ATOM 3362 C CA . THR A 1 409 ? -13.846 8.215 22.737 1.00 89.31 409 THR A CA 1
ATOM 3363 C C . THR A 1 409 ? -13.134 8.601 24.025 1.00 89.31 409 THR A C 1
ATOM 3365 O O . THR A 1 409 ? -13.603 9.461 24.766 1.00 89.31 409 THR A O 1
ATOM 3368 N N . THR A 1 410 ? -11.977 7.994 24.292 1.00 88.94 410 THR A N 1
ATOM 3369 C CA . THR A 1 410 ? -11.171 8.309 25.472 1.00 88.94 410 THR A CA 1
ATOM 3370 C C . THR A 1 410 ? -10.057 9.327 25.220 1.00 88.94 410 THR A C 1
ATOM 3372 O O . THR A 1 410 ? -9.268 9.585 26.126 1.00 88.94 410 THR A O 1
ATOM 3375 N N . ASN A 1 411 ? -10.029 9.962 24.039 1.00 85.31 411 ASN A N 1
ATOM 3376 C CA . ASN A 1 411 ? -9.036 10.969 23.633 1.00 85.31 411 ASN A CA 1
ATOM 3377 C C . ASN A 1 411 ? -7.580 10.460 23.674 1.00 85.31 411 ASN A C 1
ATOM 3379 O O . ASN A 1 411 ? -6.673 11.182 24.083 1.00 85.31 411 ASN A O 1
ATOM 3383 N N . ARG A 1 412 ? -7.376 9.205 23.261 1.00 84.81 412 ARG A N 1
ATOM 3384 C CA . ARG A 1 412 ? -6.077 8.514 23.181 1.00 84.81 412 ARG A CA 1
ATOM 3385 C C . ARG A 1 412 ? -5.614 8.247 21.753 1.00 84.81 412 ARG A C 1
ATOM 3387 O O . ARG A 1 412 ? -4.574 7.645 21.549 1.00 84.81 412 ARG A O 1
ATOM 3394 N N . LEU A 1 413 ? -6.358 8.656 20.736 1.00 78.25 413 LEU A N 1
ATOM 3395 C CA . LEU A 1 413 ? -5.698 8.906 19.461 1.00 78.25 413 LEU A CA 1
ATOM 3396 C C . LEU A 1 413 ? -5.037 10.270 19.590 1.00 78.25 413 LEU A C 1
ATOM 3398 O O . LEU A 1 413 ? -5.706 11.217 20.014 1.00 78.25 413 LEU A O 1
ATOM 3402 N N . GLY A 1 414 ? -3.740 10.351 19.280 1.00 58.62 414 GLY A N 1
ATOM 3403 C CA . GLY A 1 414 ? -3.033 11.625 19.209 1.00 58.62 414 GLY A CA 1
ATOM 3404 C C . GLY A 1 414 ? -3.902 12.640 18.482 1.00 58.62 414 GLY A C 1
ATOM 3405 O O . GLY A 1 414 ? -4.576 12.299 17.504 1.00 58.62 414 GLY A O 1
ATOM 3406 N N . LYS A 1 415 ? -3.961 13.869 19.001 1.00 46.94 415 LYS A N 1
ATOM 3407 C CA . LYS A 1 415 ? -4.632 14.932 18.254 1.00 46.94 415 LYS A CA 1
ATOM 3408 C C . LYS A 1 415 ? -3.915 15.027 16.902 1.00 46.94 415 LYS A C 1
ATOM 3410 O O . LYS A 1 415 ? -2.684 15.045 16.929 1.00 46.94 415 LYS A O 1
ATOM 3415 N N . PRO A 1 416 ? -4.647 15.007 15.776 1.00 43.66 416 PRO A N 1
ATOM 3416 C CA . PRO A 1 416 ? -4.027 15.179 14.471 1.00 43.66 416 PRO A CA 1
ATOM 3417 C C . PRO A 1 416 ? -3.180 16.455 14.411 1.00 43.66 416 PRO A C 1
ATOM 3419 O O . PRO A 1 416 ? -3.512 17.431 15.138 1.00 43.66 416 PRO A O 1
#

pLDDT: mean 89.29, std 10.15, range [42.09, 98.69]

Mean predicted aligned error: 14.07 Å

Foldseek 3Di:
DKKKKWWQFPVPRHTDIDTGDDPVCCCVQPQVQQQQQHWHAGPNDTHGLVGTPDMWMFDDPDTLVVLLVVVVVVQVVDPDDDDDDDDSRVVSNVPGHTPCCVRPPDRGRNCNCVPVVVVVPDDPCCVPPNFDAQDDAWQDLQLLVLLLVLVVVCQVQQQLCVVAFDWDPPDPDTFGFHHPVVVVVVVLCVQQVQADPPHDSVDGGTSVSSQVVQLSCLVRGWDWDFDDQDPVVGTGGTDTHNLVRSVVSQVSSQVSSRNVSHQWHQDSVSHIWGHAGPVLNCVLVVQVFFQQVDVLLRVLSVCLSVQCGDSDPVSLLQSLLSLVVSVVVQLCVQPHPDSPVSVLVLLCLLDVDVVVSVVLVVLSVVLVVLCVQAPNHDPDPRHHYDPDNVVSSVNSSSSVVSVVSSCVSVVRRPDD

InterPro domains:
  IPR049503 HEPN, AbiJ-N-terminal domain 4 [PF18863] (123-281)